Protein AF-A0A9P5KPZ3-F1 (afdb_monomer_lite)

Organism: Geotrichum candidum (NCBI:txid1173061)

Secondary structure (DSSP, 8-state):
--EEEEEEE-S-SBGGGG--BTTB--SSS-EEEEEEEEEEETTEEEEE-GGG-----PPTT-GGGGGSEE--SS-B-TTT-SBTTTTS-HHHHHHHHHHHHHHHHHHHHHHHH-SEEEEGGGEEEEEE----TT-PPPPPPPTHHHHHHHHSSSS--EEES---GGGEEEEEE--TT--SSS---TT-PPEEEEEE-SSHHHHHHHHHHHHHHHHHHHHHHHHHHHHHHHHHHHHHHHTT--SHHHHHHSSTTS-HHHHTTPPPPTTTS-GGGT----SEEEEEEEEEEETT-TT-------EEEEEEEETTSEEEEEE-----GGG-S---B-SEEEEEEEESSSS-EEEEEGGGGHHHHHHTT-----TTTS---SB-TTS-B--S-GGGGEEEEEEPPS-----SS----TT-S---EEEEE-SSHHHHHHHHHHHHHHHHHHHHHHTT----

Sequence (456 aa):
MPVEGYLVRLTTWTNRGNKRKFGRVKALDRLFYKMLYFHTHENLLFFSLPKNAVPPVVEPGKNKDKYFMETAPFRIDELTGNIEWMSAPLNEIEKRDRAAAFEFQRRVSLVSESDGFIDLCEVVEVRPVLRADDDEPLGTFNPDNFEEQFVSGGYETGETTTYADYNTFEIVLNQSGESSQNSISSSSRPCIIRLQAFNRITRDRWITHLTALAEYWKRRAYEDVAEINETRERNLTTLHIPDEEMEQIIGENSPKWETASGEANPIVHRPLFVTGGRAVKFRGILYGHFTSFPGTIGGFNFRRYYVVLDHGARLTILQRPETGLQSAIDHPSYYYRKIRVIELLEHPVYLYCGPLTADDINGSGLWSGTPGVSALPRVYPDGWRSAEEDPYRCFVLRFGSTKVTPNVTGTTTFFGNPGLSMVFFARSRQERDLWVLALNSEIEKTIEFNKGINIT

InterPro domains:
  IPR001849 Pleckstrin homology domain [SM00233] (1-217)
  IPR001849 Pleckstrin homology domain [SM00233] (284-446)
  IPR039486 Mug56/Spo71, PH domain [PF15404] (301-405)
  IPR039486 Mug56/Spo71, PH domain [PF15404] (411-447)
  IPR040345 Mug56/Spo71 [PTHR28076] (2-447)

pLDDT: mean 72.88, std 18.5, range [32.12, 95.31]

Radius of gyration: 24.79 Å; chains: 1; bounding box: 69×59×71 Å

Structure (mmCIF, N/CA/C/O backbone):
data_AF-A0A9P5KPZ3-F1
#
_entry.id   AF-A0A9P5KPZ3-F1
#
loop_
_atom_site.group_PDB
_atom_site.id
_atom_site.type_symbol
_atom_site.label_atom_id
_atom_site.label_alt_id
_atom_site.label_comp_id
_atom_site.label_asym_id
_atom_site.label_entity_id
_atom_site.label_seq_id
_atom_site.pdbx_PDB_ins_code
_atom_site.Cartn_x
_atom_site.Cartn_y
_atom_site.Cartn_z
_atom_site.occupancy
_atom_site.B_iso_or_equiv
_atom_site.auth_seq_id
_atom_site.auth_comp_id
_atom_site.auth_asym_id
_atom_site.auth_atom_id
_atom_site.pdbx_PDB_model_num
ATOM 1 N N . MET A 1 1 ? -15.365 -0.654 1.989 1.00 77.12 1 MET A N 1
ATOM 2 C CA . MET A 1 1 ? -14.934 0.679 2.470 1.00 77.12 1 MET A CA 1
ATOM 3 C C . MET A 1 1 ? -13.695 0.546 3.346 1.00 77.12 1 MET A C 1
ATOM 5 O O . MET A 1 1 ? -13.597 -0.462 4.042 1.00 77.12 1 MET A O 1
ATOM 9 N N . PRO A 1 2 ? -12.751 1.505 3.315 1.00 85.12 2 PRO A N 1
ATOM 10 C CA . PRO A 1 2 ? -11.640 1.542 4.261 1.00 85.12 2 PRO A CA 1
ATOM 11 C C . PRO A 1 2 ? -12.140 1.752 5.693 1.00 85.12 2 PRO A C 1
ATOM 13 O O . PRO A 1 2 ? -12.998 2.597 5.936 1.00 85.12 2 PRO A O 1
ATOM 16 N N . VAL A 1 3 ? -11.572 0.991 6.621 1.00 91.81 3 VAL A N 1
ATOM 17 C CA . VAL A 1 3 ? -11.847 1.042 8.060 1.00 91.81 3 VAL A CA 1
ATOM 18 C C . VAL A 1 3 ? -10.633 1.507 8.856 1.00 91.81 3 VAL A C 1
ATOM 20 O O . VAL A 1 3 ? -9.488 1.235 8.472 1.00 91.81 3 VAL A O 1
ATOM 23 N N . GLU A 1 4 ? -10.891 2.181 9.973 1.00 92.94 4 GLU A N 1
ATOM 24 C CA . GLU A 1 4 ? -9.887 2.608 10.946 1.00 92.94 4 GLU A CA 1
ATOM 25 C C . GLU A 1 4 ? -10.439 2.674 12.381 1.00 92.94 4 GLU A C 1
ATOM 27 O O . GLU A 1 4 ? -11.642 2.810 12.589 1.00 92.94 4 GLU A O 1
ATOM 32 N N . GLY A 1 5 ? -9.578 2.559 13.392 1.00 92.31 5 GLY A N 1
ATOM 33 C CA . GLY A 1 5 ? -9.983 2.640 14.796 1.00 92.31 5 GLY A CA 1
ATOM 34 C C . GLY A 1 5 ? -8.982 2.027 15.773 1.00 92.31 5 GLY A C 1
ATOM 35 O O . GLY A 1 5 ? -7.986 1.414 15.386 1.00 92.31 5 GLY A O 1
ATOM 36 N N . TYR A 1 6 ? -9.249 2.192 17.067 1.00 91.25 6 TYR A N 1
ATOM 37 C CA . TYR A 1 6 ? -8.403 1.654 18.135 1.00 91.25 6 TYR A CA 1
ATOM 38 C C . TYR A 1 6 ? -8.731 0.195 18.464 1.00 91.25 6 TYR A C 1
ATOM 40 O O . TYR A 1 6 ? -9.890 -0.155 18.696 1.00 91.25 6 TYR A O 1
ATOM 48 N N . LEU A 1 7 ? -7.688 -0.629 18.571 1.00 90.44 7 LEU A N 1
ATOM 49 C CA . LEU A 1 7 ? -7.759 -2.009 19.050 1.00 90.44 7 LEU A CA 1
ATOM 50 C C . LEU A 1 7 ? -6.631 -2.281 20.046 1.00 90.44 7 LEU A C 1
ATOM 52 O O . LEU A 1 7 ? -5.512 -1.777 19.912 1.00 90.44 7 LEU A O 1
ATOM 56 N N . VAL A 1 8 ? -6.902 -3.147 21.017 1.00 87.06 8 VAL A N 1
ATOM 57 C CA . VAL A 1 8 ? -5.883 -3.660 21.933 1.00 87.06 8 VAL A CA 1
ATOM 58 C C . VAL A 1 8 ? -5.351 -4.964 21.368 1.00 87.06 8 VAL A C 1
ATOM 60 O O . VAL A 1 8 ? -6.060 -5.960 21.270 1.00 87.06 8 VAL A O 1
ATOM 63 N N . ARG A 1 9 ? -4.080 -4.987 20.987 1.00 86.56 9 ARG A N 1
ATOM 64 C CA . ARG A 1 9 ? -3.421 -6.233 20.604 1.00 86.56 9 ARG A CA 1
ATOM 65 C C . ARG A 1 9 ? -3.074 -7.023 21.858 1.00 86.56 9 ARG A C 1
ATOM 67 O O . ARG A 1 9 ? -2.495 -6.427 22.758 1.00 86.56 9 ARG A O 1
ATOM 74 N N . LEU A 1 10 ? -3.379 -8.323 21.859 1.00 78.94 10 LEU A N 1
ATOM 75 C CA . LEU A 1 10 ? -3.154 -9.261 22.970 1.00 78.94 10 LEU A CA 1
ATOM 76 C C . LEU A 1 10 ? -1.985 -10.237 22.739 1.00 78.94 10 LEU A C 1
ATOM 78 O O . LEU A 1 10 ? -1.520 -10.898 23.667 1.00 78.94 10 LEU A O 1
ATOM 82 N N . THR A 1 11 ? -1.497 -10.354 21.501 1.00 76.25 11 THR A N 1
ATOM 83 C CA . THR A 1 11 ? -0.368 -11.223 21.135 1.00 76.25 11 THR A CA 1
ATOM 84 C C . THR A 1 11 ? 0.921 -10.438 20.919 1.00 76.25 11 THR A C 1
ATOM 86 O O . THR A 1 11 ? 0.926 -9.265 20.541 1.00 76.25 11 THR A O 1
ATOM 89 N N . THR A 1 12 ? 2.064 -11.102 21.104 1.00 74.06 12 THR A N 1
ATOM 90 C CA . THR A 1 12 ? 3.357 -10.547 20.684 1.00 74.06 12 THR A CA 1
ATOM 91 C C . THR A 1 12 ? 3.543 -10.698 19.175 1.00 74.06 12 THR A C 1
ATOM 93 O O . THR A 1 12 ? 3.117 -11.690 18.590 1.00 74.06 12 THR A O 1
ATOM 96 N N . TRP A 1 13 ? 4.230 -9.733 18.553 1.00 70.12 13 TRP A N 1
ATOM 97 C CA . TRP A 1 13 ? 4.532 -9.631 17.107 1.00 70.12 13 TRP A CA 1
ATOM 98 C C . TRP A 1 13 ? 5.336 -10.815 16.522 1.00 70.12 13 TRP A C 1
ATOM 100 O O . TRP A 1 13 ? 5.568 -10.900 15.317 1.00 70.12 13 TRP A O 1
ATOM 110 N N . THR A 1 14 ? 5.798 -11.720 17.381 1.00 61.84 14 THR A N 1
ATOM 111 C CA . THR A 1 14 ? 6.582 -12.900 17.023 1.00 61.84 14 THR A CA 1
ATOM 112 C C . THR A 1 14 ? 5.916 -14.126 17.618 1.00 61.84 14 THR A C 1
ATOM 114 O O . THR A 1 14 ? 5.594 -14.111 18.803 1.00 61.84 14 THR A O 1
ATOM 117 N N . ASN A 1 15 ? 5.826 -15.231 16.879 1.00 54.69 15 ASN A N 1
ATOM 118 C CA . ASN A 1 15 ? 5.278 -16.498 17.390 1.00 54.69 15 ASN A CA 1
ATOM 119 C C . ASN A 1 15 ? 6.196 -17.194 18.441 1.00 54.69 15 ASN A C 1
ATOM 121 O O . ASN A 1 15 ? 6.146 -18.406 18.639 1.00 54.69 15 ASN A O 1
ATOM 125 N N . ARG A 1 16 ? 7.076 -16.438 19.125 1.00 50.09 16 ARG A N 1
ATOM 126 C CA . ARG A 1 16 ? 8.023 -16.926 20.146 1.00 50.09 16 ARG A CA 1
ATOM 127 C C . ARG A 1 16 ? 7.328 -17.515 21.378 1.00 50.09 16 ARG A C 1
ATOM 129 O O . ARG A 1 16 ? 7.918 -18.360 22.046 1.00 50.09 16 ARG A O 1
ATOM 136 N N . GLY A 1 17 ? 6.088 -17.107 21.654 1.00 42.91 17 GLY A N 1
ATOM 137 C CA . GLY A 1 17 ? 5.303 -17.559 22.810 1.00 42.91 17 GLY A CA 1
ATOM 138 C C . GLY A 1 17 ? 4.750 -18.988 22.716 1.00 42.91 17 GLY A C 1
ATOM 139 O O . GLY A 1 17 ? 4.350 -19.548 23.726 1.00 42.91 17 GLY A O 1
ATOM 140 N N . ASN A 1 18 ? 4.767 -19.632 21.545 1.00 42.88 18 ASN A N 1
ATOM 141 C CA . ASN A 1 18 ? 4.070 -20.914 21.348 1.00 42.88 18 ASN A CA 1
ATOM 142 C C . ASN A 1 18 ? 4.918 -22.180 21.589 1.00 42.88 18 ASN A C 1
ATOM 144 O O . ASN A 1 18 ? 4.526 -23.287 21.211 1.00 42.88 18 ASN A O 1
ATOM 148 N N . LYS A 1 19 ? 6.095 -22.062 22.220 1.00 39.38 19 LYS A N 1
ATOM 149 C CA . LYS A 1 19 ? 6.911 -23.234 22.578 1.00 39.38 19 LYS A CA 1
ATOM 150 C C . LYS A 1 19 ? 6.442 -23.817 23.921 1.00 39.38 19 LYS A C 1
ATOM 152 O O . LYS A 1 19 ? 6.720 -23.249 24.975 1.00 39.38 19 LYS A O 1
ATOM 157 N N . ARG A 1 20 ? 5.820 -25.009 23.894 1.00 38.62 20 ARG A N 1
ATOM 158 C CA . ARG A 1 20 ? 5.788 -25.945 25.040 1.00 38.62 20 ARG A CA 1
ATOM 159 C C . ARG A 1 20 ? 7.239 -26.346 25.339 1.00 38.62 20 ARG A C 1
ATOM 161 O O . ARG A 1 20 ? 7.757 -27.293 24.757 1.00 38.62 20 ARG A O 1
ATOM 168 N N . LYS A 1 21 ? 7.937 -25.613 26.210 1.00 34.00 21 LYS A N 1
ATOM 169 C CA . LYS A 1 21 ? 9.177 -26.132 26.802 1.00 34.00 21 LYS A CA 1
ATOM 170 C C . LYS A 1 21 ? 8.779 -27.241 27.776 1.00 34.00 21 LYS A C 1
ATOM 172 O O . LYS A 1 21 ? 8.053 -26.963 28.723 1.00 34.00 21 LYS A O 1
ATOM 177 N N . PHE A 1 22 ? 9.225 -28.471 27.504 1.00 35.62 22 PHE A N 1
ATOM 178 C CA . PHE A 1 22 ? 9.306 -29.608 28.434 1.00 35.62 22 PHE A CA 1
ATOM 179 C C . PHE A 1 22 ? 8.333 -29.540 29.627 1.00 35.62 22 PHE A C 1
ATOM 181 O O . PHE A 1 22 ? 8.682 -29.050 30.699 1.00 35.62 22 PHE A O 1
ATOM 188 N N . GLY A 1 23 ? 7.097 -30.006 29.427 1.00 38.41 23 GLY A N 1
ATOM 189 C CA . GLY A 1 23 ? 6.142 -30.253 30.517 1.00 38.41 23 GLY A CA 1
ATOM 190 C C . GLY A 1 23 ? 5.610 -29.027 31.274 1.00 38.41 23 GLY A C 1
ATOM 191 O O . GLY A 1 23 ? 4.844 -29.204 32.214 1.00 38.41 23 GLY A O 1
ATOM 192 N N . ARG A 1 24 ? 5.959 -27.792 30.887 1.00 33.59 24 ARG A N 1
ATOM 193 C CA . ARG A 1 24 ? 5.357 -26.564 31.433 1.00 33.59 24 ARG A CA 1
ATOM 194 C C . ARG A 1 24 ? 4.901 -25.644 30.303 1.00 33.59 24 ARG A C 1
ATOM 196 O O . ARG A 1 24 ? 5.698 -24.933 29.691 1.00 33.59 24 ARG A O 1
ATOM 203 N N . VAL A 1 25 ? 3.594 -25.649 30.047 1.00 38.72 25 VAL A N 1
ATOM 204 C CA . VAL A 1 25 ? 2.900 -24.575 29.326 1.00 38.72 25 VAL A CA 1
ATOM 205 C C . VAL A 1 25 ? 3.063 -23.317 30.184 1.00 38.72 25 VAL A C 1
ATOM 207 O O . VAL A 1 25 ? 2.552 -23.265 31.291 1.00 38.72 25 VAL A O 1
ATOM 210 N N . LYS A 1 26 ? 3.905 -22.368 29.766 1.00 38.16 26 LYS A N 1
ATOM 211 C CA . LYS A 1 26 ? 4.097 -21.092 30.490 1.00 38.16 26 LYS A CA 1
ATOM 212 C C . LYS A 1 26 ? 4.165 -19.860 29.587 1.00 38.16 26 LYS A C 1
ATOM 214 O O . LYS A 1 26 ? 4.306 -18.755 30.092 1.00 38.16 26 LYS A O 1
ATOM 219 N N . ALA A 1 27 ? 4.119 -20.032 28.266 1.00 40.91 27 ALA A N 1
ATOM 220 C CA . ALA A 1 27 ? 4.314 -18.932 27.317 1.00 40.91 27 ALA A CA 1
ATOM 221 C C . ALA A 1 27 ? 3.049 -18.561 26.514 1.00 40.91 27 ALA A C 1
ATOM 223 O O . ALA A 1 27 ? 3.040 -17.505 25.888 1.00 40.91 27 ALA A O 1
ATOM 224 N N . LEU A 1 28 ? 1.981 -19.369 26.600 1.00 43.06 28 LEU A N 1
ATOM 225 C CA . LEU A 1 28 ? 0.621 -18.988 26.185 1.00 43.06 28 LEU A CA 1
ATOM 226 C C . LEU A 1 28 ? -0.129 -18.185 27.270 1.00 43.06 28 LEU A C 1
ATOM 228 O O . LEU A 1 28 ? -1.048 -17.450 26.935 1.00 43.06 28 LEU A O 1
ATOM 232 N N . ASP A 1 29 ? 0.324 -18.239 28.529 1.00 42.97 29 ASP A N 1
ATOM 233 C CA . ASP A 1 29 ? -0.333 -17.605 29.692 1.00 42.97 29 ASP A CA 1
ATOM 234 C C . ASP A 1 29 ? -0.073 -16.102 29.857 1.00 42.97 29 ASP A C 1
ATOM 236 O O . ASP A 1 29 ? -0.565 -15.489 30.803 1.00 42.97 29 ASP A O 1
ATOM 240 N N . ARG A 1 30 ? 0.746 -15.490 28.997 1.00 52.78 30 ARG A N 1
ATOM 241 C CA . ARG A 1 30 ? 1.074 -14.062 29.108 1.00 52.78 30 ARG A CA 1
ATOM 242 C C . ARG A 1 30 ? 0.548 -13.323 27.898 1.00 52.78 30 ARG A C 1
ATOM 244 O O . ARG A 1 30 ? 1.233 -13.188 26.882 1.00 52.78 30 ARG A O 1
ATOM 251 N N . LEU A 1 31 ? -0.686 -12.856 28.021 1.00 58.50 31 LEU A N 1
ATOM 252 C CA . LEU A 1 31 ? -1.280 -11.929 27.073 1.00 58.50 31 LEU A CA 1
ATOM 253 C C . LEU A 1 31 ? -0.587 -10.590 27.251 1.00 58.50 31 LEU A C 1
ATOM 255 O O . LEU A 1 31 ? -0.406 -10.102 28.363 1.00 58.50 31 LEU A O 1
ATOM 259 N N . PHE A 1 32 ? -0.178 -10.011 26.137 1.00 64.31 32 PHE A N 1
ATOM 260 C CA . PHE A 1 32 ? 0.481 -8.722 26.107 1.00 64.31 32 PHE A CA 1
ATOM 261 C C . PHE A 1 32 ? -0.539 -7.715 25.631 1.00 64.31 32 PHE A C 1
ATOM 263 O O . PHE A 1 32 ? -0.907 -7.792 24.466 1.00 64.31 32 PHE A O 1
ATOM 270 N N . TYR A 1 33 ? -0.975 -6.776 26.465 1.00 72.69 33 TYR A N 1
ATOM 271 C CA . TYR A 1 33 ? -1.871 -5.732 25.977 1.00 72.69 33 TYR A CA 1
ATOM 272 C C . TYR A 1 33 ? -1.063 -4.548 25.449 1.00 72.69 33 TYR A C 1
ATOM 274 O O . TYR A 1 33 ? -0.183 -3.998 26.114 1.00 72.69 33 TYR A O 1
ATOM 282 N N . LYS A 1 34 ? -1.352 -4.154 24.210 1.00 81.25 34 LYS A N 1
ATOM 283 C CA . LYS A 1 34 ? -0.867 -2.898 23.641 1.00 81.25 34 LYS A CA 1
ATOM 284 C C . LYS A 1 34 ? -1.936 -2.271 22.774 1.00 81.25 34 LYS A C 1
ATOM 286 O O . LYS A 1 34 ? -2.330 -2.850 21.763 1.00 81.25 34 LYS A O 1
ATOM 291 N N . MET A 1 35 ? -2.356 -1.075 23.169 1.00 85.19 35 MET A N 1
ATOM 292 C CA . MET A 1 35 ? -3.261 -0.252 22.381 1.00 85.19 35 MET A CA 1
ATOM 293 C C . MET A 1 35 ? -2.551 0.226 21.116 1.00 85.19 35 MET A C 1
ATOM 295 O O . MET A 1 35 ? -1.447 0.774 21.181 1.00 85.19 35 MET A O 1
ATOM 299 N N . LEU A 1 36 ? -3.191 0.014 19.974 1.00 90.50 36 LEU A N 1
ATOM 300 C CA . LEU A 1 36 ? -2.726 0.453 18.668 1.00 90.50 36 LEU A CA 1
ATOM 301 C C . LEU A 1 36 ? -3.903 1.042 17.896 1.00 90.50 36 LEU A C 1
ATOM 303 O O . LEU A 1 36 ? -5.054 0.636 18.071 1.00 90.50 36 LEU A O 1
ATOM 307 N N . TYR A 1 37 ? -3.602 2.002 17.037 1.00 93.12 37 TYR A N 1
ATOM 308 C CA . TYR A 1 37 ? -4.548 2.508 16.061 1.00 93.12 37 TYR A CA 1
ATOM 309 C C . TYR A 1 37 ? -4.347 1.756 14.753 1.00 93.12 37 TYR A C 1
ATOM 311 O O . TYR A 1 37 ? -3.236 1.732 14.230 1.00 93.12 37 TYR A O 1
ATOM 319 N N . PHE A 1 38 ? -5.399 1.125 14.246 1.00 94.81 38 PHE A N 1
ATOM 320 C CA . PHE A 1 38 ? -5.384 0.377 12.997 1.00 94.81 38 PHE A CA 1
ATOM 321 C C . PHE A 1 38 ? -6.087 1.176 11.910 1.00 94.81 38 PHE A C 1
ATOM 323 O O . PHE A 1 38 ? -7.127 1.778 12.162 1.00 94.81 38 PHE A O 1
ATOM 330 N N . HIS A 1 39 ? -5.540 1.169 10.700 1.00 94.25 39 HIS A N 1
ATOM 331 C CA . HIS A 1 39 ? -6.122 1.864 9.556 1.00 94.25 39 HIS A CA 1
ATOM 332 C C . HIS A 1 39 ? -5.793 1.131 8.254 1.00 94.25 39 HIS A C 1
ATOM 334 O O . HIS A 1 39 ? -4.688 0.623 8.060 1.00 94.25 39 HIS A O 1
ATOM 340 N N . THR A 1 40 ? -6.771 1.045 7.356 1.00 93.75 40 THR A N 1
ATOM 341 C CA . THR A 1 40 ? -6.640 0.295 6.098 1.00 93.75 40 THR A CA 1
ATOM 342 C C . THR A 1 40 ? -6.361 1.211 4.912 1.00 93.75 40 THR A C 1
ATOM 344 O O . THR A 1 40 ? -7.027 2.230 4.697 1.00 93.75 40 THR A O 1
ATOM 347 N N . HIS A 1 41 ? -5.366 0.830 4.116 1.00 90.88 41 HIS A N 1
ATOM 348 C CA . HIS A 1 41 ? -4.994 1.495 2.874 1.00 90.88 41 HIS A CA 1
ATOM 349 C C . HIS A 1 41 ? -4.697 0.436 1.823 1.00 90.88 41 HIS A C 1
ATOM 351 O O . HIS A 1 41 ? -3.687 -0.259 1.880 1.00 90.88 41 HIS A O 1
ATOM 357 N N . GLU A 1 42 ? -5.602 0.314 0.860 1.00 87.75 42 GLU A N 1
ATOM 358 C CA . GLU A 1 42 ? -5.604 -0.804 -0.077 1.00 87.75 42 GLU A CA 1
ATOM 359 C C . GLU A 1 42 ? -5.596 -2.167 0.642 1.00 87.75 42 GLU A C 1
ATOM 361 O O . GLU A 1 42 ? -6.380 -2.355 1.574 1.00 87.75 42 GLU A O 1
ATOM 366 N N . ASN A 1 43 ? -4.729 -3.103 0.240 1.00 91.00 43 ASN A N 1
ATOM 367 C CA . ASN A 1 43 ? -4.558 -4.400 0.901 1.00 91.00 43 ASN A CA 1
ATOM 368 C C . ASN A 1 43 ? -3.729 -4.324 2.194 1.00 91.00 43 ASN A C 1
ATOM 370 O O . ASN A 1 43 ? -3.441 -5.358 2.787 1.00 91.00 43 ASN A O 1
ATOM 374 N N . LEU A 1 44 ? -3.309 -3.136 2.633 1.00 93.69 44 LEU A N 1
ATOM 375 C CA . LEU A 1 44 ? -2.449 -2.976 3.801 1.00 93.69 44 LEU A CA 1
ATOM 376 C C . LEU A 1 44 ? -3.269 -2.550 5.020 1.00 93.69 44 LEU A C 1
ATOM 378 O O . LEU A 1 44 ? -3.918 -1.502 5.015 1.00 93.69 44 LEU A O 1
ATOM 382 N N . LEU A 1 45 ? -3.197 -3.341 6.089 1.00 95.31 45 LEU A N 1
ATOM 383 C CA . LEU A 1 45 ? -3.690 -2.977 7.413 1.00 95.31 45 LEU A CA 1
ATOM 384 C C . LEU A 1 45 ? -2.527 -2.403 8.226 1.00 95.31 45 LEU A C 1
ATOM 386 O O . LEU A 1 45 ? -1.761 -3.142 8.847 1.00 95.31 45 LEU A O 1
ATOM 390 N N . PHE A 1 46 ? -2.377 -1.084 8.191 1.00 95.31 46 PHE A N 1
ATOM 391 C CA . PHE A 1 46 ? -1.368 -0.378 8.969 1.00 95.31 46 PHE A CA 1
ATOM 392 C C . PHE A 1 46 ? -1.765 -0.293 10.439 1.00 95.31 46 PHE A C 1
ATOM 394 O O . PHE A 1 46 ? -2.949 -0.296 10.791 1.00 95.31 46 PHE A O 1
ATOM 401 N N . PHE A 1 47 ? -0.754 -0.194 11.298 1.00 94.12 47 PHE A N 1
ATOM 402 C CA . PHE A 1 47 ? -0.938 0.090 12.710 1.00 94.12 47 PHE A CA 1
ATOM 403 C C . PHE A 1 47 ? 0.074 1.126 13.205 1.00 94.12 47 PHE A C 1
ATOM 405 O O . PHE A 1 47 ? 1.225 1.162 12.762 1.00 94.12 47 PHE A O 1
ATOM 412 N N . SER A 1 48 ? -0.339 1.943 14.168 1.00 93.00 48 SER A N 1
ATOM 413 C CA . SER A 1 48 ? 0.503 2.954 14.807 1.00 93.00 48 SER A CA 1
ATOM 414 C C . SER A 1 48 ? 0.245 3.037 16.309 1.00 93.00 48 SER A C 1
ATOM 416 O O . SER A 1 48 ? -0.814 2.659 16.822 1.00 93.00 48 SER A O 1
ATOM 418 N N . LEU A 1 49 ? 1.240 3.522 17.048 1.00 89.62 49 LEU A N 1
ATOM 419 C CA . LEU A 1 49 ? 1.049 3.947 18.428 1.00 89.62 49 LEU A CA 1
ATOM 420 C C . LEU A 1 49 ? 0.015 5.087 18.506 1.00 89.62 49 LEU A C 1
ATOM 422 O O . LEU A 1 49 ? 0.050 5.984 17.666 1.00 89.62 49 LEU A O 1
ATOM 426 N N . PRO A 1 50 ? -0.826 5.145 19.557 1.00 87.69 50 PRO A N 1
ATOM 427 C CA . PRO A 1 50 ? -1.841 6.192 19.702 1.00 87.69 50 PRO A CA 1
ATOM 428 C C . PRO A 1 50 ? -1.312 7.629 19.605 1.00 87.69 50 PRO A C 1
ATOM 430 O O . PRO A 1 50 ? -2.010 8.490 19.091 1.00 87.69 50 PRO A O 1
ATOM 433 N N . LYS A 1 51 ? -0.070 7.883 20.043 1.00 86.94 51 LYS A N 1
ATOM 434 C CA . LYS A 1 51 ? 0.590 9.200 19.939 1.00 86.94 51 LYS A CA 1
ATOM 435 C C . LYS A 1 51 ? 0.892 9.646 18.502 1.00 86.94 51 LYS A C 1
ATOM 437 O O . LYS A 1 51 ? 1.027 10.835 18.254 1.00 86.94 51 LYS A O 1
ATOM 442 N N . ASN A 1 52 ? 1.022 8.687 17.591 1.00 87.12 52 ASN A N 1
ATOM 443 C CA . ASN A 1 52 ? 1.303 8.903 16.175 1.00 87.12 52 ASN A CA 1
ATOM 444 C C . ASN A 1 52 ? 0.010 8.836 15.342 1.00 87.12 52 ASN A C 1
ATOM 446 O O . ASN A 1 52 ? 0.021 9.091 14.141 1.00 87.12 52 ASN A O 1
ATOM 450 N N . ALA A 1 53 ? -1.105 8.446 15.964 1.00 86.88 53 ALA A N 1
ATOM 451 C CA . ALA A 1 53 ? -2.390 8.320 15.310 1.00 86.88 53 ALA A CA 1
ATOM 452 C C . ALA A 1 53 ? -3.145 9.648 15.360 1.00 86.88 53 ALA A C 1
ATOM 454 O O . ALA A 1 53 ? -3.307 10.252 16.418 1.00 86.88 53 ALA A O 1
ATOM 455 N N . VAL A 1 54 ? -3.676 10.056 14.213 1.00 87.00 54 VAL A N 1
ATOM 456 C CA . VAL A 1 54 ? -4.599 11.185 14.096 1.00 87.00 54 VAL A CA 1
ATOM 457 C C . VAL A 1 54 ? -5.953 10.606 13.690 1.00 87.00 54 VAL A C 1
ATOM 459 O O . VAL A 1 54 ? -6.141 10.367 12.501 1.00 87.00 54 VAL A O 1
ATOM 462 N N . PRO A 1 55 ? -6.878 10.284 14.615 1.00 85.88 55 PRO A N 1
ATOM 463 C CA . PRO A 1 55 ? -8.212 9.786 14.262 1.00 85.88 55 PRO A CA 1
ATOM 464 C C . PRO A 1 55 ? -9.054 10.873 13.554 1.00 85.88 55 PRO A C 1
ATOM 466 O O . PRO A 1 55 ? -8.713 12.055 13.645 1.00 85.88 55 PRO A O 1
ATOM 469 N N . PRO A 1 56 ? -10.130 10.510 12.829 1.00 85.00 56 PRO A N 1
ATOM 470 C CA . PRO A 1 56 ? -11.061 11.462 12.235 1.00 85.00 56 PRO A CA 1
ATOM 471 C C . PRO A 1 56 ? -11.693 12.347 13.300 1.00 85.00 56 PRO A C 1
ATOM 473 O O . PRO A 1 56 ? -11.824 11.964 14.466 1.00 85.00 56 PRO A O 1
ATOM 476 N N . VAL A 1 57 ? -12.150 13.522 12.879 1.00 79.00 57 VAL A N 1
ATOM 477 C CA . VAL A 1 57 ? -12.921 14.406 13.752 1.00 79.00 57 VAL A CA 1
ATOM 478 C C . VAL A 1 57 ? -14.285 13.767 14.011 1.00 79.00 57 VAL A C 1
ATOM 480 O O . VAL A 1 57 ? -15.096 13.618 13.100 1.00 79.00 57 VAL A O 1
ATOM 483 N N . VAL A 1 58 ? -14.530 13.386 15.264 1.00 74.81 58 VAL A N 1
ATOM 484 C CA . VAL A 1 58 ? -15.807 12.821 15.713 1.00 74.81 58 VAL A CA 1
ATOM 485 C C . VAL A 1 58 ? -16.679 13.941 16.275 1.00 74.81 58 VAL A C 1
ATOM 487 O O . VAL A 1 58 ? -16.203 14.786 17.034 1.00 74.81 58 VAL A O 1
ATOM 490 N N . GLU A 1 59 ? -17.964 13.954 15.916 1.00 71.69 59 GLU A N 1
ATOM 491 C CA . GLU A 1 59 ? -18.917 14.924 16.460 1.00 71.69 59 GLU A CA 1
ATOM 492 C C . GLU A 1 59 ? -19.048 14.782 17.991 1.00 71.69 59 GLU A C 1
ATOM 494 O O . GLU A 1 59 ? -19.077 13.658 18.514 1.00 71.69 59 GLU A O 1
ATOM 499 N N . PRO A 1 60 ? -19.177 15.899 18.732 1.00 62.09 60 PRO A N 1
ATOM 500 C CA . PRO A 1 60 ? -19.359 15.857 20.178 1.00 62.09 60 PRO A CA 1
ATOM 501 C C . PRO A 1 60 ? -20.602 15.027 20.543 1.00 62.09 60 PRO A C 1
ATOM 503 O O . PRO A 1 60 ? -21.704 15.291 20.071 1.00 62.09 60 PRO A O 1
ATOM 506 N N . GLY A 1 61 ? -20.411 13.996 21.375 1.00 61.56 61 GLY A N 1
ATOM 507 C CA . GLY A 1 61 ? -21.457 13.040 21.777 1.00 61.56 61 GLY A CA 1
ATOM 508 C C . GLY A 1 61 ? -21.380 11.669 21.091 1.00 61.56 61 GLY A C 1
ATOM 509 O O . GLY A 1 61 ? -21.943 10.705 21.607 1.00 61.56 61 GLY A O 1
ATOM 510 N N . LYS A 1 62 ? -20.609 11.533 20.003 1.00 67.94 62 LYS A N 1
ATOM 511 C CA . LYS A 1 62 ? -20.363 10.259 19.301 1.00 67.94 62 LYS A CA 1
ATOM 512 C C . LYS A 1 62 ? -19.002 9.640 19.627 1.00 67.94 62 LYS A C 1
ATOM 514 O O . LYS A 1 62 ? -18.453 8.876 18.847 1.00 67.94 62 LYS A O 1
ATOM 519 N N . ASN A 1 63 ? -18.460 9.896 20.819 1.00 63.81 63 ASN A N 1
ATOM 520 C CA . ASN A 1 63 ? -17.122 9.433 21.223 1.00 63.81 63 ASN A CA 1
ATOM 521 C C . ASN A 1 63 ? -16.885 7.917 21.083 1.00 63.81 63 ASN A C 1
ATOM 523 O O . ASN A 1 63 ? -15.733 7.502 21.030 1.00 63.81 63 ASN A O 1
ATOM 527 N N . LYS A 1 64 ? -17.935 7.088 21.026 1.00 65.06 64 LYS A N 1
ATOM 528 C CA . LYS A 1 64 ? -17.822 5.636 20.802 1.00 65.06 64 LYS A CA 1
ATOM 529 C C . LYS A 1 64 ? -17.444 5.274 19.362 1.00 65.06 64 LYS A C 1
ATOM 531 O O . LYS A 1 64 ? -16.909 4.191 19.141 1.00 65.06 64 LYS A O 1
ATOM 536 N N . ASP A 1 65 ? -17.645 6.183 18.414 1.00 71.12 65 ASP A N 1
ATOM 537 C CA . ASP A 1 65 ? -17.292 5.966 17.013 1.00 71.12 65 ASP A CA 1
ATOM 538 C C . ASP A 1 65 ? -15.769 5.970 16.826 1.00 71.12 65 ASP A C 1
ATOM 540 O O . ASP A 1 65 ? -15.270 5.277 15.954 1.00 71.12 65 ASP A O 1
ATOM 544 N N . LYS A 1 66 ? -14.985 6.587 17.729 1.00 73.06 66 LYS A N 1
ATOM 545 C CA . LYS A 1 66 ? -13.506 6.593 17.657 1.00 73.06 66 LYS A CA 1
ATOM 546 C C . LYS A 1 66 ? -12.866 5.191 17.628 1.00 73.06 66 LYS A C 1
ATOM 548 O O . LYS A 1 66 ? -11.713 5.045 17.230 1.00 73.06 66 LYS A O 1
ATOM 553 N N . TYR A 1 67 ? -13.586 4.160 18.074 1.00 80.94 67 TYR A N 1
ATOM 554 C CA . TYR A 1 67 ? -13.107 2.774 18.125 1.00 80.94 67 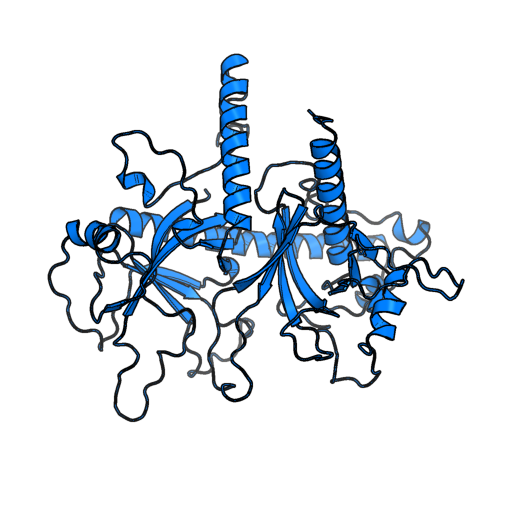TYR A CA 1
ATOM 555 C C . TYR A 1 67 ? -13.318 1.995 16.815 1.00 80.94 67 TYR A C 1
ATOM 557 O O . TYR A 1 67 ? -12.714 0.935 16.640 1.00 80.94 67 TYR A O 1
ATOM 565 N N . PHE A 1 68 ? -14.166 2.492 15.910 1.00 87.06 68 PHE A N 1
ATOM 566 C CA . PHE A 1 68 ? -14.377 1.931 14.575 1.00 87.06 68 PHE A CA 1
ATOM 567 C C . PHE A 1 68 ? -15.043 2.971 13.668 1.00 87.06 68 PHE A C 1
ATOM 569 O O . PHE A 1 68 ? -16.182 3.369 13.916 1.00 87.06 68 PHE A O 1
ATOM 576 N N . MET A 1 69 ? -14.359 3.359 12.597 1.00 86.81 69 MET A N 1
ATOM 577 C CA . MET A 1 69 ? -14.814 4.349 11.624 1.00 86.81 69 MET A CA 1
ATOM 578 C C . MET A 1 69 ? -14.620 3.833 10.209 1.00 86.81 69 MET A C 1
ATOM 580 O O . MET A 1 69 ? -13.625 3.183 9.888 1.00 86.81 69 MET A O 1
ATOM 584 N N . GLU A 1 70 ? -15.580 4.174 9.359 1.00 85.50 70 GLU A N 1
ATOM 585 C CA . GLU A 1 70 ? -15.513 3.970 7.921 1.00 85.50 70 GLU A CA 1
ATOM 586 C C . GLU A 1 70 ? -15.320 5.321 7.256 1.00 85.50 70 GLU A C 1
ATOM 588 O O . GLU A 1 70 ? -16.238 6.146 7.199 1.00 85.50 70 GLU A O 1
ATOM 593 N N . THR A 1 71 ? -14.110 5.545 6.757 1.00 78.50 71 THR A N 1
ATOM 594 C CA . THR A 1 71 ? -13.740 6.834 6.183 1.00 78.50 71 THR A CA 1
ATOM 595 C C . THR A 1 71 ? -13.347 6.651 4.725 1.00 78.50 71 THR A C 1
ATOM 597 O O . THR A 1 71 ? -12.403 5.929 4.387 1.00 78.50 71 THR A O 1
ATOM 600 N N . ALA A 1 72 ? -14.074 7.330 3.842 1.00 81.75 72 ALA A N 1
ATOM 601 C CA . ALA A 1 72 ? -13.781 7.434 2.420 1.00 81.75 72 ALA A CA 1
ATOM 602 C C . ALA A 1 72 ? -13.733 8.928 2.058 1.00 81.75 72 ALA A C 1
ATOM 604 O O . ALA A 1 72 ? -14.774 9.579 2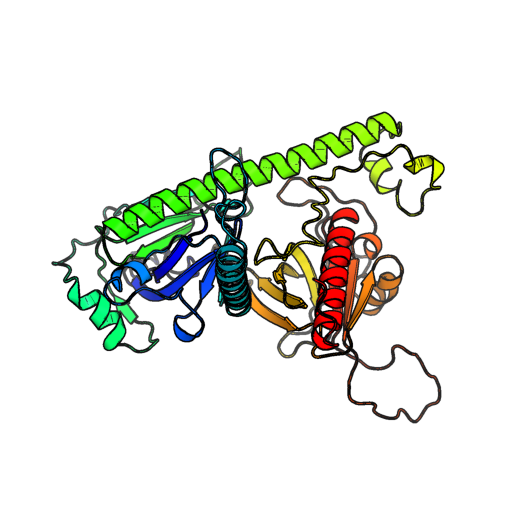.161 1.00 81.75 72 ALA A O 1
ATOM 605 N N . PRO A 1 73 ? -12.555 9.475 1.680 1.00 81.00 73 PRO A N 1
ATOM 606 C CA . PRO A 1 73 ? -12.406 10.894 1.358 1.00 81.00 73 PRO A CA 1
ATOM 607 C C . PRO A 1 73 ? -13.340 11.329 0.232 1.00 81.00 73 PRO A C 1
ATOM 609 O O . PRO A 1 73 ? -13.996 12.350 0.357 1.00 81.00 73 PRO A O 1
ATOM 612 N N . PHE A 1 74 ? -13.443 10.514 -0.822 1.00 82.56 74 PHE A N 1
ATOM 613 C CA . PHE A 1 74 ? -14.330 10.720 -1.964 1.00 82.56 74 PHE A CA 1
ATOM 614 C C . PHE A 1 74 ? -15.401 9.633 -1.949 1.00 82.56 74 PHE A C 1
ATOM 616 O O . PHE A 1 74 ? -15.148 8.508 -2.381 1.00 82.56 74 PHE A O 1
ATOM 623 N N . ARG A 1 75 ? -16.571 9.931 -1.375 1.00 82.00 75 ARG A N 1
ATOM 624 C CA . ARG A 1 75 ? -17.683 8.975 -1.372 1.00 82.00 75 ARG A CA 1
ATOM 625 C C . ARG A 1 75 ? -18.295 8.898 -2.760 1.00 82.00 75 ARG A C 1
ATOM 627 O O . ARG A 1 75 ? -18.523 9.927 -3.394 1.00 82.00 75 ARG A O 1
ATOM 634 N N . ILE A 1 76 ? -18.524 7.672 -3.204 1.00 84.19 76 ILE A N 1
ATOM 635 C CA . ILE A 1 76 ? -19.060 7.362 -4.522 1.00 84.19 76 ILE A CA 1
ATOM 636 C C . ILE A 1 76 ? -20.512 6.939 -4.334 1.00 84.19 76 ILE A C 1
ATOM 638 O O . ILE A 1 76 ? -20.799 6.100 -3.484 1.00 84.19 76 ILE A O 1
ATOM 642 N N . ASP A 1 77 ? -21.403 7.514 -5.132 1.00 83.06 77 ASP A N 1
ATOM 643 C CA . ASP A 1 77 ? -22.786 7.074 -5.238 1.00 83.06 77 ASP A CA 1
ATOM 644 C C . ASP A 1 77 ? -22.841 5.726 -5.972 1.00 83.06 77 ASP A C 1
ATOM 646 O O . ASP A 1 77 ? -22.385 5.602 -7.110 1.00 83.06 77 ASP A O 1
ATOM 650 N N . GLU A 1 78 ? -23.397 4.707 -5.316 1.00 80.56 78 GLU A N 1
ATOM 651 C CA . GLU A 1 78 ? -23.467 3.335 -5.831 1.00 80.56 78 GLU A CA 1
ATOM 652 C C . GLU A 1 78 ? -24.276 3.225 -7.132 1.00 80.56 78 GLU A C 1
ATOM 654 O O . GLU A 1 78 ? -24.027 2.327 -7.934 1.00 80.56 78 GLU A O 1
ATOM 659 N N . LEU A 1 79 ? -25.225 4.139 -7.364 1.00 82.56 79 LEU A N 1
ATOM 660 C CA . LEU A 1 79 ? -26.090 4.122 -8.546 1.00 82.56 79 LEU A CA 1
ATOM 661 C C . LEU A 1 79 ? -25.416 4.742 -9.772 1.00 82.56 79 LEU A C 1
ATOM 663 O O . LEU A 1 79 ? -25.573 4.243 -10.886 1.00 82.56 79 LEU A O 1
ATOM 667 N N . THR A 1 80 ? -24.699 5.849 -9.579 1.00 81.25 80 THR A N 1
ATOM 668 C CA . THR A 1 80 ? -24.122 6.632 -10.682 1.00 81.25 80 THR A CA 1
ATOM 669 C C . THR A 1 80 ? -22.626 6.407 -10.872 1.00 81.25 80 THR A C 1
ATOM 671 O O . THR A 1 80 ? -22.098 6.736 -11.932 1.00 81.25 80 THR A O 1
ATOM 674 N N . GLY A 1 81 ? -21.927 5.872 -9.868 1.00 80.38 81 GLY A N 1
ATOM 675 C CA . GLY A 1 81 ? -20.468 5.757 -9.862 1.00 80.38 81 GLY A CA 1
ATOM 676 C C . GLY A 1 81 ? -19.741 7.104 -9.754 1.00 80.38 81 GLY A C 1
ATOM 677 O O . GLY A 1 81 ? -18.514 7.142 -9.834 1.00 80.38 81 GLY A O 1
ATOM 678 N N . ASN A 1 82 ? -20.475 8.204 -9.561 1.00 84.94 82 ASN A N 1
ATOM 679 C CA . ASN A 1 82 ? -19.926 9.548 -9.419 1.00 84.94 82 ASN A CA 1
ATOM 680 C C . ASN A 1 82 ? -19.713 9.905 -7.946 1.00 84.94 82 ASN A C 1
ATOM 682 O O . ASN A 1 82 ? -20.294 9.298 -7.048 1.00 84.94 82 ASN A O 1
ATOM 686 N N . ILE A 1 83 ? -18.896 10.927 -7.688 1.00 85.69 83 ILE A N 1
ATOM 687 C CA . ILE A 1 83 ? -18.749 11.479 -6.338 1.00 85.69 83 ILE A CA 1
ATOM 688 C C . ILE A 1 83 ? -20.099 12.064 -5.890 1.00 85.69 83 ILE A C 1
ATOM 690 O O . ILE A 1 83 ? -20.694 12.865 -6.615 1.00 85.69 83 ILE A O 1
ATOM 694 N N . GLU A 1 84 ? -20.559 11.690 -4.690 1.00 85.81 84 GLU A N 1
ATOM 695 C CA . GLU A 1 84 ? -21.918 11.956 -4.173 1.00 85.81 84 GLU A CA 1
ATOM 696 C C . GLU A 1 84 ? -22.358 13.426 -4.272 1.00 85.81 84 GLU A C 1
ATOM 698 O O . GLU A 1 84 ? -23.544 13.722 -4.394 1.00 85.81 84 GLU A O 1
ATOM 703 N N . TRP A 1 85 ? -21.419 14.368 -4.171 1.00 85.44 85 TRP A N 1
ATOM 704 C CA . TRP A 1 85 ? -21.720 15.799 -4.145 1.00 85.44 85 TRP A CA 1
ATOM 705 C C . TRP A 1 85 ? -21.456 16.534 -5.452 1.00 85.44 85 TRP A C 1
ATOM 707 O O . TRP A 1 85 ? -21.609 17.748 -5.482 1.00 85.44 85 TRP A O 1
ATOM 717 N N . MET A 1 86 ? -21.122 15.844 -6.544 1.00 85.06 86 MET A N 1
ATOM 718 C CA . MET A 1 86 ? -20.881 16.504 -7.836 1.00 85.06 86 MET A CA 1
ATOM 719 C C . MET A 1 86 ? -22.121 17.200 -8.407 1.00 85.06 86 MET A C 1
ATOM 721 O O . MET A 1 86 ? -21.994 18.130 -9.197 1.00 85.06 86 MET A O 1
ATOM 725 N N . SER A 1 87 ? -23.321 16.779 -8.003 1.00 84.56 87 SER A N 1
ATOM 726 C CA . SER A 1 87 ? -24.587 17.415 -8.386 1.00 84.56 87 SER A CA 1
ATOM 727 C C . SER A 1 87 ? -25.036 18.533 -7.432 1.00 84.56 87 SER A C 1
ATOM 729 O O . SER A 1 87 ? -26.117 19.090 -7.616 1.00 84.56 87 SER A O 1
ATOM 731 N N . ALA A 1 88 ? -24.260 18.833 -6.386 1.00 87.50 88 ALA A N 1
ATOM 732 C CA . ALA A 1 88 ? -24.573 19.860 -5.394 1.00 87.50 88 ALA A CA 1
ATOM 733 C C . ALA A 1 88 ? -24.254 21.279 -5.926 1.00 87.50 88 ALA A C 1
ATOM 735 O O . ALA A 1 88 ? -23.531 21.429 -6.911 1.00 87.50 88 ALA A O 1
ATOM 736 N N . PRO A 1 89 ? -24.768 22.360 -5.307 1.00 91.31 89 PRO A N 1
ATOM 737 C CA . PRO A 1 89 ? -24.354 23.719 -5.664 1.00 91.31 89 PRO A CA 1
ATOM 738 C C . PRO A 1 89 ? -22.855 23.945 -5.396 1.00 91.31 89 PRO A C 1
ATOM 740 O O . PRO A 1 89 ? -22.298 23.391 -4.449 1.00 91.31 89 PRO A O 1
ATOM 743 N N . LEU A 1 90 ? -22.218 24.826 -6.179 1.00 89.19 90 LEU A N 1
ATOM 744 C CA . LEU A 1 90 ? -20.762 25.056 -6.164 1.00 89.19 90 LEU A CA 1
ATOM 745 C C . LEU A 1 90 ? -20.179 25.286 -4.756 1.00 89.19 90 LEU A C 1
ATOM 747 O O . LEU A 1 90 ? -19.173 24.685 -4.398 1.00 89.19 90 LEU A O 1
ATOM 751 N N . ASN A 1 91 ? -20.847 26.085 -3.919 1.00 89.94 91 ASN A N 1
ATOM 752 C CA . ASN A 1 91 ? -20.390 26.355 -2.549 1.00 89.94 91 ASN A CA 1
ATOM 753 C C . ASN A 1 91 ? -20.323 25.087 -1.680 1.00 89.94 91 ASN A C 1
ATOM 755 O O . ASN A 1 91 ? -19.487 24.976 -0.782 1.00 89.94 91 ASN A O 1
ATOM 759 N N . GLU A 1 92 ? -21.237 24.144 -1.906 1.00 89.00 92 GLU A N 1
ATOM 760 C CA . GLU A 1 92 ? -21.258 22.873 -1.193 1.00 89.00 92 GLU A CA 1
ATOM 761 C C . GLU A 1 92 ? -20.197 21.915 -1.738 1.00 89.00 92 GLU A C 1
ATOM 763 O O . GLU A 1 92 ? -19.533 21.252 -0.938 1.00 89.00 92 GLU A O 1
ATOM 768 N N . ILE A 1 93 ? -19.984 21.913 -3.060 1.00 88.88 93 ILE A N 1
ATOM 769 C CA . ILE A 1 93 ? -18.889 21.185 -3.714 1.00 88.88 93 ILE A CA 1
ATOM 770 C C . ILE A 1 93 ? -17.552 21.621 -3.118 1.00 88.88 93 ILE A C 1
ATOM 772 O O . ILE A 1 93 ? -16.859 20.802 -2.526 1.00 88.88 93 ILE A O 1
ATOM 776 N N . GLU A 1 94 ? -17.234 22.917 -3.144 1.00 88.94 94 GLU A N 1
ATOM 777 C CA . GLU A 1 94 ? -15.960 23.435 -2.627 1.00 88.94 94 GLU A CA 1
ATOM 778 C C . GLU A 1 94 ? -15.744 23.113 -1.143 1.00 88.94 94 GLU A C 1
ATOM 780 O O . GLU A 1 94 ? -14.623 22.860 -0.690 1.00 88.94 94 GLU A O 1
ATOM 785 N N . LYS A 1 95 ? -16.815 23.144 -0.342 1.00 89.38 95 LYS A N 1
ATOM 786 C CA . LYS A 1 95 ? -16.739 22.805 1.081 1.00 89.38 95 LYS A CA 1
ATOM 787 C C . LYS A 1 95 ? -16.441 21.319 1.282 1.00 89.38 95 LYS A C 1
ATOM 789 O O . LYS A 1 95 ? -15.600 20.991 2.122 1.00 89.38 95 LYS A O 1
ATOM 794 N N . ARG A 1 96 ? -17.127 20.439 0.548 1.00 87.69 96 ARG A N 1
ATOM 795 C CA . ARG A 1 96 ? -16.947 18.985 0.641 1.00 87.69 96 ARG A CA 1
ATOM 796 C C . ARG A 1 96 ? -15.613 18.544 0.043 1.00 87.69 96 ARG A C 1
ATOM 798 O O . ARG A 1 96 ? -14.939 17.739 0.672 1.00 87.69 96 ARG A O 1
ATOM 805 N N . ASP A 1 97 ? -15.165 19.156 -1.048 1.00 88.75 97 ASP A N 1
ATOM 806 C CA . ASP A 1 97 ? -13.839 18.923 -1.630 1.00 88.75 97 ASP A CA 1
ATOM 807 C C . ASP A 1 97 ? -12.726 19.339 -0.674 1.00 88.75 97 ASP A C 1
ATOM 809 O O . ASP A 1 97 ? -11.777 18.588 -0.460 1.00 88.75 97 ASP A O 1
ATOM 813 N N . ARG A 1 98 ? -12.860 20.492 -0.006 1.00 88.19 98 ARG A N 1
ATOM 814 C CA . ARG A 1 98 ? -11.896 20.910 1.022 1.00 88.19 98 ARG A CA 1
ATOM 815 C C . ARG A 1 98 ? -11.850 19.924 2.194 1.00 88.19 98 ARG A C 1
ATOM 817 O O . ARG A 1 98 ? -10.770 19.641 2.709 1.00 88.19 98 ARG A O 1
ATOM 824 N N . ALA A 1 99 ? -12.999 19.392 2.612 1.00 87.50 99 ALA A N 1
ATOM 825 C CA . ALA A 1 99 ? -13.063 18.369 3.655 1.00 87.50 99 ALA A CA 1
ATOM 826 C C . ALA A 1 99 ? -12.443 17.036 3.194 1.00 87.50 99 ALA A C 1
ATOM 828 O O . ALA A 1 99 ? -11.678 16.431 3.943 1.00 87.50 99 ALA A O 1
ATOM 829 N N . ALA A 1 100 ? -12.708 16.616 1.954 1.00 87.00 100 ALA A N 1
ATOM 830 C CA . ALA A 1 100 ? -12.121 15.429 1.338 1.00 87.00 100 ALA A CA 1
ATOM 831 C C . ALA A 1 100 ? -10.597 15.553 1.200 1.00 87.00 100 ALA A C 1
ATOM 833 O O . ALA A 1 100 ? -9.876 14.612 1.520 1.00 87.00 100 ALA A O 1
ATOM 834 N N . ALA A 1 101 ? -10.095 16.725 0.802 1.00 86.12 101 ALA A N 1
ATOM 835 C CA . ALA A 1 101 ? -8.667 17.015 0.709 1.00 86.12 101 ALA A CA 1
ATOM 836 C C . ALA A 1 101 ? -7.981 16.990 2.085 1.00 86.12 101 ALA A C 1
ATOM 838 O O . ALA A 1 101 ? -6.900 16.419 2.227 1.00 86.12 101 ALA A O 1
ATOM 839 N N . PHE A 1 102 ? -8.617 17.553 3.118 1.00 88.56 102 PHE A N 1
ATOM 840 C CA . PHE A 1 102 ? -8.111 17.471 4.492 1.00 88.56 102 PHE A CA 1
ATOM 841 C C . PHE A 1 102 ? -8.035 16.018 4.979 1.00 88.56 102 PHE A C 1
ATOM 843 O O . PHE A 1 102 ? -7.019 15.590 5.527 1.00 88.56 102 PHE A O 1
ATOM 850 N N . GLU A 1 103 ? -9.091 15.243 4.736 1.00 87.75 103 GLU A N 1
ATOM 851 C CA . GLU A 1 103 ? -9.148 13.828 5.095 1.00 87.75 103 GLU A CA 1
ATOM 852 C C . GLU A 1 103 ? -8.114 12.999 4.315 1.00 87.75 103 GLU A C 1
ATOM 854 O O . GLU A 1 103 ? -7.444 12.133 4.875 1.00 87.75 103 GLU A O 1
ATOM 859 N N . PHE A 1 104 ? -7.909 13.305 3.035 1.00 87.75 104 PHE A N 1
ATOM 860 C CA . PHE A 1 104 ? -6.850 12.711 2.229 1.00 87.75 104 PHE A CA 1
ATOM 861 C C . PHE A 1 104 ? -5.461 12.988 2.820 1.00 87.75 104 PHE A C 1
ATOM 863 O O . PHE A 1 104 ? -4.693 12.050 3.041 1.00 87.75 104 PHE A O 1
ATOM 870 N N . GLN A 1 105 ? -5.162 14.247 3.154 1.00 87.00 105 GLN A N 1
ATOM 871 C CA . GLN A 1 105 ? -3.880 14.632 3.746 1.00 87.00 105 GLN A CA 1
ATOM 872 C C . GLN A 1 105 ? -3.644 13.932 5.089 1.00 87.00 105 GLN A C 1
ATOM 874 O O . GLN A 1 105 ? -2.567 13.386 5.330 1.00 87.00 105 GLN A O 1
ATOM 879 N N . ARG A 1 106 ? -4.672 13.881 5.942 1.00 89.75 106 ARG A N 1
ATOM 880 C CA . ARG A 1 106 ? -4.643 13.145 7.212 1.00 89.75 106 ARG A CA 1
ATOM 881 C C . ARG A 1 106 ? -4.279 11.674 6.991 1.00 89.75 106 ARG A C 1
ATOM 883 O O . ARG A 1 106 ? -3.438 11.127 7.702 1.00 89.75 106 ARG A O 1
ATOM 890 N N . ARG A 1 107 ? -4.885 11.031 5.991 1.00 89.50 107 ARG A N 1
ATOM 891 C CA . ARG A 1 107 ? -4.617 9.631 5.638 1.00 89.50 107 ARG A CA 1
ATOM 892 C C . ARG A 1 107 ? -3.203 9.401 5.123 1.00 89.50 107 ARG A C 1
ATOM 894 O O . ARG A 1 107 ? -2.628 8.365 5.444 1.00 89.50 107 ARG A O 1
ATOM 901 N N . VAL A 1 108 ? -2.644 10.334 4.356 1.00 89.25 108 VAL A N 1
ATOM 902 C CA . VAL A 1 108 ? -1.232 10.295 3.946 1.00 89.25 108 VAL A CA 1
ATOM 903 C C . VAL A 1 108 ? -0.332 10.354 5.182 1.00 89.25 108 VAL A C 1
ATOM 905 O O . VAL A 1 108 ? 0.512 9.479 5.353 1.00 89.25 108 VAL A O 1
ATOM 908 N N . SER A 1 109 ? -0.584 11.289 6.105 1.00 89.38 109 SER A N 1
ATOM 909 C CA . SER A 1 109 ? 0.178 11.393 7.357 1.00 89.38 109 SER A CA 1
ATOM 910 C C . SER A 1 109 ? 0.109 10.121 8.212 1.00 89.38 109 SER A C 1
ATOM 912 O O . SER A 1 109 ? 1.124 9.709 8.767 1.00 89.38 109 SER A O 1
ATOM 914 N N . LEU A 1 110 ? -1.049 9.451 8.281 1.00 91.00 110 LEU A N 1
ATOM 915 C CA . LEU A 1 110 ? -1.178 8.167 8.986 1.00 91.00 110 LEU A CA 1
ATOM 916 C C . LEU A 1 110 ? -0.273 7.078 8.394 1.00 91.00 110 LEU A C 1
ATOM 918 O O . LEU A 1 110 ? 0.321 6.303 9.143 1.00 91.00 110 LEU A O 1
ATOM 922 N N . VAL A 1 111 ? -0.156 7.007 7.064 1.00 91.19 111 VAL A N 1
ATOM 923 C CA . VAL A 1 111 ? 0.732 6.041 6.396 1.00 91.19 111 VAL A CA 1
ATOM 924 C C . VAL A 1 111 ? 2.191 6.326 6.755 1.00 91.19 111 VAL A C 1
ATOM 926 O O . VAL A 1 111 ? 2.894 5.401 7.167 1.00 91.19 111 VAL A O 1
ATOM 929 N N . SER A 1 112 ? 2.634 7.585 6.687 1.00 88.31 112 SER A N 1
ATOM 930 C CA . SER A 1 112 ? 4.018 7.972 7.006 1.00 88.31 112 SER A CA 1
ATOM 931 C C . SER A 1 112 ? 4.377 7.704 8.483 1.00 88.31 112 SER A C 1
ATOM 933 O O . SER A 1 112 ? 5.463 7.203 8.804 1.00 88.31 112 SER A O 1
ATOM 935 N N . GLU A 1 113 ? 3.441 7.959 9.402 1.00 89.94 113 GLU A N 1
ATOM 936 C CA . GLU A 1 113 ? 3.637 7.796 10.850 1.00 89.94 113 GLU A CA 1
ATOM 937 C C . GLU A 1 113 ? 3.428 6.361 11.367 1.00 89.94 113 GLU A C 1
ATOM 939 O O . GLU A 1 113 ? 3.783 6.049 12.509 1.00 89.94 113 GLU A O 1
ATOM 944 N N . SER A 1 114 ? 2.937 5.450 10.523 1.00 92.56 114 SER A N 1
ATOM 945 C CA . SER A 1 114 ? 2.670 4.048 10.878 1.00 92.56 114 SER A CA 1
ATOM 946 C C . SER A 1 114 ? 3.908 3.293 11.383 1.00 92.56 114 SER A C 1
ATOM 948 O O . SER A 1 114 ? 5.020 3.506 10.912 1.00 92.56 114 SER A O 1
ATOM 950 N N . ASP A 1 115 ? 3.758 2.385 12.347 1.00 91.12 115 ASP A N 1
ATOM 951 C CA . ASP A 1 115 ? 4.873 1.572 12.869 1.00 91.12 115 ASP A CA 1
ATOM 952 C C . ASP A 1 115 ? 5.129 0.313 12.024 1.00 91.12 115 ASP A C 1
ATOM 954 O O . ASP A 1 115 ? 6.201 -0.305 12.085 1.00 91.12 115 ASP A O 1
ATOM 958 N N . GLY A 1 116 ? 4.128 -0.092 11.249 1.00 91.81 116 GLY A N 1
ATOM 959 C CA . GLY A 1 116 ? 4.151 -1.280 10.417 1.00 91.81 116 GLY A CA 1
ATOM 960 C C . GLY A 1 116 ? 2.784 -1.592 9.825 1.00 91.81 116 GLY A C 1
ATOM 961 O O . GLY A 1 116 ? 1.816 -0.865 10.049 1.00 91.81 116 GLY A O 1
ATOM 962 N N . PHE A 1 117 ? 2.703 -2.694 9.082 1.00 93.94 117 PHE A N 1
ATOM 963 C CA . PHE A 1 117 ? 1.442 -3.177 8.522 1.00 93.94 117 PHE A CA 1
ATOM 964 C C . PHE A 1 117 ? 1.351 -4.704 8.490 1.00 93.94 117 PHE A C 1
ATOM 966 O O . PHE A 1 117 ? 2.354 -5.415 8.602 1.00 93.94 117 PHE A O 1
ATOM 973 N N . ILE A 1 118 ? 0.124 -5.187 8.317 1.00 92.19 118 ILE A N 1
ATOM 974 C CA . ILE A 1 118 ? -0.238 -6.574 8.020 1.00 92.19 118 ILE A CA 1
ATOM 975 C C . ILE A 1 118 ? -0.805 -6.605 6.597 1.00 92.19 118 ILE A C 1
ATOM 977 O O . ILE A 1 118 ? -1.632 -5.760 6.248 1.00 92.19 118 ILE A O 1
ATOM 981 N N . ASP A 1 119 ? -0.344 -7.540 5.770 1.00 90.75 119 ASP A N 1
ATOM 982 C CA . ASP A 1 119 ? -0.875 -7.713 4.417 1.00 90.75 119 ASP A CA 1
ATOM 983 C C . ASP A 1 119 ? -2.184 -8.513 4.472 1.00 90.75 119 ASP A C 1
ATOM 985 O O . ASP A 1 119 ? -2.205 -9.667 4.904 1.00 90.75 119 ASP A O 1
ATOM 989 N N . LEU A 1 120 ? -3.285 -7.905 4.034 1.00 92.12 120 LEU A N 1
ATOM 990 C CA . LEU A 1 120 ? -4.599 -8.545 3.995 1.00 92.12 120 LEU A CA 1
ATOM 991 C C . LEU A 1 120 ? -4.664 -9.693 2.979 1.00 92.12 120 LEU A C 1
ATOM 993 O O . LEU A 1 120 ? -5.496 -10.584 3.130 1.00 92.12 120 LEU A O 1
ATOM 997 N N . CYS A 1 121 ? -3.774 -9.725 1.984 1.00 89.75 121 CYS A N 1
ATOM 998 C CA . CYS A 1 121 ? -3.680 -10.850 1.055 1.00 89.75 121 CYS A CA 1
ATOM 999 C C . CYS A 1 121 ? -3.147 -12.125 1.736 1.00 89.75 121 CYS A C 1
ATOM 1001 O O . CYS A 1 121 ? -3.484 -13.228 1.305 1.00 89.75 121 CYS A O 1
ATOM 1003 N N . GLU A 1 122 ? -2.371 -11.997 2.822 1.00 86.50 122 GLU A N 1
ATOM 1004 C CA . GLU A 1 122 ? -1.846 -13.129 3.606 1.00 86.50 122 GLU A CA 1
ATOM 1005 C C . GLU A 1 122 ? -2.859 -13.662 4.645 1.00 86.50 122 GLU A C 1
ATOM 1007 O O . GLU A 1 122 ? -2.657 -14.736 5.223 1.00 86.50 122 GLU A O 1
ATOM 1012 N N . VAL A 1 123 ? -3.953 -12.929 4.896 1.00 89.81 123 VAL A N 1
ATOM 1013 C CA . VAL A 1 123 ? -4.988 -13.289 5.882 1.00 89.81 123 VAL A CA 1
ATOM 1014 C C . VAL A 1 123 ? -5.807 -14.453 5.362 1.00 89.81 123 VAL A C 1
ATOM 1016 O O . VAL A 1 123 ? -6.454 -14.335 4.334 1.00 89.81 123 VAL A O 1
ATOM 1019 N N . VAL A 1 124 ? -5.829 -15.574 6.071 1.00 87.69 124 VAL A N 1
ATOM 1020 C CA . VAL A 1 124 ? -6.663 -16.744 5.758 1.00 87.69 124 VAL A CA 1
ATOM 1021 C C . VAL A 1 124 ? -8.103 -16.475 6.141 1.00 87.69 124 VAL A C 1
ATOM 1023 O O . VAL A 1 124 ? -8.993 -16.591 5.306 1.00 87.69 124 VAL A O 1
ATOM 1026 N N . GLU A 1 125 ? -8.298 -16.094 7.398 1.00 88.56 125 GLU A N 1
ATOM 1027 C CA . GLU A 1 125 ? -9.602 -15.892 8.005 1.00 88.56 125 GLU A CA 1
ATOM 1028 C C . GLU A 1 125 ? -9.511 -14.847 9.121 1.00 88.56 125 GLU A C 1
ATOM 1030 O O . GLU A 1 125 ? -8.482 -14.694 9.788 1.00 88.56 125 GLU A O 1
ATOM 1035 N N . VAL A 1 126 ? -10.617 -14.137 9.327 1.00 92.12 126 VAL A N 1
ATOM 1036 C CA . VAL A 1 126 ? -10.834 -13.268 10.481 1.00 92.12 126 VAL A CA 1
ATOM 1037 C C . VAL A 1 126 ? -12.036 -13.823 11.223 1.00 92.12 126 VAL A C 1
ATOM 1039 O O . VAL A 1 126 ? -13.114 -13.957 10.649 1.00 92.12 126 VAL A O 1
ATOM 1042 N N . ARG A 1 127 ? -11.856 -14.189 12.489 1.00 88.19 127 ARG A N 1
ATOM 1043 C CA . ARG A 1 127 ? -12.863 -14.943 13.246 1.00 88.19 127 ARG A CA 1
ATOM 1044 C C . ARG A 1 127 ? -12.966 -14.467 14.691 1.00 88.19 127 ARG A C 1
ATOM 1046 O O . ARG A 1 127 ? -12.002 -13.911 15.213 1.00 88.19 127 ARG A O 1
ATOM 1053 N N . PRO A 1 128 ? -14.098 -14.687 15.378 1.00 86.88 128 PRO A N 1
ATOM 1054 C CA . PRO A 1 128 ? -14.138 -14.590 16.834 1.00 86.88 128 PRO A CA 1
ATOM 1055 C C . PRO A 1 128 ? -13.091 -15.519 17.462 1.00 86.88 128 PRO A C 1
ATOM 1057 O O . PRO A 1 128 ? -12.732 -16.533 16.862 1.00 86.88 128 PRO A O 1
ATOM 1060 N N . VAL A 1 129 ? -12.601 -15.190 18.660 1.00 82.50 129 VAL A N 1
ATOM 1061 C CA . VAL A 1 129 ? -11.612 -16.051 19.324 1.00 82.50 129 VAL A CA 1
ATOM 1062 C C . VAL A 1 129 ? -12.183 -17.448 19.543 1.00 82.50 129 VAL A C 1
ATOM 1064 O O . VAL A 1 129 ? -13.280 -17.596 20.080 1.00 82.50 129 VAL A O 1
ATOM 1067 N N . LEU A 1 130 ? -11.409 -18.461 19.160 1.00 70.69 130 LEU A N 1
ATOM 1068 C CA . LEU A 1 130 ? -11.657 -19.845 19.536 1.00 70.69 130 LEU A CA 1
ATOM 1069 C C . LEU A 1 130 ? -10.791 -20.156 20.758 1.00 70.69 130 LEU A C 1
ATOM 1071 O O . LEU A 1 130 ? -9.563 -20.126 20.658 1.00 70.69 130 LEU A O 1
ATOM 1075 N N . ARG A 1 131 ? -11.415 -20.437 21.907 1.00 62.88 131 ARG A N 1
ATOM 1076 C CA . ARG A 1 131 ? -10.675 -20.967 23.059 1.00 62.88 131 ARG A CA 1
ATOM 1077 C C . ARG A 1 131 ? -10.142 -22.353 22.719 1.00 62.88 131 ARG A C 1
ATOM 1079 O O . ARG A 1 131 ? -10.881 -23.177 22.182 1.00 62.88 131 ARG A O 1
ATOM 1086 N N . ALA A 1 132 ? -8.879 -22.605 23.035 1.00 54.62 132 ALA A N 1
ATOM 1087 C CA . ALA A 1 132 ? -8.369 -23.968 23.112 1.00 54.62 132 ALA A CA 1
ATOM 1088 C C . ALA A 1 132 ? -8.733 -24.563 24.484 1.00 54.62 132 ALA A C 1
ATOM 1090 O O . ALA A 1 132 ? -8.906 -23.819 25.446 1.00 54.62 132 ALA A O 1
ATOM 1091 N N . ASP A 1 133 ? -8.801 -25.892 24.594 1.00 43.53 133 ASP A N 1
ATOM 1092 C CA . ASP A 1 133 ? -9.163 -26.616 25.831 1.00 43.53 133 ASP A CA 1
ATOM 1093 C C . ASP A 1 133 ? -8.265 -26.293 27.055 1.00 43.53 133 ASP A C 1
ATOM 1095 O O . ASP A 1 133 ? -8.620 -26.628 28.182 1.00 43.53 133 ASP A O 1
ATOM 1099 N N . ASP A 1 134 ? -7.127 -25.618 26.842 1.00 45.03 134 ASP A N 1
ATOM 1100 C CA . ASP A 1 134 ? -6.173 -25.166 27.868 1.00 45.03 134 ASP A CA 1
ATOM 1101 C C . ASP A 1 134 ? -6.434 -23.707 28.364 1.00 45.03 134 ASP A C 1
ATOM 1103 O O . ASP A 1 134 ? -5.695 -23.224 29.220 1.00 45.03 134 ASP A O 1
ATOM 1107 N N . ASP A 1 135 ? -7.440 -22.975 27.850 1.00 45.31 135 ASP A N 1
ATOM 1108 C CA . ASP A 1 135 ? -7.702 -21.560 28.201 1.00 45.31 135 ASP A CA 1
ATOM 1109 C C . ASP A 1 135 ? -8.658 -21.413 29.422 1.00 45.31 135 ASP A C 1
ATOM 1111 O O . ASP A 1 135 ? -9.867 -21.650 29.314 1.00 45.31 135 ASP A O 1
ATOM 1115 N N . GLU A 1 136 ? -8.157 -20.964 30.586 1.00 41.91 136 GLU A N 1
ATOM 1116 C CA . GLU A 1 136 ? -8.956 -20.830 31.827 1.00 41.91 136 GLU A CA 1
ATOM 1117 C C . GLU A 1 136 ? -10.167 -19.863 31.716 1.00 41.91 136 GLU A C 1
ATOM 1119 O O . GLU A 1 136 ? -10.096 -18.824 31.043 1.00 41.91 136 GLU A O 1
ATOM 1124 N N . PRO A 1 137 ? -11.307 -20.163 32.384 1.00 38.41 137 PRO A N 1
ATOM 1125 C CA . PRO A 1 137 ? -12.517 -19.331 32.376 1.00 38.41 137 PRO A CA 1
ATOM 1126 C C . PRO A 1 137 ? -12.252 -17.932 32.943 1.00 38.41 137 PRO A C 1
ATOM 1128 O O . PRO A 1 137 ? -11.581 -17.777 33.961 1.00 38.41 137 PRO A O 1
ATOM 1131 N N . LEU A 1 138 ? -12.815 -16.900 32.305 1.00 44.56 138 LEU A N 1
ATOM 1132 C CA . LEU A 1 138 ? -12.629 -15.521 32.752 1.00 44.56 138 LEU A CA 1
ATOM 1133 C C . LEU A 1 138 ? -13.753 -15.005 33.637 1.00 44.56 138 LEU A C 1
ATOM 1135 O O . LEU A 1 138 ? -14.932 -15.174 33.330 1.00 44.56 138 LEU A O 1
ATOM 1139 N N . GLY A 1 139 ? -13.340 -14.263 34.665 1.00 42.94 139 GLY A N 1
ATOM 1140 C CA . GLY A 1 139 ? -14.191 -13.396 35.466 1.00 42.94 139 GLY A CA 1
ATOM 1141 C C . GLY A 1 139 ? -14.809 -12.234 34.680 1.00 42.94 139 GLY A C 1
ATOM 1142 O O . GLY A 1 139 ? -14.441 -11.922 33.547 1.00 42.94 139 GLY A O 1
ATOM 1143 N N . THR A 1 140 ? -15.789 -11.606 35.320 1.00 33.88 140 THR A N 1
ATOM 1144 C CA . THR A 1 140 ? -16.695 -10.590 34.781 1.00 33.88 140 THR A CA 1
ATOM 1145 C C . THR A 1 140 ? -15.940 -9.384 34.208 1.00 33.88 140 THR A C 1
ATOM 1147 O O . THR A 1 140 ? -15.262 -8.662 34.935 1.00 33.88 140 THR A O 1
ATOM 1150 N N . PHE A 1 141 ? -16.064 -9.146 32.900 1.00 41.16 141 PHE A N 1
ATOM 1151 C CA . PHE A 1 141 ? -15.528 -7.949 32.248 1.00 41.16 141 PHE A CA 1
ATOM 1152 C C . PHE A 1 141 ? -16.324 -6.705 32.663 1.00 41.16 141 PHE A C 1
ATOM 1154 O O . PHE A 1 141 ? -17.550 -6.701 32.544 1.00 41.16 141 PHE A O 1
ATOM 1161 N N . ASN A 1 142 ? -15.626 -5.641 33.071 1.00 46.50 142 ASN A N 1
ATOM 1162 C CA . ASN A 1 142 ? -16.219 -4.323 33.282 1.00 46.50 142 ASN A CA 1
ATOM 1163 C C . ASN A 1 142 ? -15.888 -3.392 32.091 1.00 46.50 142 ASN A C 1
ATOM 1165 O O . ASN A 1 142 ? -14.706 -3.124 31.865 1.00 46.50 142 ASN A O 1
ATOM 1169 N N . PRO A 1 143 ? -16.881 -2.895 31.323 1.00 44.03 143 PRO A N 1
ATOM 1170 C CA . PRO A 1 143 ? -16.680 -1.917 30.245 1.00 44.03 143 PRO A CA 1
ATOM 1171 C C . PRO A 1 143 ? -15.933 -0.655 30.663 1.00 44.03 143 PRO A C 1
ATOM 1173 O O . PRO A 1 143 ? -15.187 -0.105 29.851 1.00 44.03 143 PRO A O 1
ATOM 1176 N N . ASP A 1 144 ? -16.065 -0.253 31.925 1.00 46.34 144 ASP A N 1
ATOM 1177 C CA . ASP A 1 144 ? -15.382 0.919 32.472 1.00 46.34 144 ASP A CA 1
ATOM 1178 C C . ASP A 1 144 ? -13.851 0.720 32.517 1.00 46.34 144 ASP A C 1
ATOM 1180 O O . ASP A 1 144 ? -13.086 1.671 32.351 1.00 46.34 144 ASP A O 1
ATOM 1184 N N . ASN A 1 145 ? -13.374 -0.533 32.581 1.00 50.84 145 ASN A N 1
ATOM 1185 C CA . ASN A 1 145 ? -11.942 -0.840 32.588 1.00 50.84 145 ASN A CA 1
ATOM 1186 C C . ASN A 1 145 ? -11.274 -0.667 31.212 1.00 50.84 145 ASN A C 1
ATOM 1188 O O . ASN A 1 145 ? -10.048 -0.635 31.139 1.00 50.84 145 ASN A O 1
ATOM 1192 N N . PHE A 1 146 ? -12.028 -0.568 30.109 1.00 53.25 146 PHE A N 1
ATOM 1193 C CA . PHE A 1 146 ? -11.436 -0.305 28.789 1.00 53.25 146 PHE A CA 1
ATOM 1194 C C . PHE A 1 146 ? -10.914 1.137 28.698 1.00 53.25 146 PHE A C 1
ATOM 1196 O O . PHE A 1 146 ? -9.883 1.392 28.075 1.00 53.25 146 PHE A O 1
ATOM 1203 N N . GLU A 1 147 ? -11.607 2.078 29.349 1.00 51.56 147 GLU A N 1
ATOM 1204 C CA . GLU A 1 147 ? -11.121 3.446 29.525 1.00 51.56 147 GLU A CA 1
ATOM 1205 C C . GLU A 1 147 ? -10.128 3.553 30.691 1.00 51.56 147 GLU A C 1
ATOM 1207 O O . GLU A 1 147 ? -9.166 4.301 30.570 1.00 51.56 147 GLU A O 1
ATOM 1212 N N . GLU A 1 148 ? -10.222 2.753 31.760 1.00 48.59 148 GLU A N 1
ATOM 1213 C CA . GLU A 1 148 ? -9.132 2.699 32.754 1.00 48.59 148 GLU A CA 1
ATOM 1214 C C . GLU A 1 148 ? -7.827 2.134 32.171 1.00 48.59 148 GLU A C 1
ATOM 1216 O O . GLU A 1 148 ? -6.766 2.646 32.492 1.00 48.59 148 GLU A O 1
ATOM 1221 N N . GLN A 1 149 ? -7.859 1.192 31.221 1.00 47.66 149 GLN A N 1
ATOM 1222 C CA . GLN A 1 149 ? -6.673 0.809 30.428 1.00 47.66 149 GLN A CA 1
ATOM 1223 C C . GLN A 1 149 ? -6.135 1.963 29.559 1.00 47.66 149 GLN A C 1
ATOM 1225 O O . GLN A 1 149 ? -4.977 1.943 29.145 1.00 47.66 149 GLN A O 1
ATOM 1230 N N . PHE A 1 150 ? -6.965 2.972 29.286 1.00 46.53 150 PHE A N 1
ATOM 1231 C CA . PHE A 1 150 ? -6.613 4.219 28.602 1.00 46.53 150 PHE A CA 1
ATOM 1232 C C . PHE A 1 150 ? -6.001 5.253 29.571 1.00 46.53 150 PHE A C 1
ATOM 1234 O O . PHE A 1 150 ? -5.196 6.079 29.143 1.00 46.53 150 PHE A O 1
ATOM 1241 N N . VAL A 1 151 ? -6.378 5.214 30.860 1.00 39.25 151 VAL A N 1
ATOM 1242 C CA . VAL A 1 151 ? -6.080 6.243 31.879 1.00 39.25 151 VAL A CA 1
ATOM 1243 C C . VAL A 1 151 ? -5.024 5.801 32.910 1.00 39.25 151 VAL A C 1
ATOM 1245 O O . VAL A 1 151 ? -4.233 6.628 33.356 1.00 39.25 151 VAL A O 1
ATOM 1248 N N . SER A 1 152 ? -4.955 4.517 33.277 1.00 37.75 152 SER A N 1
ATOM 1249 C CA . SER A 1 152 ? -4.122 3.983 34.371 1.00 37.75 152 SER A CA 1
ATOM 1250 C C . SER A 1 152 ? -2.762 3.420 33.933 1.00 37.75 152 SER A C 1
ATOM 1252 O O . SER A 1 152 ? -2.027 2.891 34.764 1.00 37.75 152 SER A O 1
ATOM 1254 N N . GLY A 1 153 ? -2.411 3.492 32.649 1.00 34.91 153 GLY A N 1
ATOM 1255 C CA . GLY A 1 153 ? -1.178 2.903 32.125 1.00 34.91 153 GLY A CA 1
ATOM 1256 C C . GLY A 1 153 ? -0.742 3.602 30.852 1.00 34.91 153 GLY A C 1
ATOM 1257 O O . GLY A 1 153 ? -1.028 3.147 29.747 1.00 34.91 153 GLY A O 1
ATOM 1258 N N . GLY A 1 154 ? -0.080 4.747 30.997 1.00 37.53 154 GLY A N 1
ATOM 1259 C CA . GLY A 1 154 ? 0.421 5.502 29.859 1.00 37.53 154 GLY A CA 1
ATOM 1260 C C . GLY A 1 154 ? 1.373 4.654 29.035 1.00 37.53 154 GLY A C 1
ATOM 1261 O O . GLY A 1 154 ? 2.399 4.262 29.553 1.00 37.53 154 GLY A O 1
ATOM 1262 N N . TYR A 1 155 ? 1.059 4.394 27.765 1.00 44.16 155 TYR A N 1
ATOM 1263 C CA . TYR A 1 155 ? 1.970 3.804 26.766 1.00 44.16 155 TYR A CA 1
ATOM 1264 C C . TYR A 1 155 ? 2.642 2.462 27.138 1.00 44.16 155 TYR A C 1
ATOM 1266 O O . TYR A 1 155 ? 3.401 1.919 26.328 1.00 44.16 155 TYR A O 1
ATOM 1274 N N . GLU A 1 156 ? 2.381 1.929 28.329 1.00 45.41 156 GLU A N 1
ATOM 1275 C CA . GLU A 1 156 ? 3.142 0.862 28.946 1.00 45.41 156 GLU A CA 1
ATOM 1276 C C . GLU A 1 156 ? 2.494 -0.477 28.647 1.00 45.41 156 GLU A C 1
ATOM 1278 O O . GLU A 1 156 ? 1.289 -0.705 28.747 1.00 45.41 156 GLU A O 1
ATOM 1283 N N . THR A 1 157 ? 3.366 -1.363 28.209 1.00 51.00 157 THR A N 1
ATOM 1284 C CA . THR A 1 157 ? 3.095 -2.745 27.886 1.00 51.00 157 THR A CA 1
ATOM 1285 C C . THR A 1 157 ? 2.890 -3.510 29.182 1.00 51.00 157 THR A C 1
ATOM 1287 O O . THR A 1 157 ? 3.820 -3.567 29.985 1.00 51.00 157 THR A O 1
ATOM 1290 N N . GLY A 1 158 ? 1.725 -4.116 29.386 1.00 53.56 158 GLY A N 1
ATOM 1291 C CA . GLY A 1 158 ? 1.510 -4.983 30.542 1.00 53.56 158 GLY A CA 1
ATOM 1292 C C . GLY A 1 158 ? 1.164 -6.413 30.151 1.00 53.56 158 GLY A C 1
ATOM 1293 O O . GLY A 1 158 ? 0.842 -6.718 28.998 1.00 53.56 158 GLY A O 1
ATOM 1294 N N . GLU A 1 159 ? 1.275 -7.297 31.137 1.00 54.62 159 GLU A N 1
ATOM 1295 C CA . GLU A 1 159 ? 0.971 -8.719 31.016 1.00 54.62 159 GLU A CA 1
ATOM 1296 C C . GLU A 1 159 ? -0.348 -9.016 31.744 1.00 54.62 159 GLU A C 1
ATOM 1298 O O . GLU A 1 159 ? -0.530 -8.599 32.887 1.00 54.62 159 GLU A O 1
ATOM 1303 N N . THR A 1 160 ? -1.267 -9.741 31.103 1.00 56.06 160 THR A N 1
ATOM 1304 C CA . THR A 1 160 ? -2.474 -10.288 31.748 1.00 56.06 160 THR A CA 1
ATOM 1305 C C . THR A 1 160 ? -2.561 -11.788 31.482 1.00 56.06 160 THR A C 1
ATOM 1307 O O . THR A 1 160 ? -2.028 -12.294 30.493 1.00 56.06 160 THR A O 1
ATOM 1310 N N . THR A 1 161 ? -3.247 -12.505 32.366 1.00 50.91 161 THR A N 1
ATOM 1311 C CA . THR A 1 161 ? -3.628 -13.909 32.160 1.00 50.91 161 THR A CA 1
ATOM 1312 C C . THR A 1 161 ? -5.039 -14.040 31.585 1.00 50.91 161 THR A C 1
ATOM 1314 O O . THR A 1 161 ? -5.480 -15.144 31.287 1.00 50.91 161 THR A O 1
ATOM 1317 N N . THR A 1 162 ? -5.770 -12.927 31.433 1.00 57.94 162 THR A N 1
ATOM 1318 C CA . THR A 1 162 ? -7.210 -12.936 31.186 1.00 57.94 162 THR A CA 1
ATOM 1319 C C . THR A 1 162 ? -7.680 -11.895 30.149 1.00 57.94 162 THR A C 1
ATOM 1321 O O . THR A 1 162 ? -7.277 -10.733 30.189 1.00 57.94 162 THR A O 1
ATOM 1324 N N . TYR A 1 163 ? -8.555 -12.292 29.210 1.00 64.19 163 TYR A N 1
ATOM 1325 C CA . TYR A 1 163 ? -9.192 -11.426 28.203 1.00 64.19 163 TYR A CA 1
ATOM 1326 C C . TYR A 1 163 ? -10.662 -11.791 27.954 1.00 64.19 163 TYR A C 1
ATOM 1328 O O . TYR A 1 163 ? -11.087 -12.918 28.178 1.00 64.19 163 TYR A O 1
ATOM 1336 N N . ALA A 1 164 ? -11.458 -10.834 27.482 1.00 67.56 164 ALA A N 1
ATOM 1337 C CA . ALA A 1 164 ? -12.889 -11.035 27.315 1.00 67.56 164 ALA A CA 1
ATOM 1338 C C . ALA A 1 164 ? -13.255 -11.525 25.903 1.00 67.56 164 ALA A C 1
ATOM 1340 O O . ALA A 1 164 ? -13.332 -10.745 24.962 1.00 67.56 164 ALA A O 1
ATOM 1341 N N . ASP A 1 165 ? -13.579 -12.809 25.756 1.00 69.31 165 ASP A N 1
ATOM 1342 C CA . ASP A 1 165 ? -13.939 -13.435 24.470 1.00 69.31 165 ASP A CA 1
ATOM 1343 C C . ASP A 1 165 ? -14.987 -12.657 23.663 1.00 69.31 165 ASP A C 1
ATOM 1345 O O . ASP A 1 165 ? -14.968 -12.607 22.432 1.00 69.31 165 ASP A O 1
ATOM 1349 N N . TYR A 1 166 ? -15.940 -12.042 24.364 1.00 79.38 166 TYR A N 1
ATOM 1350 C CA . TYR A 1 166 ? -17.089 -11.404 23.740 1.00 79.38 166 TYR A CA 1
ATOM 1351 C C . TYR A 1 166 ? -16.709 -10.148 22.924 1.00 79.38 166 TYR A C 1
ATOM 1353 O O . TYR A 1 166 ? -17.480 -9.753 22.046 1.00 79.38 166 TYR A O 1
ATOM 1361 N N . ASN A 1 167 ? -15.546 -9.531 23.176 1.00 83.44 167 ASN A N 1
ATOM 1362 C CA . ASN A 1 167 ? -15.025 -8.388 22.415 1.00 83.44 167 ASN A CA 1
ATOM 1363 C C . ASN A 1 167 ? -13.668 -8.661 21.739 1.00 83.44 167 ASN A C 1
ATOM 1365 O O . ASN A 1 167 ? -13.122 -7.770 21.090 1.00 83.44 167 ASN A O 1
ATOM 1369 N N . THR A 1 168 ? -13.146 -9.885 21.818 1.00 86.00 168 THR A N 1
ATOM 1370 C CA . THR A 1 168 ? -11.891 -10.284 21.167 1.00 86.00 168 THR A CA 1
ATOM 1371 C C . THR A 1 168 ? -12.147 -11.047 19.866 1.00 86.00 168 THR A C 1
ATOM 1373 O O . THR A 1 168 ? -13.128 -11.780 19.730 1.00 86.00 168 THR A O 1
ATOM 1376 N N . PHE A 1 169 ? -11.247 -10.891 18.898 1.00 90.38 169 PHE A N 1
ATOM 1377 C CA . PHE A 1 169 ? -11.224 -11.626 17.638 1.00 90.38 169 PHE A CA 1
ATOM 1378 C C . PHE A 1 169 ? -9.787 -11.979 17.219 1.00 90.38 169 PHE A C 1
ATOM 1380 O O . PHE A 1 169 ? -8.809 -11.460 17.764 1.00 90.38 169 PHE A O 1
ATOM 1387 N N . GLU A 1 170 ? -9.667 -12.888 16.259 1.00 89.12 170 GLU A N 1
ATOM 1388 C CA . GLU A 1 170 ? -8.423 -13.421 15.717 1.00 89.12 170 GLU A CA 1
ATOM 1389 C C . GLU A 1 170 ? -8.291 -13.098 14.228 1.00 89.12 170 GLU A C 1
ATOM 1391 O O . GLU A 1 170 ? -9.235 -13.274 13.459 1.00 89.12 170 GLU A O 1
ATOM 1396 N N . ILE A 1 171 ? -7.094 -12.673 13.820 1.00 90.19 171 ILE A N 1
ATOM 1397 C CA . ILE A 1 171 ? -6.664 -12.645 12.420 1.00 90.19 171 ILE A CA 1
ATOM 1398 C C . ILE A 1 171 ? -5.694 -13.807 12.229 1.00 90.19 171 ILE A C 1
ATOM 1400 O O . ILE A 1 171 ? -4.633 -13.842 12.860 1.00 90.19 171 ILE A O 1
ATOM 1404 N N . VAL A 1 172 ? -6.061 -14.754 11.372 1.00 86.06 172 VAL A N 1
ATOM 1405 C CA . VAL A 1 172 ? -5.253 -15.932 11.056 1.00 86.06 172 VAL A CA 1
ATOM 1406 C C . VAL A 1 172 ? -4.531 -15.684 9.739 1.00 86.06 172 VAL A C 1
ATOM 1408 O O . VAL A 1 172 ? -5.154 -15.373 8.729 1.00 86.06 172 VAL A O 1
ATOM 1411 N N . LEU A 1 173 ? -3.210 -15.808 9.752 1.00 82.31 173 LEU A N 1
ATOM 1412 C CA . LEU A 1 173 ? -2.320 -15.568 8.620 1.00 82.31 173 LEU A CA 1
ATOM 1413 C C . LEU A 1 173 ? -1.662 -16.881 8.191 1.00 82.31 173 LEU A C 1
ATOM 1415 O O . LEU A 1 173 ? -1.245 -17.688 9.034 1.00 82.31 173 LEU A O 1
ATOM 1419 N N . ASN A 1 174 ? -1.535 -17.066 6.877 1.00 71.19 174 ASN A N 1
ATOM 1420 C CA . ASN A 1 174 ? -0.760 -18.165 6.312 1.00 71.19 174 ASN A CA 1
ATOM 1421 C C . ASN A 1 174 ? 0.731 -17.913 6.539 1.00 71.19 174 ASN A C 1
ATOM 1423 O O . ASN A 1 174 ? 1.200 -16.774 6.489 1.00 71.19 174 ASN A O 1
ATOM 1427 N N . GLN A 1 175 ? 1.501 -18.977 6.770 1.00 61.72 175 GLN A N 1
ATOM 1428 C CA . GLN A 1 175 ? 2.950 -18.838 6.743 1.00 61.72 175 GLN A CA 1
ATOM 1429 C C . GLN A 1 175 ? 3.388 -18.528 5.310 1.00 61.72 175 GLN A C 1
ATOM 1431 O O . GLN A 1 175 ? 3.093 -19.260 4.369 1.00 61.72 175 GLN A O 1
ATOM 1436 N N . SER A 1 176 ? 4.073 -17.403 5.140 1.00 51.38 176 SER A N 1
ATOM 1437 C CA . SER A 1 176 ? 4.587 -16.971 3.848 1.00 51.38 176 SER A CA 1
ATOM 1438 C C . SER A 1 176 ? 5.686 -17.924 3.363 1.00 51.38 176 SER A C 1
ATOM 1440 O O . SER A 1 176 ? 6.761 -17.962 3.965 1.00 51.38 176 SER A O 1
ATOM 1442 N N . GLY A 1 177 ? 5.448 -18.640 2.266 1.00 48.59 177 GLY A N 1
ATOM 1443 C CA . GLY A 1 177 ? 6.483 -19.408 1.565 1.00 48.59 177 GLY A CA 1
ATOM 1444 C C . GLY A 1 177 ? 6.080 -20.816 1.138 1.00 48.59 177 GLY A C 1
ATOM 1445 O O . GLY A 1 177 ? 6.738 -21.370 0.266 1.00 48.59 177 GLY A O 1
ATOM 1446 N N . GLU A 1 178 ? 5.000 -21.372 1.681 1.00 40.12 178 GLU A N 1
ATOM 1447 C CA . GLU A 1 178 ? 4.436 -22.626 1.177 1.00 40.12 178 GLU A CA 1
ATOM 1448 C C . GLU A 1 178 ? 3.310 -22.293 0.203 1.00 40.12 178 GLU A C 1
ATOM 1450 O O . GLU A 1 178 ? 2.184 -21.962 0.580 1.00 40.12 178 GLU A O 1
ATOM 1455 N N . SER A 1 179 ? 3.661 -22.311 -1.081 1.00 37.78 179 SER A N 1
ATOM 1456 C CA . SER A 1 179 ? 2.712 -22.301 -2.183 1.00 37.78 179 SER A CA 1
ATOM 1457 C C . SER A 1 179 ? 1.670 -23.391 -1.952 1.00 37.78 179 SER A C 1
ATOM 1459 O O . SER A 1 179 ? 1.979 -24.519 -1.568 1.00 37.78 179 SER A O 1
ATOM 1461 N N . SER A 1 180 ? 0.422 -23.026 -2.207 1.00 41.31 180 SER A N 1
ATOM 1462 C CA . SER A 1 180 ? -0.727 -23.915 -2.266 1.00 41.31 180 SER A CA 1
ATOM 1463 C C . SER A 1 180 ? -0.414 -25.250 -2.952 1.00 41.31 180 SER A C 1
ATOM 1465 O O . SER A 1 180 ? 0.157 -25.261 -4.039 1.00 41.31 180 SER A O 1
ATOM 1467 N N . GLN A 1 181 ? -0.924 -26.332 -2.358 1.00 38.38 181 GLN A N 1
ATOM 1468 C CA . GLN A 1 181 ? -0.985 -27.693 -2.906 1.00 38.38 181 GLN A CA 1
ATOM 1469 C C . GLN A 1 181 ? 0.344 -28.461 -2.935 1.00 38.38 181 GLN A C 1
ATOM 1471 O O . GLN A 1 181 ? 0.903 -28.724 -3.991 1.00 38.38 181 GLN A O 1
ATOM 1476 N N . ASN A 1 182 ? 0.825 -28.901 -1.772 1.00 35.19 182 ASN A N 1
ATOM 1477 C CA . ASN A 1 182 ? 1.042 -30.325 -1.475 1.00 35.19 182 ASN A CA 1
ATOM 1478 C C . ASN A 1 182 ? 1.769 -30.468 -0.135 1.00 35.19 182 ASN A C 1
ATOM 1480 O O . ASN A 1 182 ? 2.777 -29.821 0.118 1.00 35.19 182 ASN A O 1
ATOM 1484 N N . SER A 1 183 ? 1.236 -31.342 0.718 1.00 34.66 183 SER A N 1
ATOM 1485 C CA . SER A 1 183 ? 1.696 -31.629 2.081 1.00 34.66 183 SER A CA 1
ATOM 1486 C C . SER A 1 183 ? 1.714 -30.423 3.026 1.00 34.66 183 SER A C 1
ATOM 1488 O O . SER A 1 183 ? 2.731 -29.771 3.227 1.00 34.66 183 SER A O 1
ATOM 1490 N N . ILE A 1 184 ? 0.586 -30.201 3.710 1.00 38.50 184 ILE A N 1
ATOM 1491 C CA . ILE A 1 184 ? 0.619 -29.619 5.054 1.00 38.50 184 ILE A CA 1
ATOM 1492 C C . ILE A 1 184 ? 1.519 -30.552 5.862 1.00 38.50 184 ILE A C 1
ATOM 1494 O O . ILE A 1 184 ? 1.096 -31.643 6.252 1.00 38.50 184 ILE A O 1
ATOM 1498 N N . SER A 1 185 ? 2.777 -30.170 6.074 1.00 40.31 185 SER A N 1
ATOM 1499 C CA . SER A 1 185 ? 3.526 -30.781 7.157 1.00 40.31 185 SER A CA 1
ATOM 1500 C C . SER A 1 185 ? 2.711 -30.493 8.417 1.00 40.31 185 SER A C 1
ATOM 1502 O O . SER A 1 185 ? 2.417 -29.343 8.749 1.00 40.31 185 SER A O 1
ATOM 1504 N N . SER A 1 186 ? 2.284 -31.539 9.118 1.00 41.59 186 SER A N 1
ATOM 1505 C CA . SER A 1 186 ? 1.489 -31.483 10.355 1.00 41.59 186 SER A CA 1
ATOM 1506 C C . SER A 1 186 ? 2.196 -30.757 11.522 1.00 41.59 186 SER A C 1
ATOM 1508 O O . SER A 1 186 ? 1.764 -30.826 12.670 1.00 41.59 186 SER A O 1
ATOM 1510 N N . SER A 1 187 ? 3.298 -30.065 11.233 1.00 44.88 187 SER A N 1
ATOM 1511 C CA . SER A 1 187 ? 4.164 -29.307 12.127 1.00 44.88 187 SER A CA 1
ATOM 1512 C C . SER A 1 187 ? 4.022 -27.785 12.004 1.00 44.88 187 SER A C 1
ATOM 1514 O O . SER A 1 187 ? 4.417 -27.084 12.937 1.00 44.88 187 SER A O 1
ATOM 1516 N N . SER A 1 188 ? 3.460 -27.248 10.914 1.00 50.91 188 SER A N 1
ATOM 1517 C CA . SER A 1 188 ? 3.382 -25.794 10.718 1.00 50.91 188 SER A CA 1
ATOM 1518 C C . SER A 1 188 ? 2.104 -25.204 11.324 1.00 50.91 188 SER A C 1
ATOM 1520 O O . SER A 1 188 ? 1.002 -25.374 10.806 1.00 50.91 188 SER A O 1
ATOM 1522 N N . ARG A 1 189 ? 2.227 -24.526 12.475 1.00 58.16 189 ARG A N 1
ATOM 1523 C CA . ARG A 1 189 ? 1.088 -23.837 13.107 1.00 58.16 189 ARG A CA 1
ATOM 1524 C C . ARG A 1 189 ? 0.742 -22.548 12.344 1.00 58.16 189 ARG A C 1
ATOM 1526 O O . ARG A 1 189 ? 1.664 -21.782 12.041 1.00 58.16 189 ARG A O 1
ATOM 1533 N N . PRO A 1 190 ? -0.551 -22.250 12.116 1.00 63.03 190 PRO A N 1
ATOM 1534 C CA . PRO A 1 190 ? -0.966 -20.977 11.536 1.00 63.03 190 PRO A CA 1
ATOM 1535 C C . PRO A 1 190 ? -0.566 -19.820 12.456 1.00 63.03 190 PRO A C 1
ATOM 1537 O O . PRO A 1 190 ? -0.483 -19.971 13.681 1.00 63.03 190 PRO A O 1
ATOM 1540 N N . CYS A 1 191 ? -0.284 -18.657 11.873 1.00 74.38 191 CYS A N 1
ATOM 1541 C CA . CYS A 1 191 ? 0.080 -17.488 12.657 1.00 74.38 191 CYS A CA 1
ATOM 1542 C C . CYS A 1 191 ? -1.177 -16.711 13.056 1.00 74.38 191 CYS A C 1
ATOM 1544 O O . CYS A 1 191 ? -1.959 -16.335 12.192 1.00 74.38 191 CYS A O 1
ATOM 1546 N N . ILE A 1 192 ? -1.373 -16.462 14.353 1.00 79.31 192 ILE A N 1
ATOM 1547 C CA . ILE A 1 192 ? -2.615 -15.881 14.881 1.00 79.31 192 ILE A CA 1
ATOM 1548 C C . ILE A 1 192 ? -2.315 -14.570 15.609 1.00 79.31 192 ILE A C 1
ATOM 1550 O O . ILE A 1 192 ? -1.473 -14.517 16.510 1.00 79.31 192 ILE A O 1
ATOM 1554 N N . ILE A 1 193 ? -3.032 -13.512 15.237 1.00 84.50 193 ILE A N 1
ATOM 1555 C CA . ILE A 1 193 ? -3.034 -12.224 15.933 1.00 84.50 193 ILE A CA 1
ATOM 1556 C C . ILE A 1 193 ? -4.339 -12.106 16.708 1.00 84.50 193 ILE A C 1
ATOM 1558 O O . ILE A 1 193 ? -5.403 -12.115 16.097 1.00 84.50 193 ILE A O 1
ATOM 1562 N N . ARG A 1 194 ? -4.269 -11.957 18.036 1.00 85.94 194 ARG A N 1
ATOM 1563 C CA . ARG A 1 194 ? -5.457 -11.696 18.864 1.00 85.94 194 ARG A CA 1
ATOM 1564 C C . ARG A 1 194 ? -5.595 -10.200 19.101 1.00 85.94 194 ARG A C 1
ATOM 1566 O O . ARG A 1 194 ? -4.660 -9.559 19.594 1.00 85.94 194 ARG A O 1
ATOM 1573 N N . LEU A 1 195 ? -6.759 -9.663 18.757 1.00 89.00 195 LEU A N 1
ATOM 1574 C CA . LEU A 1 195 ? -7.112 -8.255 18.890 1.00 89.00 195 LEU A CA 1
ATOM 1575 C C . LEU A 1 195 ? -8.402 -8.131 19.697 1.00 89.00 195 LEU A C 1
ATOM 1577 O O . LEU A 1 195 ? -9.358 -8.872 19.490 1.00 89.00 195 LEU A O 1
ATOM 1581 N N . GLN A 1 196 ? -8.436 -7.179 20.616 1.00 88.00 196 GLN A N 1
ATOM 1582 C CA . GLN A 1 196 ? -9.586 -6.862 21.440 1.00 88.00 196 GLN A CA 1
ATOM 1583 C C . GLN A 1 196 ? -10.162 -5.511 21.021 1.00 88.00 196 GLN A C 1
ATOM 1585 O O . GLN A 1 196 ? -9.461 -4.498 20.973 1.00 88.00 196 GLN A O 1
ATOM 1590 N N . ALA A 1 197 ? -11.453 -5.519 20.705 1.00 89.31 197 ALA A N 1
ATOM 1591 C CA . ALA A 1 197 ? -12.233 -4.341 20.373 1.00 89.31 197 ALA A CA 1
ATOM 1592 C C . ALA A 1 197 ? -12.926 -3.772 21.621 1.00 89.31 197 ALA A C 1
ATOM 1594 O O . ALA A 1 197 ? -13.033 -4.433 22.652 1.00 89.31 197 ALA A O 1
ATOM 1595 N N . PHE A 1 198 ? -13.435 -2.543 21.512 1.00 85.25 198 PHE A N 1
ATOM 1596 C CA . PHE A 1 198 ? -14.151 -1.873 22.604 1.00 85.25 198 PHE A CA 1
ATOM 1597 C C . PHE A 1 198 ? -15.362 -2.676 23.108 1.00 85.25 198 PHE A C 1
ATOM 1599 O O . PHE A 1 198 ? -15.532 -2.876 24.307 1.00 85.25 198 PHE A O 1
ATOM 1606 N N . ASN A 1 199 ? -16.204 -3.168 22.196 1.00 84.81 199 ASN A N 1
ATOM 1607 C CA . ASN A 1 199 ? -17.398 -3.934 22.529 1.00 84.81 199 ASN A CA 1
ATOM 1608 C C . ASN A 1 199 ? -17.664 -5.022 21.474 1.00 84.81 199 ASN A C 1
ATOM 1610 O O . ASN A 1 199 ? -16.968 -5.131 20.465 1.00 84.81 199 ASN A O 1
ATOM 1614 N N . ARG A 1 200 ? -18.701 -5.835 21.701 1.00 86.88 200 ARG A N 1
ATOM 1615 C CA . ARG A 1 200 ? -19.107 -6.890 20.761 1.00 86.88 200 ARG A CA 1
ATOM 1616 C C . ARG A 1 200 ? -19.478 -6.346 19.380 1.00 86.88 200 ARG A C 1
ATOM 1618 O O . ARG A 1 200 ? -19.145 -6.951 18.372 1.00 86.88 200 ARG A O 1
ATOM 1625 N N . ILE A 1 201 ? -20.152 -5.199 19.340 1.00 89.31 201 ILE A N 1
ATOM 1626 C CA . ILE A 1 201 ? -20.641 -4.595 18.095 1.00 89.31 201 ILE A CA 1
ATOM 1627 C C . ILE A 1 201 ? -19.460 -4.152 17.224 1.00 89.31 201 ILE A C 1
ATOM 1629 O O . ILE A 1 201 ? -19.435 -4.430 16.029 1.00 89.31 201 ILE A O 1
ATOM 1633 N N . THR A 1 202 ? -18.457 -3.497 17.812 1.00 89.81 202 THR A N 1
ATOM 1634 C CA . THR A 1 202 ? -17.254 -3.053 17.103 1.00 89.81 202 THR A CA 1
ATOM 1635 C C . THR A 1 202 ? -16.401 -4.239 16.684 1.00 89.81 202 THR A C 1
ATOM 1637 O O . THR A 1 202 ? -15.901 -4.234 15.566 1.00 89.81 202 THR A O 1
ATOM 1640 N N . ARG A 1 203 ? -16.300 -5.288 17.512 1.00 91.25 203 ARG A N 1
ATOM 1641 C CA . ARG A 1 203 ? -15.678 -6.563 17.123 1.00 91.25 203 ARG A CA 1
ATOM 1642 C C . ARG A 1 203 ? -16.335 -7.141 15.867 1.00 91.25 203 ARG A C 1
ATOM 1644 O O . ARG A 1 203 ? -15.637 -7.446 14.906 1.00 91.25 203 ARG A O 1
ATOM 1651 N N . ASP A 1 204 ? -17.659 -7.276 15.867 1.00 91.25 204 ASP A N 1
ATOM 1652 C CA . ASP A 1 204 ? -18.397 -7.887 14.756 1.00 91.25 204 ASP A CA 1
ATOM 1653 C C . ASP A 1 204 ? -18.269 -7.044 13.471 1.00 91.25 204 ASP A C 1
ATOM 1655 O O . ASP A 1 204 ? -18.113 -7.596 12.379 1.00 91.25 204 ASP A O 1
ATOM 1659 N N . ARG A 1 205 ? -18.215 -5.708 13.597 1.00 93.06 205 ARG A N 1
ATOM 1660 C CA . ARG A 1 205 ? -17.879 -4.801 12.484 1.00 93.06 205 ARG A CA 1
ATOM 1661 C C . ARG A 1 205 ? -16.455 -5.015 11.968 1.00 93.06 205 ARG A C 1
ATOM 1663 O O . ARG A 1 205 ? -16.274 -5.196 10.769 1.00 93.06 205 ARG A O 1
ATOM 1670 N N . TRP A 1 206 ? -15.451 -5.066 12.844 1.00 94.00 206 TRP A N 1
ATOM 1671 C CA . TRP A 1 206 ? -14.069 -5.359 12.446 1.00 94.00 206 TRP A CA 1
ATOM 1672 C C . TRP A 1 206 ? -13.961 -6.692 11.698 1.00 94.00 206 TRP A C 1
ATOM 1674 O O . TRP A 1 206 ? -13.356 -6.730 10.629 1.00 94.00 206 TRP A O 1
ATOM 1684 N N . ILE A 1 207 ? -14.590 -7.758 12.205 1.00 94.00 207 ILE A N 1
ATOM 1685 C CA . ILE A 1 207 ? -14.603 -9.076 11.552 1.00 94.00 207 ILE A CA 1
ATOM 1686 C C . ILE A 1 207 ? -15.225 -8.978 10.156 1.00 94.00 207 ILE A C 1
ATOM 1688 O O . ILE A 1 207 ? -14.606 -9.399 9.180 1.00 94.00 207 ILE A O 1
ATOM 1692 N N . THR A 1 208 ? -16.418 -8.389 10.049 1.00 94.81 208 THR A N 1
ATOM 1693 C CA . THR A 1 208 ? -17.150 -8.287 8.777 1.00 94.81 208 THR A CA 1
ATOM 1694 C C . THR A 1 208 ? -16.343 -7.514 7.733 1.00 94.81 208 THR A C 1
ATOM 1696 O O . THR A 1 208 ? -16.149 -7.988 6.614 1.00 94.81 208 THR A O 1
ATOM 1699 N N . HIS A 1 209 ? -15.805 -6.349 8.105 1.00 94.12 209 HIS A N 1
ATOM 1700 C CA . HIS A 1 209 ? -15.082 -5.488 7.171 1.00 94.12 209 HIS A CA 1
ATOM 1701 C C . HIS A 1 209 ? -13.709 -6.037 6.792 1.00 94.12 209 HIS A C 1
ATOM 1703 O O . HIS A 1 209 ? -13.350 -5.990 5.618 1.00 94.12 209 HIS A O 1
ATOM 1709 N N . LEU A 1 210 ? -12.935 -6.570 7.744 1.00 95.19 210 LEU A N 1
ATOM 1710 C CA . LEU A 1 210 ? -11.626 -7.147 7.428 1.00 95.19 210 LEU A CA 1
ATOM 1711 C C . LEU A 1 210 ? -11.757 -8.404 6.566 1.00 95.19 210 LEU A C 1
ATOM 1713 O O . LEU A 1 210 ? -10.944 -8.583 5.664 1.00 95.19 210 LEU A O 1
ATOM 1717 N N . THR A 1 211 ? -12.790 -9.223 6.787 1.00 94.88 211 THR A N 1
ATOM 1718 C CA . THR A 1 211 ? -13.078 -10.390 5.936 1.00 94.88 211 THR A CA 1
ATOM 1719 C C . THR A 1 211 ? -13.394 -9.947 4.510 1.00 94.88 211 THR A C 1
ATOM 1721 O O . THR A 1 211 ? -12.727 -10.378 3.572 1.00 94.88 211 THR A O 1
ATOM 1724 N N . ALA A 1 212 ? -14.331 -9.007 4.346 1.00 94.81 212 ALA A N 1
ATOM 1725 C CA . ALA A 1 212 ? -14.699 -8.486 3.031 1.00 94.81 212 ALA A CA 1
ATOM 1726 C C . ALA A 1 212 ? -13.511 -7.826 2.304 1.00 94.81 212 ALA A C 1
ATOM 1728 O O . ALA A 1 212 ? -13.325 -8.025 1.104 1.00 94.81 212 ALA A O 1
ATOM 1729 N N . LEU A 1 213 ? -12.677 -7.063 3.023 1.00 94.19 213 LEU A N 1
ATOM 1730 C CA . LEU A 1 213 ? -11.473 -6.451 2.457 1.00 94.19 213 LEU A CA 1
ATOM 1731 C C . LEU A 1 213 ? -10.438 -7.507 2.052 1.00 94.19 213 LEU A C 1
ATOM 1733 O O . LEU A 1 213 ? -9.893 -7.412 0.956 1.00 94.19 213 LEU A O 1
ATOM 1737 N N . ALA A 1 214 ? -10.170 -8.508 2.892 1.00 93.69 214 ALA A N 1
ATOM 1738 C CA . ALA A 1 214 ? -9.219 -9.570 2.574 1.00 93.69 214 ALA A CA 1
ATOM 1739 C C . ALA A 1 214 ? -9.653 -10.366 1.332 1.00 93.69 214 ALA A C 1
ATOM 1741 O O . ALA A 1 214 ? -8.847 -10.589 0.431 1.00 93.6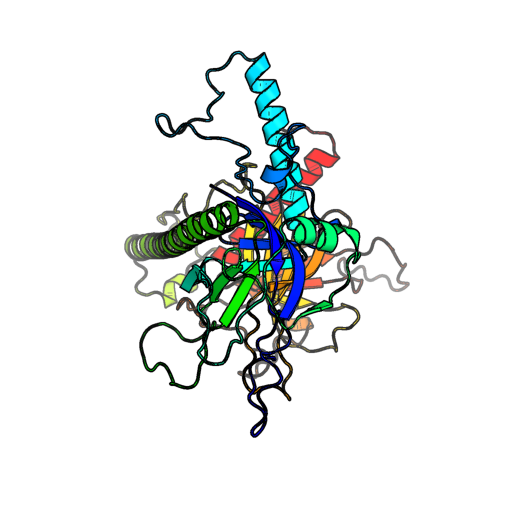9 214 ALA A O 1
ATOM 1742 N N . GLU A 1 215 ? -10.931 -10.740 1.233 1.00 93.69 215 GLU A N 1
ATOM 1743 C CA . GLU A 1 215 ? -11.476 -11.427 0.055 1.00 93.69 215 GLU A CA 1
ATOM 1744 C C . GLU A 1 215 ? -11.399 -10.569 -1.209 1.00 93.69 215 GLU A C 1
ATOM 1746 O O . GLU A 1 215 ? -10.962 -11.047 -2.260 1.00 93.69 215 GLU A O 1
ATOM 1751 N N . TYR A 1 216 ? -11.787 -9.296 -1.105 1.00 94.00 216 TYR A N 1
ATOM 1752 C CA . TYR A 1 216 ? -11.712 -8.354 -2.214 1.00 94.00 216 TYR A CA 1
ATOM 1753 C C . TYR A 1 216 ? -10.275 -8.196 -2.718 1.00 94.00 216 TYR A C 1
ATOM 1755 O O . TYR A 1 216 ? -10.032 -8.331 -3.914 1.00 94.00 216 TYR A O 1
ATOM 1763 N N . TRP A 1 217 ? -9.311 -7.949 -1.826 1.00 91.62 217 TRP A N 1
ATOM 1764 C CA . TRP A 1 217 ? -7.926 -7.696 -2.224 1.00 91.62 217 TRP A CA 1
ATOM 1765 C C . TRP A 1 217 ? -7.219 -8.934 -2.759 1.00 91.62 217 TRP A C 1
ATOM 1767 O O . TRP A 1 217 ? -6.440 -8.804 -3.698 1.00 91.62 217 TRP A O 1
ATOM 1777 N N . LYS A 1 218 ? -7.532 -10.130 -2.249 1.00 90.62 218 LYS A N 1
ATOM 1778 C CA . LYS A 1 218 ? -7.056 -11.385 -2.849 1.00 90.62 218 LYS A CA 1
ATOM 1779 C C . LYS A 1 218 ? -7.572 -11.560 -4.271 1.00 90.62 218 LYS A C 1
ATOM 1781 O O . LYS A 1 218 ? -6.789 -11.863 -5.167 1.00 90.62 218 LYS A O 1
ATOM 1786 N N . ARG A 1 219 ? -8.876 -11.345 -4.482 1.00 91.38 219 ARG A N 1
ATOM 1787 C CA . ARG A 1 219 ? -9.482 -11.420 -5.816 1.00 91.38 219 ARG A CA 1
ATOM 1788 C C . ARG A 1 219 ? -8.870 -10.379 -6.746 1.00 91.38 219 ARG A C 1
ATOM 1790 O O . ARG A 1 219 ? -8.446 -10.726 -7.839 1.00 91.38 219 ARG A O 1
ATOM 1797 N N . ARG A 1 220 ? -8.736 -9.136 -6.279 1.00 89.31 220 ARG A N 1
ATOM 1798 C CA . ARG A 1 220 ? -8.150 -8.052 -7.067 1.00 89.31 220 ARG A CA 1
ATOM 1799 C C . ARG A 1 220 ? -6.687 -8.309 -7.419 1.00 89.31 220 ARG A C 1
ATOM 1801 O O . ARG A 1 220 ? -6.294 -8.036 -8.542 1.00 89.31 220 ARG A O 1
ATOM 1808 N N . ALA A 1 221 ? -5.894 -8.847 -6.493 1.00 85.69 221 ALA A N 1
ATOM 1809 C CA . ALA A 1 221 ? -4.507 -9.213 -6.764 1.00 85.69 221 ALA A CA 1
ATOM 1810 C C . ALA A 1 221 ? -4.407 -10.329 -7.815 1.00 85.69 221 ALA A C 1
ATOM 1812 O O . ALA A 1 221 ? -3.549 -10.266 -8.689 1.00 85.69 221 ALA A O 1
ATOM 1813 N N . TYR A 1 222 ? -5.299 -11.324 -7.756 1.00 86.75 222 TYR A N 1
ATOM 1814 C CA . TYR A 1 222 ? -5.384 -12.371 -8.774 1.00 86.75 222 TYR A CA 1
ATOM 1815 C C . TYR A 1 222 ? -5.779 -11.807 -10.146 1.00 86.75 222 TYR A C 1
ATOM 1817 O O . TYR A 1 222 ? -5.120 -12.112 -11.134 1.00 86.75 222 TYR A O 1
ATOM 1825 N N . GLU A 1 223 ? -6.805 -10.955 -10.200 1.00 87.88 223 GLU A N 1
ATOM 1826 C CA . GLU A 1 223 ? -7.236 -10.271 -11.427 1.00 87.88 223 GLU A CA 1
ATOM 1827 C C . GLU A 1 223 ? -6.116 -9.412 -12.024 1.00 87.88 223 GLU A C 1
ATOM 1829 O O . GLU A 1 223 ? -5.854 -9.520 -13.216 1.00 87.88 223 GLU A O 1
ATOM 1834 N N . ASP A 1 224 ? -5.418 -8.614 -11.205 1.00 84.75 224 ASP A N 1
ATOM 1835 C CA . ASP A 1 224 ? -4.305 -7.768 -11.656 1.00 84.75 224 ASP A CA 1
ATOM 1836 C C . ASP A 1 224 ? -3.182 -8.626 -12.286 1.00 84.75 224 ASP A C 1
ATOM 1838 O O . ASP A 1 224 ? -2.629 -8.259 -13.320 1.00 84.75 224 ASP A O 1
ATOM 1842 N N . VAL A 1 225 ? -2.858 -9.792 -11.709 1.00 82.75 225 VAL A N 1
ATOM 1843 C CA . VAL A 1 225 ? -1.862 -10.723 -12.279 1.00 82.75 225 VAL A CA 1
ATOM 1844 C C . VAL A 1 225 ? -2.371 -11.391 -13.557 1.00 82.75 225 VAL A C 1
ATOM 1846 O O . VAL A 1 225 ? -1.626 -11.482 -14.532 1.00 82.75 225 VAL A O 1
ATOM 1849 N N . ALA A 1 226 ? -3.625 -11.846 -13.575 1.00 86.19 226 ALA A N 1
ATOM 1850 C CA . ALA A 1 226 ? -4.231 -12.469 -14.749 1.00 86.19 226 ALA A CA 1
ATOM 1851 C C . ALA A 1 226 ? -4.266 -11.500 -15.939 1.00 86.19 226 ALA A C 1
ATOM 1853 O O . ALA A 1 226 ? -3.915 -11.876 -17.051 1.00 86.19 226 ALA A O 1
ATOM 1854 N N . GLU A 1 227 ? -4.602 -10.239 -15.688 1.00 86.31 227 GLU A N 1
ATOM 1855 C CA . GLU A 1 227 ? -4.664 -9.183 -16.691 1.00 86.31 227 GLU A CA 1
ATOM 1856 C C . GLU A 1 227 ? -3.277 -8.814 -17.254 1.00 86.31 227 GLU A C 1
ATOM 1858 O O . GLU A 1 227 ? -3.130 -8.597 -18.463 1.00 86.31 227 GLU A O 1
ATOM 1863 N N . ILE A 1 228 ? -2.241 -8.791 -16.403 1.00 81.81 228 ILE A N 1
ATOM 1864 C CA . ILE A 1 228 ? -0.842 -8.645 -16.841 1.00 81.81 228 ILE A CA 1
ATOM 1865 C C . ILE A 1 228 ? -0.458 -9.807 -17.759 1.00 81.81 228 ILE A C 1
ATOM 1867 O O . ILE A 1 228 ? 0.072 -9.573 -18.845 1.00 81.81 228 ILE A O 1
ATOM 1871 N N . ASN A 1 229 ? -0.752 -11.042 -17.349 1.00 83.81 229 ASN A N 1
ATOM 1872 C CA . ASN A 1 229 ? -0.415 -12.236 -18.122 1.00 83.81 229 ASN A CA 1
ATOM 1873 C C . ASN A 1 229 ? -1.167 -12.286 -19.459 1.00 83.81 229 ASN A C 1
ATOM 1875 O O . ASN A 1 229 ? -0.563 -12.570 -20.484 1.00 83.81 229 ASN A O 1
ATOM 1879 N N . GLU A 1 230 ? -2.449 -11.931 -19.485 1.00 87.69 230 GLU A N 1
ATOM 1880 C CA . GLU A 1 230 ? -3.237 -11.902 -20.720 1.00 87.69 230 GLU A CA 1
ATOM 1881 C C . GLU A 1 230 ? -2.716 -10.839 -21.701 1.00 87.69 230 GLU A C 1
ATOM 1883 O O . GLU A 1 230 ? -2.577 -11.086 -22.899 1.00 87.69 230 GLU A O 1
ATOM 1888 N N . THR A 1 231 ? -2.368 -9.652 -21.191 1.00 87.19 231 THR A N 1
ATOM 1889 C CA . THR A 1 231 ? -1.759 -8.586 -22.005 1.00 87.19 231 THR A CA 1
ATOM 1890 C C . THR A 1 231 ? -0.419 -9.037 -22.577 1.00 87.19 231 THR A C 1
ATOM 1892 O O . THR A 1 231 ? -0.111 -8.792 -23.743 1.00 87.19 231 THR A O 1
ATOM 1895 N N . ARG A 1 232 ? 0.367 -9.745 -21.765 1.00 83.75 232 ARG A N 1
ATOM 1896 C CA . ARG A 1 232 ? 1.637 -10.335 -22.171 1.00 83.75 232 ARG A CA 1
ATOM 1897 C C . ARG A 1 232 ? 1.451 -11.360 -23.291 1.00 83.75 232 ARG A C 1
ATOM 1899 O O . ARG A 1 232 ? 2.094 -11.239 -24.327 1.00 83.75 232 ARG A O 1
ATOM 1906 N N . GLU A 1 233 ? 0.527 -12.307 -23.140 1.00 86.44 233 GLU A N 1
ATOM 1907 C CA . GLU A 1 233 ? 0.219 -13.327 -24.155 1.00 86.44 233 GLU A CA 1
ATOM 1908 C C . GLU A 1 233 ? -0.262 -12.719 -25.483 1.00 86.44 233 GLU A C 1
ATOM 1910 O O . GLU A 1 233 ? 0.170 -13.141 -26.565 1.00 86.44 233 GLU A O 1
ATOM 1915 N N . ARG A 1 234 ? -1.107 -11.680 -25.420 1.00 88.75 234 ARG A N 1
ATOM 1916 C CA . ARG A 1 234 ? -1.534 -10.916 -26.604 1.00 88.75 234 ARG A CA 1
ATOM 1917 C C . ARG A 1 234 ? -0.349 -10.267 -27.320 1.00 88.75 234 ARG A C 1
ATOM 1919 O O . ARG A 1 234 ? -0.267 -10.337 -28.550 1.00 88.75 234 ARG A O 1
ATOM 1926 N N . ASN A 1 235 ? 0.595 -9.703 -26.570 1.00 88.19 235 ASN A N 1
ATOM 1927 C CA . ASN A 1 235 ? 1.801 -9.092 -27.129 1.00 88.19 235 ASN A CA 1
ATOM 1928 C C . ASN A 1 235 ? 2.752 -10.112 -27.751 1.00 88.19 235 ASN A C 1
ATOM 1930 O O . ASN A 1 235 ? 3.226 -9.879 -28.859 1.00 88.19 235 ASN A O 1
ATOM 1934 N N . LEU A 1 236 ? 2.978 -11.258 -27.104 1.00 87.31 236 LEU A N 1
ATOM 1935 C CA . LEU A 1 236 ? 3.787 -12.343 -27.674 1.00 87.31 236 LEU A CA 1
ATOM 1936 C C . LEU A 1 236 ? 3.227 -12.801 -29.025 1.00 87.31 236 LEU A C 1
ATOM 1938 O O . LEU A 1 236 ? 3.965 -12.936 -30.001 1.00 87.31 236 LEU A O 1
ATOM 1942 N N . THR A 1 237 ? 1.904 -12.960 -29.098 1.00 89.44 237 THR A N 1
ATOM 1943 C CA . THR A 1 237 ? 1.210 -13.378 -30.321 1.00 89.44 237 THR A CA 1
ATOM 1944 C C . THR A 1 237 ? 1.326 -12.327 -31.426 1.00 89.44 237 THR A C 1
ATOM 1946 O O . THR A 1 237 ? 1.639 -12.664 -32.569 1.00 89.44 237 THR A O 1
ATOM 1949 N N . THR A 1 238 ? 1.099 -11.055 -31.086 1.00 89.50 238 THR A N 1
ATOM 1950 C CA . THR A 1 238 ? 1.105 -9.934 -32.041 1.00 89.50 238 THR A CA 1
ATOM 1951 C C . THR A 1 238 ? 2.503 -9.641 -32.579 1.00 89.50 238 THR A C 1
ATOM 1953 O O . THR A 1 238 ? 2.663 -9.359 -33.763 1.00 89.50 238 THR A O 1
ATOM 1956 N N . LEU A 1 239 ? 3.520 -9.732 -31.720 1.00 85.75 239 LEU A N 1
ATOM 1957 C CA . LEU A 1 239 ? 4.919 -9.484 -32.072 1.00 85.75 239 LEU A CA 1
ATOM 1958 C C . LEU A 1 239 ? 5.631 -10.729 -32.623 1.00 85.75 239 LEU A C 1
ATOM 1960 O O . LEU A 1 239 ? 6.817 -10.664 -32.935 1.00 85.75 239 LEU A O 1
ATOM 1964 N N . HIS A 1 240 ? 4.919 -11.854 -32.753 1.00 85.75 240 HIS A N 1
ATOM 1965 C CA . HIS A 1 240 ? 5.463 -13.138 -33.202 1.00 85.75 240 HIS A CA 1
ATOM 1966 C C . HIS A 1 240 ? 6.703 -13.583 -32.412 1.00 85.75 240 HIS A C 1
ATOM 1968 O O . HIS A 1 240 ? 7.643 -14.157 -32.965 1.00 85.75 240 HIS A O 1
ATOM 1974 N N . ILE A 1 241 ? 6.694 -13.327 -31.104 1.00 83.94 241 ILE A N 1
ATOM 1975 C CA . ILE A 1 241 ? 7.756 -13.747 -30.196 1.00 83.94 241 ILE A CA 1
ATOM 1976 C C . ILE A 1 241 ? 7.464 -15.204 -29.799 1.00 83.94 241 ILE A C 1
ATOM 1978 O O . ILE A 1 241 ? 6.384 -15.481 -29.275 1.00 83.94 241 ILE A O 1
ATOM 1982 N N . PRO A 1 242 ? 8.375 -16.153 -30.080 1.00 77.81 242 PRO A N 1
ATOM 1983 C CA . PRO A 1 242 ? 8.076 -17.582 -29.993 1.00 77.81 242 PRO A CA 1
ATOM 1984 C C . PRO A 1 242 ? 7.959 -18.105 -28.556 1.00 77.81 242 PRO A C 1
ATOM 1986 O O . PRO A 1 242 ? 7.264 -19.096 -28.335 1.00 77.81 242 PRO A O 1
ATOM 1989 N N . ASP A 1 243 ? 8.633 -17.476 -27.593 1.00 76.44 243 ASP A N 1
ATOM 1990 C CA . ASP A 1 243 ? 8.643 -17.903 -26.197 1.00 76.44 243 ASP A CA 1
ATOM 1991 C C . ASP A 1 243 ? 8.823 -16.735 -25.208 1.00 76.44 243 ASP A C 1
ATOM 1993 O O . ASP A 1 243 ? 9.125 -15.594 -25.565 1.00 76.44 243 ASP A O 1
ATOM 1997 N N . GLU A 1 244 ? 8.610 -17.047 -23.929 1.00 72.06 244 GLU A N 1
ATOM 1998 C CA . GLU A 1 244 ? 8.747 -16.115 -22.806 1.00 72.06 244 GLU A CA 1
ATOM 1999 C C . GLU A 1 244 ? 10.204 -15.664 -22.577 1.00 72.06 244 GLU A C 1
ATOM 2001 O O . GLU A 1 244 ? 10.461 -14.617 -21.977 1.00 72.06 244 GLU A O 1
ATOM 2006 N N . GLU A 1 245 ? 11.179 -16.457 -23.021 1.00 72.88 245 GLU A N 1
ATOM 2007 C CA . GLU A 1 245 ? 12.602 -16.163 -22.841 1.00 72.88 245 GLU A CA 1
ATOM 2008 C C . GLU A 1 245 ? 13.063 -15.078 -23.825 1.00 72.88 245 GLU A C 1
ATOM 2010 O O . GLU A 1 245 ? 13.758 -14.139 -23.432 1.00 72.88 245 GLU A O 1
ATOM 2015 N N . MET A 1 246 ? 12.605 -15.141 -25.078 1.00 74.56 246 MET A N 1
ATOM 2016 C CA . MET A 1 246 ? 12.873 -14.149 -26.123 1.00 74.56 246 MET A CA 1
ATOM 2017 C C . MET A 1 246 ? 12.243 -12.791 -25.817 1.00 74.56 246 MET A C 1
ATOM 2019 O O . MET A 1 246 ? 12.848 -11.756 -26.095 1.00 74.56 246 MET A O 1
ATOM 2023 N N . GLU A 1 247 ? 11.062 -12.765 -25.199 1.00 76.50 247 GLU A N 1
ATOM 2024 C CA . GLU A 1 247 ? 10.401 -11.519 -24.790 1.00 76.50 247 GLU A CA 1
ATOM 2025 C C . GLU A 1 247 ? 11.260 -10.683 -23.838 1.00 76.50 247 GLU A C 1
ATOM 2027 O O . GLU A 1 247 ? 11.237 -9.459 -23.877 1.00 76.50 247 GLU A O 1
ATOM 2032 N N . GLN A 1 248 ? 12.047 -11.331 -22.983 1.00 70.88 248 GLN A N 1
ATOM 2033 C CA . GLN A 1 248 ? 12.882 -10.635 -22.003 1.00 70.88 248 GLN A CA 1
ATOM 2034 C C . GLN A 1 248 ? 14.091 -9.956 -22.660 1.00 70.88 248 GLN A C 1
ATOM 2036 O O . GLN A 1 248 ? 14.622 -8.977 -22.128 1.00 70.88 248 GLN A O 1
ATOM 2041 N N . ILE A 1 249 ? 14.504 -10.453 -23.829 1.00 69.81 249 ILE A N 1
ATOM 2042 C CA . ILE A 1 249 ? 15.575 -9.889 -24.658 1.00 69.81 249 ILE A CA 1
ATOM 2043 C C . ILE A 1 249 ? 15.021 -8.750 -25.523 1.00 69.81 249 ILE A C 1
ATOM 2045 O O . ILE A 1 249 ? 15.675 -7.717 -25.683 1.00 69.81 249 ILE A O 1
ATOM 2049 N N . ILE A 1 250 ? 13.803 -8.917 -26.047 1.00 71.94 250 ILE A N 1
ATOM 2050 C CA . ILE A 1 250 ? 13.125 -7.924 -26.881 1.00 71.94 250 ILE A CA 1
ATOM 2051 C C . ILE A 1 250 ? 12.586 -6.799 -25.986 1.00 71.94 250 ILE A C 1
ATOM 2053 O O . ILE A 1 250 ? 11.740 -6.984 -25.115 1.00 71.94 250 ILE A O 1
ATOM 2057 N N . GLY A 1 251 ? 13.116 -5.588 -26.142 1.00 65.88 251 GLY A N 1
ATOM 2058 C CA . GLY A 1 251 ? 12.890 -4.542 -25.150 1.00 65.88 251 GLY A CA 1
ATOM 2059 C C . GLY A 1 251 ? 13.112 -3.122 -25.627 1.00 65.88 251 GLY A C 1
ATOM 2060 O O . GLY A 1 251 ? 12.968 -2.810 -26.800 1.00 65.88 251 GLY A O 1
ATOM 2061 N N . GLU A 1 252 ? 13.474 -2.245 -24.692 1.00 63.31 252 GLU A N 1
ATOM 2062 C CA . GLU A 1 252 ? 13.732 -0.824 -24.969 1.00 63.31 252 GLU A CA 1
ATOM 2063 C C . GLU A 1 252 ? 14.878 -0.616 -25.974 1.00 63.31 252 GLU A C 1
ATOM 2065 O O . GLU A 1 252 ? 14.835 0.303 -26.789 1.00 63.31 252 GLU A O 1
ATOM 2070 N N . ASN A 1 253 ? 15.876 -1.506 -25.946 1.00 66.31 253 ASN A N 1
ATOM 2071 C CA . ASN A 1 253 ? 17.016 -1.476 -26.863 1.00 66.31 253 ASN A CA 1
ATOM 2072 C C . ASN A 1 253 ? 16.719 -2.145 -28.214 1.00 66.31 253 ASN A C 1
ATOM 2074 O O . ASN A 1 253 ? 17.551 -2.067 -29.121 1.00 66.31 253 ASN A O 1
ATOM 2078 N N . SER A 1 254 ? 15.563 -2.801 -28.358 1.00 77.94 254 SER A N 1
ATOM 2079 C CA . SER A 1 254 ? 15.134 -3.337 -29.645 1.00 77.94 254 SER A CA 1
ATOM 2080 C C . SER A 1 254 ? 14.722 -2.193 -30.570 1.00 77.94 254 SER A C 1
ATOM 2082 O O . SER A 1 254 ? 14.162 -1.186 -30.118 1.00 77.94 254 SER A O 1
ATOM 2084 N N . PRO A 1 255 ? 14.974 -2.311 -31.882 1.00 80.56 255 PRO A N 1
ATOM 2085 C CA . PRO A 1 255 ? 14.471 -1.355 -32.850 1.00 80.56 255 PRO A CA 1
ATOM 2086 C C . PRO A 1 255 ? 12.970 -1.107 -32.667 1.00 80.56 255 PRO A C 1
ATOM 2088 O O . PRO A 1 255 ? 12.181 -2.042 -32.596 1.00 80.56 255 PRO A O 1
ATOM 2091 N N . LYS A 1 256 ? 12.549 0.164 -32.642 1.00 80.62 256 LYS A N 1
ATOM 2092 C CA . LYS A 1 256 ? 11.143 0.529 -32.379 1.00 80.62 256 LYS A CA 1
ATOM 2093 C C . LYS A 1 256 ? 10.141 -0.125 -33.332 1.00 80.62 256 LYS A C 1
ATOM 2095 O O . LYS A 1 256 ? 8.985 -0.265 -32.971 1.00 80.62 256 LYS A O 1
ATOM 2100 N N . TRP A 1 257 ? 10.556 -0.511 -34.538 1.00 79.38 257 TRP A N 1
ATOM 2101 C CA . TRP A 1 257 ? 9.687 -1.215 -35.481 1.00 79.38 257 TRP A CA 1
ATOM 2102 C C . TRP A 1 257 ? 9.367 -2.654 -35.042 1.00 79.38 257 TRP A C 1
ATOM 2104 O O . TRP A 1 257 ? 8.320 -3.161 -35.425 1.00 79.38 257 TRP A O 1
ATOM 2114 N N . GLU A 1 258 ? 10.211 -3.282 -34.216 1.00 78.12 258 GLU A N 1
ATOM 2115 C CA . GLU A 1 258 ? 9.961 -4.602 -33.615 1.00 78.12 258 GLU A CA 1
ATOM 2116 C C . GLU A 1 258 ? 8.962 -4.520 -32.458 1.00 78.12 258 GLU A C 1
ATOM 2118 O O . GLU A 1 258 ? 8.250 -5.479 -32.193 1.00 78.12 258 GLU A O 1
ATOM 2123 N N . THR A 1 259 ? 8.888 -3.376 -31.770 1.00 79.50 259 THR A N 1
ATOM 2124 C CA . THR A 1 259 ? 8.047 -3.184 -30.575 1.00 79.50 259 THR A CA 1
ATOM 2125 C C . THR A 1 259 ? 6.820 -2.300 -30.817 1.00 79.50 259 THR A C 1
ATOM 2127 O O . THR A 1 259 ? 5.953 -2.203 -29.950 1.00 79.50 259 THR A O 1
ATOM 2130 N N . ALA A 1 260 ? 6.695 -1.682 -31.997 1.00 80.38 260 ALA A N 1
ATOM 2131 C CA . ALA A 1 260 ? 5.635 -0.719 -32.319 1.00 80.38 260 ALA A CA 1
ATOM 2132 C C . ALA A 1 260 ? 4.218 -1.308 -32.295 1.00 80.38 260 ALA A C 1
ATOM 2134 O O . ALA A 1 260 ? 3.262 -0.569 -32.073 1.00 80.38 260 ALA A O 1
ATOM 2135 N N . SER A 1 261 ? 4.075 -2.611 -32.540 1.00 82.38 261 SER A N 1
ATOM 2136 C CA . SER A 1 261 ? 2.777 -3.296 -32.548 1.00 82.38 261 SER A CA 1
ATOM 2137 C C . SER A 1 261 ? 2.361 -3.829 -31.172 1.00 82.38 261 SER A C 1
ATOM 2139 O O . SER A 1 261 ? 1.318 -4.468 -31.073 1.00 82.38 261 SER A O 1
ATOM 2141 N N . GLY A 1 262 ? 3.153 -3.582 -30.122 1.00 82.25 262 GLY A N 1
ATOM 2142 C CA . GLY A 1 262 ? 2.815 -3.980 -28.759 1.00 82.25 262 GLY A CA 1
ATOM 2143 C C . GLY A 1 262 ? 1.651 -3.165 -28.193 1.00 82.25 262 GLY A C 1
ATOM 2144 O O . GLY A 1 262 ? 1.605 -1.941 -28.318 1.00 82.25 262 GLY A O 1
ATOM 2145 N N . GLU A 1 263 ? 0.719 -3.845 -27.536 1.00 82.19 263 GLU A N 1
ATOM 2146 C CA . GLU A 1 263 ? -0.398 -3.250 -26.814 1.00 82.19 263 GLU A CA 1
ATOM 2147 C C . GLU A 1 263 ? -0.022 -3.039 -25.339 1.00 82.19 263 GLU A C 1
ATOM 2149 O O . GLU A 1 263 ? 0.499 -3.930 -24.664 1.00 82.19 263 GLU A O 1
ATOM 2154 N N . ALA A 1 264 ? -0.300 -1.847 -24.810 1.00 80.56 264 ALA A N 1
ATOM 2155 C CA . ALA A 1 264 ? -0.138 -1.551 -23.391 1.00 80.56 264 ALA A CA 1
ATOM 2156 C C . ALA A 1 264 ? -1.495 -1.601 -22.687 1.00 80.56 264 ALA A C 1
ATOM 2158 O O . ALA A 1 264 ? -2.477 -1.048 -23.182 1.00 80.56 264 ALA A O 1
ATOM 2159 N N . ASN A 1 265 ? -1.540 -2.201 -21.497 1.00 79.62 265 ASN A N 1
ATOM 2160 C CA . ASN A 1 265 ? -2.761 -2.223 -20.705 1.00 79.62 265 ASN A CA 1
ATOM 2161 C C . ASN A 1 265 ? -2.845 -0.995 -19.769 1.00 79.62 265 ASN A C 1
ATOM 2163 O O . ASN A 1 265 ? -2.021 -0.863 -18.853 1.00 79.62 265 ASN A O 1
ATOM 2167 N N . PRO A 1 266 ? -3.850 -0.111 -19.936 1.00 76.44 266 PRO A N 1
ATOM 2168 C CA . PRO A 1 266 ? -4.013 1.083 -19.105 1.00 76.44 266 PRO A CA 1
ATOM 2169 C C . PRO A 1 266 ? -4.443 0.782 -17.658 1.00 76.44 266 PRO A C 1
ATOM 2171 O O . PRO A 1 266 ? -4.264 1.621 -16.775 1.00 76.44 266 PRO A O 1
ATOM 2174 N N . ILE A 1 267 ? -5.008 -0.396 -17.384 1.00 72.12 267 ILE A N 1
ATOM 2175 C CA . ILE A 1 267 ? -5.414 -0.819 -16.036 1.00 72.12 267 ILE A CA 1
ATOM 2176 C C . ILE A 1 267 ? -4.198 -1.289 -15.227 1.00 72.12 267 ILE A C 1
ATOM 2178 O O . ILE A 1 267 ? -4.154 -1.072 -14.014 1.00 72.12 267 ILE A O 1
ATOM 2182 N N . VAL A 1 268 ? -3.190 -1.862 -15.893 1.00 67.94 268 VAL A N 1
ATOM 2183 C CA . VAL A 1 268 ? -1.888 -2.208 -15.296 1.00 67.94 268 VAL A CA 1
ATOM 2184 C C . VAL A 1 268 ? -1.066 -0.941 -15.069 1.00 67.94 268 VAL A C 1
ATOM 2186 O O . VAL A 1 268 ? -0.602 -0.675 -13.959 1.00 67.94 268 VAL A O 1
ATOM 2189 N N . HIS A 1 269 ? -0.961 -0.099 -16.097 1.00 62.69 269 HIS A N 1
ATOM 2190 C CA . HIS A 1 269 ? -0.349 1.224 -16.013 1.00 62.69 269 HIS A CA 1
ATOM 2191 C C . HIS A 1 269 ? -1.365 2.247 -15.509 1.00 62.69 269 HIS A C 1
ATOM 2193 O O . HIS A 1 269 ? -1.699 3.198 -16.216 1.00 62.69 269 HIS A O 1
ATOM 2199 N N . ARG A 1 270 ? -1.887 2.047 -14.288 1.00 62.41 270 ARG A N 1
ATOM 2200 C CA . ARG A 1 270 ? -2.914 2.944 -13.744 1.00 62.41 270 ARG A CA 1
ATOM 2201 C C . ARG A 1 270 ? -2.421 4.394 -13.839 1.00 62.41 270 ARG A C 1
ATOM 2203 O O . ARG A 1 270 ? -1.418 4.722 -13.202 1.00 62.41 270 ARG A O 1
ATOM 2210 N N . PRO A 1 271 ? -3.163 5.308 -14.493 1.00 52.78 271 PRO A N 1
ATOM 2211 C CA . PRO A 1 271 ? -2.832 6.734 -14.521 1.00 52.78 271 PRO A CA 1
ATOM 2212 C C . PRO A 1 271 ? -2.978 7.411 -13.145 1.00 52.78 271 PRO A C 1
ATOM 2214 O O . PRO A 1 271 ? -2.867 8.629 -13.035 1.00 52.78 271 PRO A O 1
ATOM 2217 N N . LEU A 1 272 ? -3.153 6.633 -12.067 1.00 52.72 272 LEU A N 1
ATOM 2218 C CA . LEU A 1 272 ? -3.023 7.071 -10.677 1.00 52.72 272 LEU A CA 1
ATOM 2219 C C . LEU A 1 272 ? -1.672 7.732 -10.376 1.00 52.72 272 LEU A C 1
ATOM 2221 O O . LEU A 1 272 ? -1.549 8.415 -9.361 1.00 52.72 272 LEU A O 1
ATOM 2225 N N . PHE A 1 273 ? -0.673 7.604 -11.256 1.00 52.91 273 PHE A N 1
ATOM 2226 C CA . PHE A 1 273 ? 0.521 8.443 -11.201 1.00 52.91 273 PHE A CA 1
ATOM 2227 C C . PHE A 1 273 ? 0.195 9.937 -11.296 1.00 52.91 273 PHE A C 1
ATOM 2229 O O . PHE A 1 273 ? 0.844 10.736 -10.633 1.00 52.91 273 PHE A O 1
ATOM 2236 N N . VAL A 1 274 ? -0.901 10.329 -11.939 1.00 54.31 274 VAL A N 1
ATOM 2237 C CA . VAL A 1 274 ? -1.301 11.735 -12.074 1.00 54.31 274 VAL A CA 1
ATOM 2238 C C . VAL A 1 274 ? -2.299 12.166 -10.989 1.00 54.31 274 VAL A C 1
ATOM 2240 O O . VAL A 1 274 ? -2.166 13.267 -10.462 1.00 54.31 274 VAL A O 1
ATOM 2243 N N . THR A 1 275 ? -3.210 11.298 -10.535 1.00 56.78 275 THR A N 1
ATOM 2244 C CA . THR A 1 275 ? -4.330 11.691 -9.648 1.00 56.78 275 THR A CA 1
ATOM 2245 C C . THR A 1 275 ? -4.138 11.329 -8.162 1.00 56.78 275 THR A C 1
ATOM 2247 O O . THR A 1 275 ? -3.555 10.303 -7.815 1.00 56.78 275 THR A O 1
ATOM 2250 N N . GLY A 1 276 ? -4.624 12.189 -7.254 1.00 59.94 276 GLY A N 1
ATOM 2251 C CA . GLY A 1 276 ? -4.485 12.079 -5.787 1.00 59.94 276 GLY A CA 1
ATOM 2252 C C . GLY A 1 276 ? -5.587 11.272 -5.086 1.00 59.94 276 GLY A C 1
ATOM 2253 O O . GLY A 1 276 ? -6.143 11.719 -4.092 1.00 59.94 276 GLY A O 1
ATOM 2254 N N . GLY A 1 277 ? -5.966 10.105 -5.618 1.00 65.25 277 GLY A N 1
ATOM 2255 C CA . GLY A 1 277 ? -7.139 9.359 -5.129 1.00 65.25 277 GLY A CA 1
ATOM 2256 C C . GLY A 1 277 ? -6.891 8.382 -3.969 1.00 65.25 277 GLY A C 1
ATOM 2257 O O . GLY A 1 277 ? -7.845 7.880 -3.374 1.00 65.25 277 GLY A O 1
ATOM 2258 N N . ARG A 1 278 ? -5.634 8.051 -3.650 1.00 79.62 278 ARG A N 1
ATOM 2259 C CA . ARG A 1 278 ? -5.272 7.027 -2.648 1.00 79.62 278 ARG A CA 1
ATOM 2260 C C . ARG A 1 278 ? -4.118 7.511 -1.792 1.00 79.62 278 ARG A C 1
ATOM 2262 O O . ARG A 1 278 ? -3.263 8.193 -2.303 1.00 79.62 278 ARG A O 1
ATOM 2269 N N . ALA A 1 279 ? -4.057 7.168 -0.507 1.00 85.31 279 ALA A N 1
ATOM 2270 C CA . ALA A 1 279 ? -2.947 7.645 0.332 1.00 85.31 279 ALA A CA 1
ATOM 2271 C C . ALA A 1 279 ? -1.607 6.950 0.012 1.00 85.31 279 ALA A C 1
ATOM 2273 O O . ALA A 1 279 ? -0.544 7.542 0.175 1.00 85.31 279 ALA A O 1
ATOM 2274 N N . VAL A 1 280 ? -1.667 5.690 -0.435 1.00 88.81 280 VAL A N 1
ATOM 2275 C CA . VAL A 1 280 ? -0.507 4.941 -0.928 1.00 88.81 280 VAL A CA 1
ATOM 2276 C C . VAL A 1 280 ? -0.436 5.137 -2.432 1.00 88.81 280 VAL A C 1
ATOM 2278 O O . VAL A 1 280 ? -1.352 4.730 -3.146 1.00 88.81 280 VAL A O 1
ATOM 2281 N N . LYS A 1 281 ? 0.653 5.744 -2.894 1.00 86.00 281 LYS A N 1
ATOM 2282 C CA . LYS A 1 281 ? 0.871 6.036 -4.305 1.00 86.00 281 LYS A CA 1
ATOM 2283 C C . LYS A 1 281 ? 1.274 4.793 -5.076 1.00 86.00 281 LYS A C 1
ATOM 2285 O O . LYS A 1 281 ? 0.691 4.450 -6.101 1.00 86.00 281 LYS A O 1
ATOM 2290 N N . PHE A 1 282 ? 2.316 4.145 -4.577 1.00 88.69 282 PHE A N 1
ATOM 2291 C CA . PHE A 1 282 ? 2.875 2.943 -5.160 1.00 88.69 282 PHE A CA 1
ATOM 2292 C C . PHE A 1 282 ? 3.490 2.092 -4.059 1.00 88.69 282 PHE A C 1
ATOM 2294 O O . PHE A 1 282 ? 3.908 2.602 -3.017 1.00 88.69 282 PHE A O 1
ATOM 2301 N N . ARG A 1 283 ? 3.490 0.778 -4.248 1.00 90.94 283 ARG A N 1
ATOM 2302 C CA . ARG A 1 283 ? 4.035 -0.156 -3.268 1.00 90.94 283 ARG A CA 1
ATOM 2303 C C . ARG A 1 283 ? 4.487 -1.428 -3.947 1.00 90.94 283 ARG A C 1
ATOM 2305 O O . ARG A 1 283 ? 3.967 -1.788 -4.998 1.00 90.94 283 ARG A O 1
ATOM 2312 N N . GLY A 1 284 ? 5.385 -2.138 -3.289 1.00 89.38 284 GLY A N 1
ATOM 2313 C CA . GLY A 1 284 ? 5.898 -3.390 -3.811 1.00 89.38 284 GLY A CA 1
ATOM 2314 C C . GLY A 1 284 ? 7.078 -3.899 -3.012 1.00 89.38 284 GLY A C 1
ATOM 2315 O O . GLY A 1 284 ? 7.528 -3.288 -2.038 1.00 89.38 284 GLY A O 1
ATOM 2316 N N . ILE A 1 285 ? 7.565 -5.055 -3.434 1.00 88.25 285 ILE A N 1
ATOM 2317 C CA . ILE A 1 285 ? 8.697 -5.716 -2.807 1.00 88.25 285 ILE A CA 1
ATOM 2318 C C . ILE A 1 285 ? 9.935 -5.386 -3.624 1.00 88.25 285 ILE A C 1
ATOM 2320 O O . ILE A 1 285 ? 9.998 -5.697 -4.806 1.00 88.25 285 ILE A O 1
ATOM 2324 N N . LEU A 1 286 ? 10.926 -4.791 -2.971 1.00 89.56 286 LEU A N 1
ATOM 2325 C CA . LEU A 1 286 ? 12.198 -4.436 -3.581 1.00 89.56 286 LEU A CA 1
ATOM 2326 C C . LEU A 1 286 ? 13.342 -5.109 -2.835 1.00 89.56 286 LEU A C 1
ATOM 2328 O O . LEU A 1 286 ? 13.323 -5.239 -1.608 1.00 89.56 286 LEU A O 1
ATOM 2332 N N . TYR A 1 287 ? 14.363 -5.517 -3.576 1.00 86.00 287 TYR A N 1
ATOM 2333 C CA . TYR A 1 287 ? 15.594 -6.047 -3.006 1.00 86.00 287 TYR A CA 1
ATOM 2334 C C . TYR A 1 287 ? 16.600 -4.910 -2.919 1.00 86.00 287 TYR A C 1
ATOM 2336 O O . TYR A 1 287 ? 17.023 -4.366 -3.933 1.00 86.00 287 TYR A O 1
ATOM 2344 N N . GLY A 1 288 ? 16.914 -4.498 -1.695 1.00 81.31 288 GLY A N 1
ATOM 2345 C CA . GLY A 1 288 ? 17.698 -3.297 -1.438 1.00 81.31 288 GLY A CA 1
ATOM 2346 C C . GLY A 1 288 ? 19.095 -3.607 -0.921 1.00 81.31 288 GLY A C 1
ATOM 2347 O O . GLY A 1 288 ? 19.271 -4.522 -0.109 1.00 81.31 288 GLY A O 1
ATOM 2348 N N . HIS A 1 289 ? 20.066 -2.803 -1.345 1.00 78.31 289 HIS A N 1
ATOM 2349 C CA . HIS A 1 289 ? 21.375 -2.683 -0.710 1.00 78.31 289 HIS A CA 1
ATOM 2350 C C . HIS A 1 289 ? 21.690 -1.211 -0.431 1.00 78.31 289 HIS A C 1
ATOM 2352 O O . HIS A 1 289 ? 21.445 -0.340 -1.268 1.00 78.31 289 HIS A O 1
ATOM 2358 N N . PHE A 1 290 ? 22.238 -0.931 0.753 1.00 77.25 290 PHE A N 1
ATOM 2359 C CA . PHE A 1 290 ? 22.459 0.429 1.234 1.00 77.25 290 PHE A CA 1
ATOM 2360 C C . PHE A 1 290 ? 23.898 0.605 1.731 1.00 77.25 290 PHE A C 1
ATOM 2362 O O . PHE A 1 290 ? 24.311 -0.039 2.696 1.00 77.25 290 PHE A O 1
ATOM 2369 N N . THR A 1 291 ? 24.657 1.498 1.099 1.00 60.06 291 THR A N 1
ATOM 2370 C CA . THR A 1 291 ? 26.128 1.509 1.192 1.00 60.06 291 THR A CA 1
ATOM 2371 C C . THR A 1 291 ? 26.713 2.265 2.391 1.00 60.06 291 THR A C 1
ATOM 2373 O O . THR A 1 291 ? 27.922 2.215 2.600 1.00 60.06 291 THR A O 1
ATOM 2376 N N . SER A 1 292 ? 25.928 2.972 3.216 1.00 54.09 292 SER A N 1
ATOM 2377 C CA . SER A 1 292 ? 26.475 3.780 4.333 1.00 54.09 292 SER A CA 1
ATOM 2378 C C . SER A 1 292 ? 25.477 4.055 5.468 1.00 54.09 292 SER A C 1
ATOM 2380 O O . SER A 1 292 ? 25.359 5.182 5.948 1.00 54.09 292 SER A O 1
ATOM 2382 N N . PHE A 1 293 ? 24.733 3.041 5.924 1.00 51.94 293 PHE A N 1
ATOM 2383 C CA . PHE A 1 293 ? 23.839 3.212 7.078 1.00 51.94 293 PHE A CA 1
ATOM 2384 C C . PHE A 1 293 ? 24.494 2.815 8.416 1.00 51.94 293 PHE A C 1
ATOM 2386 O O . PHE A 1 293 ? 24.934 1.669 8.552 1.00 51.94 293 PHE A O 1
ATOM 2393 N N . PRO A 1 294 ? 24.480 3.695 9.446 1.00 39.62 294 PRO A N 1
ATOM 2394 C CA . PRO A 1 294 ? 24.961 3.364 10.788 1.00 39.62 294 PRO A CA 1
ATOM 2395 C C . PRO A 1 294 ? 24.209 2.158 11.362 1.00 39.62 294 PRO A C 1
ATOM 2397 O O . PRO A 1 294 ? 22.980 2.113 11.314 1.00 39.62 294 PRO A O 1
ATOM 2400 N N . GLY A 1 295 ? 24.938 1.179 11.903 1.00 41.66 295 GLY A N 1
ATOM 2401 C CA . GLY A 1 295 ? 24.361 -0.041 12.487 1.00 41.66 295 GLY A CA 1
ATOM 2402 C C . GLY A 1 295 ? 24.116 -1.183 11.495 1.00 41.66 295 GLY A C 1
ATOM 2403 O O . GLY A 1 295 ? 23.739 -2.278 11.914 1.00 41.66 295 GLY A O 1
ATOM 2404 N N . THR A 1 296 ? 24.383 -0.976 10.204 1.00 42.75 296 THR A N 1
ATOM 2405 C CA . THR A 1 296 ? 24.486 -2.076 9.240 1.00 42.75 296 THR A CA 1
ATOM 2406 C C . THR A 1 296 ? 25.922 -2.577 9.293 1.00 42.75 296 THR A C 1
ATOM 2408 O O . THR A 1 296 ? 26.837 -1.888 8.848 1.00 42.75 296 THR A O 1
ATOM 2411 N N . ILE A 1 297 ? 26.144 -3.750 9.891 1.00 37.25 297 ILE A N 1
ATOM 2412 C CA . ILE A 1 297 ? 27.407 -4.478 9.714 1.00 37.25 297 ILE A CA 1
ATOM 2413 C C . ILE A 1 297 ? 27.570 -4.624 8.203 1.00 37.25 297 ILE A C 1
ATOM 2415 O O . ILE A 1 297 ? 26.663 -5.170 7.577 1.00 37.25 297 ILE A O 1
ATOM 2419 N N . GLY A 1 298 ? 28.647 -4.064 7.644 1.00 38.16 298 GLY A N 1
ATOM 2420 C CA . GLY A 1 298 ? 28.948 -4.056 6.214 1.00 38.16 298 GLY A CA 1
ATOM 2421 C C . GLY A 1 298 ? 28.856 -5.461 5.631 1.00 38.16 298 GLY A C 1
ATOM 2422 O O . GLY A 1 298 ? 29.808 -6.231 5.671 1.00 38.16 298 GLY A O 1
ATOM 2423 N N . GLY A 1 299 ? 27.666 -5.802 5.158 1.00 48.47 299 GLY A N 1
ATOM 2424 C CA . GLY A 1 299 ? 27.332 -7.080 4.576 1.00 48.47 299 GLY A CA 1
ATOM 2425 C C . GLY A 1 299 ? 26.860 -6.818 3.163 1.00 48.47 299 GLY A C 1
ATOM 2426 O O . GLY A 1 299 ? 25.930 -6.042 2.949 1.00 48.47 299 GLY A O 1
ATOM 2427 N N . PHE A 1 300 ? 27.495 -7.493 2.216 1.00 51.47 300 PHE A N 1
ATOM 2428 C CA . PHE A 1 300 ? 27.248 -7.441 0.775 1.00 51.47 300 PHE A CA 1
ATOM 2429 C C . PHE A 1 300 ? 25.898 -8.060 0.353 1.00 51.47 300 PHE A C 1
ATOM 2431 O O . PHE A 1 300 ? 25.714 -8.432 -0.800 1.00 51.47 300 PHE A O 1
ATOM 2438 N N . ASN A 1 301 ? 24.943 -8.203 1.279 1.00 59.19 301 ASN A N 1
ATOM 2439 C CA . ASN A 1 301 ? 23.756 -9.023 1.069 1.00 59.19 301 ASN A CA 1
ATOM 2440 C C . ASN A 1 301 ? 22.532 -8.147 0.831 1.00 59.19 301 ASN A C 1
ATOM 2442 O O . ASN A 1 301 ? 22.147 -7.345 1.689 1.00 59.19 301 ASN A O 1
ATOM 2446 N N . PHE A 1 302 ? 21.896 -8.351 -0.319 1.00 69.75 302 PHE A N 1
ATOM 2447 C CA . PHE A 1 302 ? 20.576 -7.812 -0.599 1.00 69.75 302 PHE A CA 1
ATOM 2448 C C . PHE A 1 302 ? 19.563 -8.327 0.413 1.00 69.75 302 PHE A C 1
ATOM 2450 O O . PHE A 1 302 ? 19.530 -9.515 0.744 1.00 69.75 302 PHE A O 1
ATOM 2457 N N . ARG A 1 303 ? 18.704 -7.426 0.883 1.00 77.31 303 ARG A N 1
ATOM 2458 C CA . ARG A 1 303 ? 17.583 -7.778 1.753 1.00 77.31 303 ARG A CA 1
ATOM 2459 C C . ARG A 1 303 ? 16.275 -7.461 1.063 1.00 77.31 303 ARG A C 1
ATOM 2461 O O . ARG A 1 303 ? 16.172 -6.508 0.295 1.00 77.31 303 ARG A O 1
ATOM 2468 N N . ARG A 1 304 ? 15.268 -8.277 1.360 1.00 83.44 304 ARG A N 1
ATOM 2469 C CA . ARG A 1 304 ? 13.908 -8.086 0.868 1.00 83.44 304 ARG A CA 1
ATOM 2470 C C . ARG A 1 304 ? 13.219 -7.023 1.714 1.00 83.44 304 ARG A C 1
ATOM 2472 O O . ARG A 1 304 ? 12.974 -7.241 2.900 1.00 83.44 304 ARG A O 1
ATOM 2479 N N . TYR A 1 305 ? 12.868 -5.909 1.093 1.00 88.06 305 TYR A N 1
ATOM 2480 C CA . TYR A 1 305 ? 12.111 -4.829 1.705 1.00 88.06 305 TYR A CA 1
ATOM 2481 C C . TYR A 1 305 ? 10.731 -4.725 1.072 1.00 88.06 305 TYR A C 1
ATOM 2483 O O . TYR A 1 305 ? 10.554 -4.974 -0.117 1.00 88.06 305 TYR A O 1
ATOM 2491 N N . TYR A 1 306 ? 9.752 -4.342 1.878 1.00 91.06 306 TYR A N 1
ATOM 2492 C CA . TYR A 1 306 ? 8.486 -3.835 1.380 1.00 91.06 306 TYR A CA 1
ATOM 2493 C C . TYR A 1 306 ? 8.571 -2.318 1.383 1.00 91.06 306 TYR A C 1
ATOM 2495 O O . TYR A 1 306 ? 8.823 -1.713 2.427 1.00 91.06 306 TYR A O 1
ATOM 2503 N N . VAL A 1 307 ? 8.408 -1.714 0.216 1.00 92.62 307 VAL A N 1
ATOM 2504 C CA . VAL A 1 307 ? 8.556 -0.275 0.035 1.00 92.62 307 VAL A CA 1
ATOM 2505 C C . VAL A 1 307 ? 7.192 0.312 -0.282 1.00 92.62 307 VAL A C 1
ATOM 2507 O O . VAL A 1 307 ? 6.430 -0.248 -1.071 1.00 92.62 307 VAL A O 1
ATOM 2510 N N . VAL A 1 308 ? 6.876 1.426 0.370 1.00 93.06 308 VAL A N 1
ATOM 2511 C CA . VAL A 1 308 ? 5.640 2.184 0.172 1.00 93.06 308 VAL A CA 1
ATOM 2512 C C . VAL A 1 308 ? 6.021 3.620 -0.161 1.00 93.06 308 VAL A C 1
ATOM 2514 O O . VAL A 1 308 ? 6.717 4.266 0.621 1.00 93.06 308 VAL A O 1
ATOM 2517 N N . LEU A 1 309 ? 5.567 4.099 -1.315 1.00 91.62 309 LEU A N 1
ATOM 2518 C CA . LEU A 1 309 ? 5.624 5.497 -1.722 1.00 91.62 309 LEU A CA 1
ATOM 2519 C C . LEU A 1 309 ? 4.308 6.174 -1.332 1.00 91.62 309 LEU A C 1
ATOM 2521 O O . LEU A 1 309 ? 3.230 5.696 -1.699 1.00 91.62 309 LEU A O 1
ATOM 2525 N N . ASP A 1 310 ? 4.402 7.270 -0.587 1.00 88.75 310 ASP A N 1
ATOM 2526 C CA . ASP A 1 310 ? 3.266 8.115 -0.222 1.00 88.75 310 ASP A CA 1
ATOM 2527 C C . ASP A 1 310 ? 3.190 9.393 -1.080 1.00 88.75 310 ASP A C 1
ATOM 2529 O O . ASP A 1 310 ? 4.085 9.690 -1.871 1.00 88.75 310 ASP A O 1
ATOM 2533 N N . HIS A 1 311 ? 2.097 10.145 -0.927 1.00 82.62 311 HIS A N 1
ATOM 2534 C CA . HIS A 1 311 ? 1.822 11.389 -1.663 1.00 82.62 311 HIS A CA 1
ATOM 2535 C C . HIS A 1 311 ? 2.572 12.635 -1.141 1.00 82.62 311 HIS A C 1
ATOM 2537 O O . HIS A 1 311 ? 2.119 13.762 -1.318 1.00 82.62 311 HIS A O 1
ATOM 2543 N N . GLY A 1 312 ? 3.707 12.457 -0.460 1.00 77.75 312 GLY A N 1
ATOM 2544 C CA . GLY A 1 312 ? 4.576 13.550 -0.006 1.00 77.75 312 GLY A CA 1
ATOM 2545 C C . GLY A 1 312 ? 6.021 13.394 -0.467 1.00 77.75 312 GLY A C 1
ATOM 2546 O O . GLY A 1 312 ? 6.920 13.914 0.191 1.00 77.75 312 GLY A O 1
ATOM 2547 N N . ALA A 1 313 ? 6.246 12.612 -1.528 1.00 82.69 313 ALA A N 1
ATOM 2548 C CA . ALA A 1 313 ? 7.566 12.162 -1.956 1.00 82.69 313 ALA A CA 1
ATOM 2549 C C . ALA A 1 313 ? 8.369 11.515 -0.806 1.00 82.69 313 ALA A C 1
ATOM 2551 O O . ALA A 1 313 ? 9.577 11.739 -0.676 1.00 82.69 313 ALA A O 1
ATOM 2552 N N . ARG A 1 314 ? 7.712 10.704 0.042 1.00 89.12 314 ARG A N 1
ATOM 2553 C CA . ARG A 1 314 ? 8.394 9.908 1.067 1.00 89.12 314 ARG A CA 1
ATOM 2554 C C . ARG A 1 314 ? 8.334 8.423 0.745 1.00 89.12 314 ARG A C 1
ATOM 2556 O O . ARG A 1 314 ? 7.302 7.866 0.369 1.00 89.12 314 ARG A O 1
ATOM 2563 N N . LEU A 1 315 ? 9.467 7.762 0.948 1.00 90.31 315 LEU A N 1
ATOM 2564 C CA . LEU A 1 315 ? 9.610 6.318 0.840 1.00 90.31 315 LEU A CA 1
ATOM 2565 C C . LEU A 1 315 ? 9.684 5.699 2.228 1.00 90.31 315 LEU A C 1
ATOM 2567 O O . LEU A 1 315 ? 10.672 5.859 2.947 1.00 90.31 315 LEU A O 1
ATOM 2571 N N . THR A 1 316 ? 8.657 4.939 2.589 1.00 90.94 316 THR A N 1
ATOM 2572 C CA . THR A 1 316 ? 8.674 4.120 3.799 1.00 90.94 316 THR A CA 1
ATOM 2573 C C . THR A 1 316 ? 9.238 2.744 3.466 1.00 90.94 316 THR A C 1
ATOM 2575 O O . THR A 1 316 ? 8.666 1.999 2.671 1.00 90.94 316 THR A O 1
ATOM 2578 N N . ILE A 1 317 ? 10.365 2.400 4.088 1.00 89.94 317 ILE A N 1
ATOM 2579 C CA . ILE A 1 317 ? 11.013 1.093 3.975 1.00 89.94 317 ILE A CA 1
ATOM 2580 C C . ILE A 1 317 ? 10.606 0.247 5.172 1.00 89.94 317 ILE A C 1
ATOM 2582 O O . ILE A 1 317 ? 10.890 0.582 6.330 1.00 89.94 317 ILE A O 1
ATOM 2586 N N . LEU A 1 318 ? 9.989 -0.892 4.881 1.00 90.38 318 LEU A N 1
ATOM 2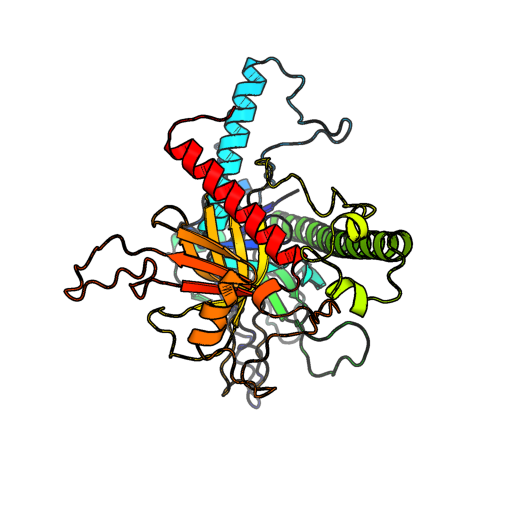587 C CA . LEU A 1 318 ? 9.591 -1.877 5.867 1.00 90.38 318 LEU A CA 1
ATOM 2588 C C . LEU A 1 318 ? 10.274 -3.217 5.603 1.00 90.38 318 LEU A C 1
ATOM 2590 O O . LEU A 1 318 ? 10.568 -3.585 4.468 1.00 90.38 318 LEU A O 1
ATOM 2594 N N . GLN A 1 319 ? 10.512 -3.980 6.662 1.00 86.31 319 GLN A N 1
ATOM 2595 C CA . GLN A 1 319 ? 11.036 -5.340 6.563 1.00 86.31 319 GLN A CA 1
ATOM 2596 C C . GLN A 1 319 ? 10.280 -6.234 7.527 1.00 86.31 319 GLN A C 1
ATOM 2598 O O . GLN A 1 319 ? 9.891 -5.818 8.623 1.00 86.31 319 GLN A O 1
ATOM 2603 N N . ARG A 1 320 ? 10.114 -7.491 7.135 1.00 81.81 320 ARG A N 1
ATOM 2604 C CA . ARG A 1 320 ? 9.690 -8.527 8.061 1.00 81.81 320 ARG A CA 1
ATOM 2605 C C . ARG A 1 320 ? 10.847 -8.825 9.028 1.00 81.81 320 ARG A C 1
ATOM 2607 O O . ARG A 1 320 ? 11.954 -9.089 8.564 1.00 81.81 320 ARG A O 1
ATOM 2614 N N . PRO A 1 321 ? 10.639 -8.773 10.353 1.00 74.19 321 PRO A N 1
ATOM 2615 C CA . PRO A 1 321 ? 11.669 -9.141 11.317 1.00 74.19 321 PRO A CA 1
ATOM 2616 C C . PRO A 1 321 ? 12.206 -10.558 11.064 1.00 74.19 321 PRO A C 1
ATOM 2618 O O . PRO A 1 321 ? 11.492 -11.541 11.250 1.00 74.19 321 PRO A O 1
ATOM 2621 N N . GLU A 1 322 ? 13.472 -10.661 10.662 1.00 64.62 322 GLU A N 1
ATOM 2622 C CA . GLU A 1 322 ? 14.180 -11.936 10.541 1.00 64.62 322 GLU A CA 1
ATOM 2623 C C . GLU A 1 322 ? 14.640 -12.383 11.934 1.00 64.62 322 GLU A C 1
ATOM 2625 O O . GLU A 1 322 ? 15.351 -11.663 12.643 1.00 64.62 322 GLU A O 1
ATOM 2630 N N . THR A 1 323 ? 14.231 -13.574 12.372 1.00 52.03 323 THR A N 1
ATOM 2631 C CA . THR A 1 323 ? 14.828 -14.181 13.562 1.00 52.03 323 THR A CA 1
ATOM 2632 C C . THR A 1 323 ? 16.187 -14.752 13.182 1.00 52.03 323 THR A C 1
ATOM 2634 O O . THR A 1 323 ? 16.257 -15.651 12.353 1.00 52.03 323 THR A O 1
ATOM 2637 N N . GLY A 1 324 ? 17.260 -14.201 13.761 1.00 43.84 324 GLY A N 1
ATOM 2638 C CA . GLY A 1 324 ? 18.643 -14.530 13.396 1.00 43.84 324 GLY A CA 1
ATOM 2639 C C . GLY A 1 324 ? 18.984 -16.026 13.420 1.00 43.84 324 GLY A C 1
ATOM 2640 O O . GLY A 1 324 ? 18.296 -16.824 14.050 1.00 43.84 324 GLY A O 1
ATOM 2641 N N . LEU A 1 325 ? 20.098 -16.369 12.766 1.00 39.81 325 LEU A N 1
ATOM 2642 C CA . LEU A 1 325 ? 20.567 -17.724 12.429 1.00 39.81 325 LEU A CA 1
ATOM 2643 C C . LEU A 1 325 ? 20.546 -18.746 13.591 1.00 39.81 325 LEU A C 1
ATOM 2645 O O . LEU A 1 325 ? 20.263 -19.918 13.373 1.00 39.81 325 LEU A O 1
ATOM 2649 N N . GLN A 1 326 ? 20.768 -18.319 14.841 1.00 40.44 326 GLN A N 1
ATOM 2650 C CA . GLN A 1 326 ? 20.696 -19.199 16.025 1.00 40.44 326 GLN A CA 1
ATOM 2651 C C . GLN A 1 326 ? 19.257 -19.601 16.421 1.00 40.44 326 GLN A C 1
ATOM 2653 O O . GLN A 1 326 ? 19.049 -20.503 17.227 1.00 40.44 326 GLN A O 1
ATOM 2658 N N . SER A 1 327 ? 18.259 -18.896 15.887 1.00 43.22 327 SER A N 1
ATOM 2659 C CA . SER A 1 327 ? 16.816 -19.113 16.037 1.00 43.22 327 SER A CA 1
ATOM 2660 C C . SER A 1 327 ? 16.175 -19.512 14.705 1.00 43.22 327 SER A C 1
ATOM 2662 O O . SER A 1 327 ? 14.988 -19.274 14.508 1.00 43.22 327 SER A O 1
ATOM 2664 N N . ALA A 1 328 ? 16.928 -20.180 13.824 1.00 36.44 328 ALA A N 1
ATOM 2665 C CA . ALA A 1 328 ? 16.434 -20.807 12.591 1.00 36.44 328 ALA A CA 1
ATOM 2666 C C . ALA A 1 328 ? 15.404 -21.941 12.823 1.00 36.44 328 ALA A C 1
ATOM 2668 O O . ALA A 1 328 ? 15.075 -22.679 11.905 1.00 36.44 328 ALA A O 1
ATOM 2669 N N . ILE A 1 329 ? 14.886 -22.070 14.048 1.00 41.66 329 ILE A N 1
ATOM 2670 C CA . ILE A 1 329 ? 13.754 -22.920 14.407 1.00 41.66 329 ILE A CA 1
ATOM 2671 C C . ILE A 1 329 ? 12.532 -22.005 14.608 1.00 41.66 329 ILE A C 1
ATOM 2673 O O . ILE A 1 329 ? 12.232 -21.580 15.734 1.00 41.66 329 ILE A O 1
ATOM 2677 N N . ASP A 1 330 ? 11.872 -21.715 13.485 1.00 46.06 330 ASP A N 1
ATOM 2678 C CA . ASP A 1 330 ? 10.432 -21.456 13.321 1.00 46.06 330 ASP A CA 1
ATOM 2679 C C . ASP A 1 330 ? 9.786 -20.313 14.110 1.00 46.06 330 ASP A C 1
ATOM 2681 O O . ASP A 1 330 ? 8.914 -20.525 14.960 1.00 46.06 330 ASP A O 1
ATOM 2685 N N . HIS A 1 331 ? 10.124 -19.065 13.785 1.00 51.31 331 HIS A N 1
ATOM 2686 C CA . HIS A 1 331 ? 9.321 -17.922 14.228 1.00 51.31 331 HIS A CA 1
ATOM 2687 C C . HIS A 1 331 ? 8.967 -17.003 13.053 1.00 51.31 331 HIS A C 1
ATOM 2689 O O . HIS A 1 331 ? 9.595 -15.953 12.899 1.00 51.31 331 HIS A O 1
ATOM 2695 N N . PRO A 1 332 ? 7.949 -17.354 12.241 1.00 56.28 332 PRO A N 1
ATOM 2696 C CA . PRO A 1 332 ? 7.451 -16.450 11.214 1.00 56.28 332 PRO A CA 1
ATOM 2697 C C . PRO A 1 332 ? 6.980 -15.153 11.879 1.00 56.28 332 PRO A C 1
ATOM 2699 O O . PRO A 1 332 ? 6.169 -15.164 12.813 1.00 56.28 332 PRO A O 1
ATOM 2702 N N . SER A 1 333 ? 7.540 -14.026 11.441 1.00 65.12 333 SER A N 1
ATOM 2703 C CA . SER A 1 333 ? 6.985 -12.718 11.764 1.00 65.12 333 SER A CA 1
ATOM 2704 C C . SER A 1 333 ? 5.897 -12.392 10.751 1.00 65.12 333 SER A C 1
ATOM 2706 O O . SER A 1 333 ? 6.049 -12.622 9.557 1.00 65.12 333 SER A O 1
ATOM 2708 N N . TYR A 1 334 ? 4.781 -11.888 11.247 1.00 74.06 334 TYR A N 1
ATOM 2709 C CA . TYR A 1 334 ? 3.515 -11.820 10.521 1.00 74.06 334 TYR A CA 1
ATOM 2710 C C . TYR A 1 334 ? 3.112 -10.392 10.152 1.00 74.06 334 TYR A C 1
ATOM 2712 O O . TYR A 1 334 ? 1.971 -10.108 9.806 1.00 74.06 334 TYR A O 1
ATOM 2720 N N . TYR A 1 335 ? 4.058 -9.473 10.293 1.00 83.62 335 TYR A N 1
ATOM 2721 C CA . TYR A 1 335 ? 3.880 -8.071 9.989 1.00 83.62 335 TYR A CA 1
ATOM 2722 C C . TYR A 1 335 ? 5.177 -7.520 9.408 1.00 83.62 335 TYR A C 1
ATOM 2724 O O . TYR A 1 335 ? 6.273 -8.048 9.633 1.00 83.62 335 TYR A O 1
ATOM 2732 N N . TYR A 1 336 ? 5.039 -6.429 8.679 1.00 88.19 336 TYR A N 1
ATOM 2733 C CA . TYR A 1 336 ? 6.152 -5.642 8.193 1.00 88.19 336 TYR A CA 1
ATOM 2734 C C . TYR A 1 336 ? 6.404 -4.515 9.179 1.00 88.19 336 TYR A C 1
ATOM 2736 O O . TYR A 1 336 ? 5.518 -3.710 9.457 1.00 88.19 336 TYR A O 1
ATOM 2744 N N . ARG A 1 337 ? 7.614 -4.465 9.734 1.00 88.94 337 ARG A N 1
ATOM 2745 C CA . ARG A 1 337 ? 8.032 -3.410 10.654 1.00 88.94 337 ARG A CA 1
ATOM 2746 C C . ARG A 1 337 ? 8.640 -2.262 9.861 1.00 88.94 337 ARG A C 1
ATOM 2748 O O . ARG A 1 337 ? 9.523 -2.500 9.036 1.00 88.94 337 ARG A O 1
ATOM 2755 N N . LYS A 1 338 ? 8.246 -1.026 10.174 1.00 90.12 338 LYS A N 1
ATOM 2756 C CA . LYS A 1 338 ? 8.902 0.172 9.645 1.00 90.12 338 LYS A CA 1
ATOM 2757 C C . LYS A 1 338 ? 10.353 0.214 10.116 1.00 90.12 338 LYS A C 1
ATOM 2759 O O . LYS A 1 338 ? 10.630 0.184 11.317 1.00 90.12 338 LYS A O 1
ATOM 2764 N N . ILE A 1 339 ? 11.277 0.260 9.161 1.00 86.75 339 ILE A N 1
ATOM 2765 C CA . ILE A 1 339 ? 12.703 0.473 9.427 1.00 86.75 339 ILE A CA 1
ATOM 2766 C C . ILE A 1 339 ? 13.010 1.956 9.350 1.00 86.75 339 ILE A C 1
ATOM 2768 O O . ILE A 1 339 ? 13.703 2.490 10.215 1.00 86.75 339 ILE A O 1
ATOM 2772 N N . ARG A 1 340 ? 12.538 2.604 8.283 1.00 85.25 340 ARG A N 1
ATOM 2773 C CA . ARG A 1 340 ? 12.933 3.966 7.946 1.00 85.25 340 ARG A CA 1
ATOM 2774 C C . ARG A 1 340 ? 11.892 4.626 7.054 1.00 85.25 340 ARG A C 1
ATOM 2776 O O . ARG A 1 340 ? 11.223 3.948 6.281 1.00 85.25 340 ARG A O 1
ATOM 2783 N N . VAL A 1 341 ? 11.825 5.946 7.150 1.00 87.50 341 VAL A N 1
ATOM 2784 C CA . VAL A 1 341 ? 11.177 6.825 6.178 1.00 87.50 341 VAL A CA 1
ATOM 2785 C C . VAL A 1 341 ? 12.272 7.680 5.553 1.00 87.50 341 VAL A C 1
ATOM 2787 O O . VAL A 1 341 ? 13.168 8.140 6.261 1.00 87.50 341 VAL A O 1
ATOM 2790 N N . ILE A 1 342 ? 12.248 7.819 4.235 1.00 86.00 342 ILE A N 1
ATOM 2791 C CA . ILE A 1 342 ? 13.167 8.662 3.475 1.00 86.00 342 ILE A CA 1
ATOM 2792 C C . ILE A 1 342 ? 12.337 9.754 2.834 1.00 86.00 342 ILE A C 1
ATOM 2794 O O . ILE A 1 342 ? 11.475 9.459 2.011 1.00 86.00 342 ILE A O 1
ATOM 2798 N N . GLU A 1 343 ? 12.612 10.998 3.192 1.00 86.56 343 GLU A N 1
ATOM 2799 C CA . GLU A 1 343 ? 12.003 12.153 2.549 1.00 86.56 343 GLU A CA 1
ATOM 2800 C C . GLU A 1 343 ? 12.865 12.560 1.351 1.00 86.56 343 GLU A C 1
ATOM 2802 O O . GLU A 1 343 ? 14.038 12.901 1.502 1.00 86.56 343 GLU A O 1
ATOM 2807 N N . LEU A 1 344 ? 12.316 12.481 0.137 1.00 83.06 344 LEU A N 1
ATOM 2808 C CA . LEU A 1 344 ? 13.100 12.669 -1.091 1.00 83.06 344 LEU A CA 1
ATOM 2809 C C . LEU A 1 344 ? 13.470 14.135 -1.364 1.00 83.06 344 LEU A C 1
ATOM 2811 O O . LEU A 1 344 ? 14.297 14.391 -2.232 1.00 83.06 344 LEU A O 1
ATOM 2815 N N . LEU A 1 345 ? 12.879 15.093 -0.646 1.00 78.50 345 LEU A N 1
ATOM 2816 C CA . LEU A 1 345 ? 13.039 16.531 -0.910 1.00 78.50 345 LEU A CA 1
ATOM 2817 C C . LEU A 1 345 ? 13.885 17.271 0.121 1.00 78.50 345 LEU A C 1
ATOM 2819 O O . LEU A 1 345 ? 14.302 18.397 -0.140 1.00 78.50 345 LEU A O 1
ATOM 2823 N N . GLU A 1 346 ? 14.167 16.666 1.276 1.00 73.94 346 GLU A N 1
ATOM 2824 C CA . GLU A 1 346 ? 15.071 17.267 2.267 1.00 73.94 346 GLU A CA 1
ATOM 2825 C C . GLU A 1 346 ? 16.516 17.359 1.746 1.00 73.94 346 GLU A C 1
ATOM 2827 O O . GLU A 1 346 ? 17.332 18.147 2.234 1.00 73.94 346 GLU A O 1
ATOM 2832 N N . HIS A 1 347 ? 16.855 16.541 0.748 1.00 72.38 347 HIS A N 1
ATOM 2833 C CA . HIS A 1 347 ? 18.192 16.420 0.186 1.00 72.38 347 HIS A CA 1
ATOM 2834 C C . HIS A 1 347 ? 18.146 16.466 -1.346 1.00 72.38 347 HIS A C 1
ATOM 2836 O O . HIS A 1 347 ? 17.150 16.064 -1.940 1.00 72.38 347 HIS A O 1
ATOM 2842 N N . PRO A 1 348 ? 19.222 16.913 -2.020 1.00 76.56 348 PRO A N 1
ATOM 2843 C CA . PRO A 1 348 ? 19.331 16.758 -3.466 1.00 76.56 348 PRO A CA 1
ATOM 2844 C C . PRO A 1 348 ? 19.427 15.264 -3.805 1.00 76.56 348 PRO A C 1
ATOM 2846 O O . PRO A 1 348 ? 20.450 14.629 -3.536 1.00 76.56 348 PRO A O 1
ATOM 2849 N N . VAL A 1 349 ? 18.356 14.702 -4.364 1.00 81.19 349 VAL A N 1
ATOM 2850 C CA . VAL A 1 349 ? 18.272 13.291 -4.761 1.00 81.19 349 VAL A CA 1
ATOM 2851 C C . VAL A 1 349 ? 18.421 13.164 -6.269 1.00 81.19 349 VAL A C 1
ATOM 2853 O O . VAL A 1 349 ? 17.733 13.835 -7.032 1.00 81.19 349 VAL A O 1
ATOM 2856 N N . TYR A 1 350 ? 19.298 12.260 -6.691 1.00 86.19 350 TYR A N 1
ATOM 2857 C CA . TYR A 1 350 ? 19.415 11.830 -8.076 1.00 86.19 350 TYR A CA 1
ATOM 2858 C C . TYR A 1 350 ? 18.803 10.438 -8.210 1.00 86.19 350 TYR A C 1
ATOM 2860 O O . TYR A 1 350 ? 19.222 9.507 -7.517 1.00 86.19 350 TYR A O 1
ATOM 2868 N N . LEU A 1 351 ? 17.819 10.315 -9.100 1.00 89.50 351 LEU A N 1
ATOM 2869 C CA . LEU A 1 351 ? 17.204 9.054 -9.496 1.00 89.50 351 LEU A CA 1
ATOM 2870 C C . LEU A 1 351 ? 17.708 8.684 -10.891 1.00 89.50 351 LEU A C 1
ATOM 2872 O O . LEU A 1 351 ? 17.545 9.451 -11.837 1.00 89.50 351 LEU A O 1
ATOM 2876 N N . TYR A 1 352 ? 18.311 7.508 -11.017 1.00 89.38 352 TYR A N 1
ATOM 2877 C CA . TYR A 1 352 ? 18.697 6.938 -12.305 1.00 89.38 352 TYR A CA 1
ATOM 2878 C C . TYR A 1 352 ? 18.487 5.427 -12.298 1.00 89.38 352 TYR A C 1
ATOM 2880 O O . TYR A 1 352 ? 18.421 4.786 -11.247 1.00 89.38 352 TYR A O 1
ATOM 2888 N N . CYS A 1 353 ? 18.331 4.856 -13.486 1.00 89.81 353 CYS A N 1
ATOM 2889 C CA . CYS A 1 353 ? 17.996 3.452 -13.673 1.00 89.81 353 CYS A CA 1
ATOM 2890 C C . CYS A 1 353 ? 18.681 2.880 -14.921 1.00 89.81 353 CYS A C 1
ATOM 2892 O O . CYS A 1 353 ? 19.308 3.614 -15.691 1.00 89.81 353 CYS A O 1
ATOM 2894 N N . GLY A 1 354 ? 18.586 1.562 -15.104 1.00 82.94 354 GLY A N 1
ATOM 2895 C CA . GLY A 1 354 ? 19.094 0.902 -16.304 1.00 82.94 354 GLY A CA 1
ATOM 2896 C C . GLY A 1 354 ? 20.624 0.779 -16.328 1.00 82.94 354 GLY A C 1
ATOM 2897 O O . GLY A 1 354 ? 21.248 0.684 -15.267 1.00 82.94 354 GLY A O 1
ATOM 2898 N N . PRO A 1 355 ? 21.255 0.801 -17.518 1.00 82.69 355 PRO A N 1
ATOM 2899 C CA . PRO A 1 355 ? 22.700 0.600 -17.677 1.00 82.69 355 PRO A CA 1
ATOM 2900 C C . PRO A 1 355 ? 23.575 1.552 -16.851 1.00 82.69 355 PRO A C 1
ATOM 2902 O O . PRO A 1 355 ? 24.676 1.183 -16.461 1.00 82.69 355 PRO A O 1
ATOM 2905 N N . LEU A 1 356 ? 23.073 2.748 -16.519 1.00 84.31 356 LEU A N 1
ATOM 2906 C CA . LEU A 1 356 ? 23.775 3.720 -15.671 1.00 84.31 356 LEU A CA 1
ATOM 2907 C C . LEU A 1 356 ? 24.036 3.200 -14.250 1.00 84.31 356 LEU A C 1
ATOM 2909 O O . LEU A 1 356 ? 24.932 3.684 -13.570 1.00 84.31 356 LEU A O 1
ATOM 2913 N N . THR A 1 357 ? 23.256 2.217 -13.797 1.00 83.31 357 THR A N 1
ATOM 2914 C CA . THR A 1 357 ? 23.405 1.602 -12.471 1.00 83.31 357 THR A CA 1
ATOM 2915 C C . THR A 1 357 ? 24.489 0.527 -12.430 1.00 83.31 357 THR A C 1
ATOM 2917 O O . THR A 1 357 ? 24.850 0.078 -11.344 1.00 83.31 357 THR A O 1
ATOM 2920 N N . ALA A 1 358 ? 25.038 0.122 -13.584 1.00 78.25 358 ALA A N 1
ATOM 2921 C CA . ALA A 1 358 ? 26.020 -0.957 -13.667 1.00 78.25 358 ALA A CA 1
ATOM 2922 C C . ALA A 1 358 ? 27.257 -0.686 -12.797 1.00 78.25 358 ALA A C 1
ATOM 2924 O O . ALA A 1 358 ? 27.741 -1.595 -12.127 1.00 78.25 358 ALA A O 1
ATOM 2925 N N . ASP A 1 359 ? 27.723 0.562 -12.733 1.00 75.69 359 ASP A N 1
ATOM 2926 C CA . ASP A 1 359 ? 28.883 0.935 -11.919 1.00 75.69 359 ASP A CA 1
ATOM 2927 C C . ASP A 1 359 ? 28.596 0.858 -10.413 1.00 75.69 359 ASP A C 1
ATOM 2929 O O . ASP A 1 359 ? 29.456 0.422 -9.649 1.00 75.69 359 ASP A O 1
ATOM 2933 N N . ASP A 1 360 ? 27.385 1.207 -9.967 1.00 73.94 360 ASP A N 1
ATOM 2934 C CA . ASP A 1 360 ? 26.982 1.071 -8.560 1.00 73.94 360 ASP A CA 1
ATOM 2935 C C . ASP A 1 360 ? 26.791 -0.397 -8.155 1.00 73.94 360 ASP A C 1
ATOM 2937 O O . ASP A 1 360 ? 27.016 -0.758 -6.998 1.00 73.94 360 ASP A O 1
ATOM 2941 N N . ILE A 1 361 ? 26.415 -1.259 -9.104 1.00 70.94 361 ILE A N 1
ATOM 2942 C CA . ILE A 1 361 ? 26.308 -2.711 -8.909 1.00 70.94 361 ILE A CA 1
ATOM 2943 C C . ILE A 1 361 ? 27.705 -3.356 -8.884 1.00 70.94 361 ILE A C 1
ATOM 2945 O O . ILE A 1 361 ? 27.995 -4.197 -8.035 1.00 70.94 361 ILE A O 1
ATOM 2949 N N . ASN A 1 362 ? 28.602 -2.947 -9.778 1.00 64.94 362 ASN A N 1
ATOM 2950 C CA . ASN A 1 362 ? 29.940 -3.528 -9.895 1.00 64.94 362 ASN A CA 1
ATOM 2951 C C . ASN A 1 362 ? 30.898 -3.007 -8.810 1.00 64.94 362 ASN A C 1
ATOM 2953 O O . ASN A 1 362 ? 31.633 -3.781 -8.196 1.00 64.94 362 ASN A O 1
ATOM 2957 N N . GLY A 1 363 ? 30.872 -1.701 -8.530 1.00 55.00 363 GLY A N 1
ATOM 2958 C CA . GLY A 1 363 ? 31.760 -1.031 -7.571 1.00 55.00 363 GLY A CA 1
ATOM 2959 C C . GLY A 1 363 ? 31.458 -1.337 -6.102 1.00 55.00 363 GLY A C 1
ATOM 2960 O O . GLY A 1 363 ? 32.303 -1.126 -5.235 1.00 55.00 363 GLY A O 1
ATOM 2961 N N . SER A 1 364 ? 30.278 -1.873 -5.809 1.00 54.25 364 SER A N 1
ATOM 2962 C CA . SER A 1 364 ? 29.855 -2.290 -4.467 1.00 54.25 364 SER A CA 1
ATOM 2963 C C . SER A 1 364 ? 30.290 -3.715 -4.103 1.00 54.25 364 SER A C 1
ATOM 2965 O O . SER A 1 364 ? 29.993 -4.177 -3.0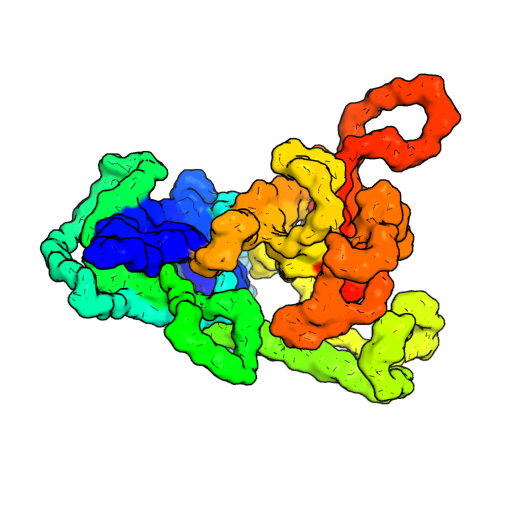03 1.00 54.25 364 SER A O 1
ATOM 2967 N N . GLY A 1 365 ? 30.986 -4.431 -4.998 1.00 52.62 365 GLY A N 1
ATOM 2968 C CA . GLY A 1 365 ? 31.336 -5.841 -4.796 1.00 52.62 365 GLY A CA 1
ATOM 2969 C C . GLY A 1 365 ? 30.123 -6.781 -4.824 1.00 52.62 365 GLY A C 1
ATOM 2970 O O . GLY A 1 365 ? 30.252 -7.944 -4.448 1.00 52.62 365 GLY A O 1
ATOM 2971 N N . LEU A 1 366 ? 28.951 -6.293 -5.262 1.00 53.09 366 LEU A N 1
ATOM 2972 C CA . LEU A 1 366 ? 27.709 -7.072 -5.373 1.00 53.09 366 LEU A CA 1
ATOM 2973 C C . LEU A 1 366 ? 27.811 -8.145 -6.472 1.00 53.09 366 LEU A C 1
ATOM 2975 O O . LEU A 1 366 ? 27.187 -9.201 -6.359 1.00 53.09 366 LEU A O 1
ATOM 2979 N N . TRP A 1 367 ? 28.644 -7.911 -7.493 1.00 50.44 367 TRP A N 1
ATOM 2980 C CA . TRP A 1 367 ? 28.919 -8.844 -8.588 1.00 50.44 367 TRP A CA 1
ATOM 2981 C C . TRP A 1 367 ? 30.198 -9.658 -8.343 1.00 50.44 367 TRP A C 1
ATOM 2983 O O . TRP A 1 367 ? 31.165 -9.597 -9.099 1.00 50.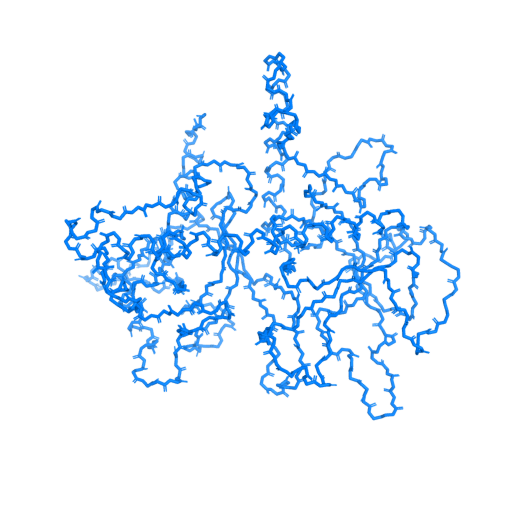44 367 TRP A O 1
ATOM 2993 N N . SER A 1 368 ? 30.233 -10.452 -7.269 1.00 45.56 368 SER A N 1
ATOM 2994 C CA . SER A 1 368 ? 31.139 -11.599 -7.264 1.00 45.56 368 SER A CA 1
ATOM 2995 C C . SER A 1 368 ? 30.465 -12.648 -8.145 1.00 45.56 368 SER A C 1
ATOM 2997 O O . SER A 1 368 ? 29.430 -13.171 -7.739 1.00 45.56 368 SER A O 1
ATOM 2999 N N . GLY A 1 369 ? 30.984 -12.931 -9.346 1.00 48.62 369 GLY A N 1
ATOM 3000 C CA . GLY A 1 369 ? 30.458 -13.926 -10.306 1.00 48.62 369 GLY A CA 1
ATOM 3001 C C . GLY A 1 369 ? 30.392 -15.379 -9.794 1.00 48.62 369 GLY A C 1
ATOM 3002 O O . GLY A 1 369 ? 30.431 -16.325 -10.572 1.00 48.62 369 GLY A O 1
ATOM 3003 N N . THR A 1 370 ? 30.326 -15.564 -8.481 1.00 46.75 370 THR A N 1
ATOM 3004 C CA . THR A 1 370 ? 30.103 -16.788 -7.731 1.00 46.75 370 THR A CA 1
ATOM 3005 C C . THR A 1 370 ? 28.593 -16.989 -7.529 1.00 46.75 370 THR A C 1
ATOM 3007 O O . THR A 1 370 ? 27.992 -16.339 -6.663 1.00 46.75 370 THR A O 1
ATOM 3010 N N . PRO A 1 371 ? 27.944 -17.893 -8.289 1.00 46.88 371 PRO A N 1
ATOM 3011 C CA . PRO A 1 371 ? 26.551 -18.249 -8.038 1.00 46.88 371 PRO A CA 1
ATOM 3012 C C . PRO A 1 371 ? 26.380 -18.739 -6.591 1.00 46.88 371 PRO A C 1
ATOM 3014 O O . PRO A 1 371 ? 27.124 -19.600 -6.125 1.00 46.88 371 PRO A O 1
ATOM 3017 N N . GLY A 1 372 ? 25.407 -18.170 -5.871 1.00 47.94 372 GLY A N 1
ATOM 3018 C CA . GLY A 1 372 ? 25.033 -18.581 -4.509 1.00 47.94 372 GLY A CA 1
ATOM 3019 C C . GLY A 1 372 ? 25.467 -17.664 -3.356 1.00 47.94 372 GLY A C 1
ATOM 3020 O O . GLY A 1 372 ? 24.992 -17.877 -2.245 1.00 47.94 372 GLY A O 1
ATOM 3021 N N . VAL A 1 373 ? 26.305 -16.640 -3.581 1.00 47.12 373 VAL A N 1
ATOM 3022 C CA . VAL A 1 373 ? 26.774 -15.738 -2.498 1.00 47.12 373 VAL A CA 1
ATOM 3023 C C . VAL A 1 373 ? 25.999 -14.412 -2.439 1.00 47.12 373 VAL A C 1
ATOM 3025 O O . VAL A 1 373 ? 25.658 -13.960 -1.350 1.00 47.12 373 VAL A O 1
ATOM 3028 N N . SER A 1 374 ? 25.657 -13.818 -3.588 1.00 51.31 374 SER A N 1
ATOM 3029 C CA . SER A 1 374 ? 24.922 -12.539 -3.690 1.00 51.31 374 SER A CA 1
ATOM 3030 C C . SER A 1 374 ? 23.719 -12.593 -4.646 1.00 51.31 374 SER A C 1
ATOM 3032 O O . SER A 1 374 ? 23.188 -11.559 -5.049 1.00 51.31 374 SER A O 1
ATOM 3034 N N . ALA A 1 375 ? 23.274 -13.797 -5.022 1.00 58.41 375 ALA A N 1
ATOM 3035 C CA . ALA A 1 375 ? 22.273 -13.979 -6.068 1.00 58.41 375 ALA A CA 1
ATOM 3036 C C . ALA A 1 375 ? 20.896 -13.437 -5.645 1.00 58.41 375 ALA A C 1
ATOM 3038 O O . ALA A 1 375 ? 20.233 -13.979 -4.758 1.00 58.41 375 ALA A O 1
ATOM 3039 N N . LEU A 1 376 ? 20.458 -12.372 -6.318 1.00 70.06 376 LEU A N 1
ATOM 3040 C CA . LEU A 1 376 ? 19.081 -11.892 -6.264 1.00 70.06 376 LEU A CA 1
ATOM 3041 C C . LEU A 1 376 ? 18.119 -13.007 -6.705 1.00 70.06 376 LEU A C 1
ATOM 3043 O O . LEU A 1 376 ? 18.445 -13.755 -7.633 1.00 70.06 376 LEU A O 1
ATOM 3047 N N . PRO A 1 377 ? 16.921 -13.110 -6.104 1.00 71.69 377 PRO A N 1
ATOM 3048 C CA . PRO A 1 377 ? 15.923 -14.061 -6.565 1.00 71.69 377 PRO A CA 1
ATOM 3049 C C . PRO A 1 377 ? 15.593 -13.844 -8.042 1.00 71.69 377 PRO A C 1
ATOM 3051 O O . PRO A 1 377 ? 15.339 -12.724 -8.483 1.00 71.69 377 PRO A O 1
ATOM 3054 N N . ARG A 1 378 ? 15.620 -14.940 -8.797 1.00 77.75 378 ARG A N 1
ATOM 3055 C CA . ARG A 1 378 ? 15.188 -15.009 -10.202 1.00 77.75 378 ARG A CA 1
ATOM 3056 C C . ARG A 1 378 ? 13.824 -15.670 -10.350 1.00 77.75 378 ARG A C 1
ATOM 3058 O O . ARG A 1 378 ? 13.198 -15.552 -11.393 1.00 77.75 378 ARG A O 1
ATOM 3065 N N . VAL A 1 379 ? 13.376 -16.347 -9.296 1.00 76.25 379 VAL A N 1
ATOM 3066 C CA . VAL A 1 379 ? 12.060 -16.969 -9.181 1.00 76.25 379 VAL A CA 1
ATOM 3067 C C . VAL A 1 379 ? 11.404 -16.401 -7.933 1.00 76.25 379 VAL A C 1
ATOM 3069 O O . VAL A 1 379 ? 11.991 -16.437 -6.847 1.00 76.25 379 VAL A O 1
ATOM 3072 N N . TYR A 1 380 ? 10.211 -15.846 -8.098 1.00 76.00 380 TYR A N 1
ATOM 3073 C CA . TYR A 1 380 ? 9.467 -15.178 -7.039 1.00 76.00 380 TYR A CA 1
ATOM 3074 C C . TYR A 1 380 ? 8.319 -16.071 -6.531 1.00 76.00 380 TYR A C 1
ATOM 3076 O O . TYR A 1 380 ? 7.909 -17.005 -7.223 1.00 76.00 380 TYR A O 1
ATOM 3084 N N . PRO A 1 381 ? 7.798 -15.837 -5.307 1.00 66.12 381 PRO A N 1
ATOM 3085 C CA . PRO A 1 381 ? 6.755 -16.684 -4.712 1.00 66.12 381 PRO A CA 1
ATOM 3086 C C . PRO A 1 381 ? 5.429 -16.719 -5.484 1.00 66.12 381 PRO A C 1
ATOM 3088 O O . PRO A 1 381 ? 4.652 -17.650 -5.316 1.00 66.12 381 PRO A O 1
ATOM 3091 N N . ASP A 1 382 ? 5.170 -15.704 -6.305 1.00 66.12 382 ASP A N 1
ATOM 3092 C CA . ASP A 1 382 ? 4.027 -15.607 -7.219 1.00 66.12 382 ASP A CA 1
ATOM 3093 C C . ASP A 1 382 ? 4.219 -16.432 -8.506 1.00 66.12 382 ASP A C 1
ATOM 3095 O O . ASP A 1 382 ? 3.331 -16.472 -9.350 1.00 66.12 382 ASP A O 1
ATOM 3099 N N . GLY A 1 383 ? 5.364 -17.107 -8.657 1.00 69.50 383 GLY A N 1
ATOM 3100 C CA . GLY A 1 383 ? 5.716 -17.877 -9.846 1.00 69.50 383 GLY A CA 1
ATOM 3101 C C . GLY A 1 383 ? 6.386 -17.047 -10.940 1.00 69.50 383 GLY A C 1
ATOM 3102 O O . GLY A 1 383 ? 6.802 -17.628 -11.942 1.00 69.50 383 GLY A O 1
ATOM 3103 N N . TRP A 1 384 ? 6.552 -15.731 -10.747 1.00 72.50 384 TRP A N 1
ATOM 3104 C CA . TRP A 1 384 ? 7.247 -14.878 -11.710 1.00 72.50 384 TRP A CA 1
ATOM 3105 C C . TRP A 1 384 ? 8.705 -15.316 -11.863 1.00 72.50 384 TRP A C 1
ATOM 3107 O O . TRP A 1 384 ? 9.391 -15.611 -10.876 1.00 72.50 384 TRP A O 1
ATOM 3117 N N . ARG A 1 385 ? 9.195 -15.335 -13.103 1.00 76.12 385 ARG A N 1
ATOM 3118 C CA . ARG A 1 385 ? 10.581 -15.665 -13.441 1.00 76.12 385 ARG A CA 1
ATOM 3119 C C . ARG A 1 385 ? 11.219 -14.486 -14.153 1.00 76.12 385 ARG A C 1
ATOM 3121 O O . ARG A 1 385 ? 10.625 -13.886 -15.036 1.00 76.12 385 ARG A O 1
ATOM 3128 N N . SER A 1 386 ? 12.429 -14.143 -13.742 1.00 75.62 386 SER A N 1
ATOM 3129 C CA . SER A 1 386 ? 13.181 -13.027 -14.298 1.00 75.62 386 SER A CA 1
ATOM 3130 C C . SER A 1 386 ? 14.530 -13.524 -14.794 1.00 75.62 386 SER A C 1
ATOM 3132 O O . SER A 1 386 ? 15.335 -13.987 -13.989 1.00 75.62 386 SER A O 1
ATOM 3134 N N . ALA A 1 387 ? 14.786 -13.417 -16.095 1.00 74.88 387 ALA A N 1
ATOM 3135 C CA . ALA A 1 387 ? 16.076 -13.684 -16.736 1.00 74.88 387 ALA A CA 1
ATOM 3136 C C . ALA A 1 387 ? 16.755 -12.403 -17.263 1.00 74.88 387 ALA A C 1
ATOM 3138 O O . ALA A 1 387 ? 17.884 -12.463 -17.738 1.00 74.88 387 ALA A O 1
ATOM 3139 N N . GLU A 1 388 ? 16.109 -11.239 -17.127 1.00 76.81 388 GLU A N 1
ATOM 3140 C CA . GLU A 1 388 ? 16.672 -9.937 -17.509 1.00 76.81 388 GLU A CA 1
ATOM 3141 C C . GLU A 1 388 ? 17.965 -9.618 -16.736 1.00 76.81 388 GLU A C 1
ATOM 3143 O O . GLU A 1 388 ? 18.108 -9.969 -15.558 1.00 76.81 388 GLU A O 1
ATOM 3148 N N . GLU A 1 389 ? 18.903 -8.893 -17.352 1.00 78.19 389 GLU A N 1
ATOM 3149 C CA . GLU A 1 389 ? 20.138 -8.516 -16.658 1.00 78.19 389 GLU A CA 1
ATOM 3150 C C . GLU A 1 389 ? 19.872 -7.564 -15.481 1.00 78.19 389 GLU A C 1
ATOM 3152 O O . GLU A 1 389 ? 18.918 -6.781 -15.454 1.00 78.19 389 GLU A O 1
ATOM 3157 N N . ASP A 1 390 ? 20.757 -7.616 -14.489 1.00 79.38 390 ASP A N 1
ATOM 3158 C CA . ASP A 1 390 ? 20.623 -6.879 -13.232 1.00 79.38 390 ASP A CA 1
ATOM 3159 C C . ASP A 1 390 ? 20.498 -5.354 -13.394 1.00 79.38 390 ASP A C 1
ATOM 3161 O O . ASP A 1 390 ? 19.575 -4.788 -12.798 1.00 79.38 390 ASP A O 1
ATOM 3165 N N . PRO A 1 391 ? 21.303 -4.672 -14.236 1.00 83.38 391 PRO A N 1
ATOM 3166 C CA . PRO A 1 391 ? 21.161 -3.228 -14.432 1.00 83.38 391 PRO A CA 1
ATOM 3167 C C . PRO A 1 391 ? 19.779 -2.823 -14.963 1.00 83.38 391 PRO A C 1
ATOM 3169 O O . PRO A 1 391 ? 19.259 -1.767 -14.606 1.00 83.38 391 PRO A O 1
ATOM 3172 N N . TYR A 1 392 ? 19.128 -3.670 -15.770 1.00 83.38 392 TYR A N 1
ATOM 3173 C CA . TYR A 1 392 ? 17.803 -3.369 -16.321 1.00 83.38 392 TYR A CA 1
ATOM 3174 C C . TYR A 1 392 ? 16.667 -3.527 -15.310 1.00 83.38 392 TYR A C 1
ATOM 3176 O O . TYR A 1 392 ? 15.591 -2.986 -15.542 1.00 83.38 392 TYR A O 1
ATOM 3184 N N . ARG A 1 393 ? 16.898 -4.176 -14.169 1.00 85.56 393 ARG A N 1
ATOM 3185 C CA . ARG A 1 393 ? 15.917 -4.312 -13.075 1.00 85.56 393 ARG A CA 1
ATOM 3186 C C . ARG A 1 393 ? 16.208 -3.397 -11.893 1.00 85.56 393 ARG A C 1
ATOM 3188 O O . ARG A 1 393 ? 15.500 -3.435 -10.886 1.00 85.56 393 ARG A O 1
ATOM 3195 N N . CYS A 1 394 ? 17.259 -2.595 -12.010 1.00 87.62 394 CYS A N 1
ATOM 3196 C CA . CYS A 1 394 ? 17.788 -1.779 -10.939 1.00 87.62 394 CYS A CA 1
ATOM 3197 C C . CYS A 1 394 ? 17.468 -0.295 -11.141 1.00 87.62 394 CYS A C 1
ATOM 3199 O O . CYS A 1 394 ? 17.518 0.237 -12.255 1.00 87.62 394 CYS A O 1
ATOM 3201 N N . PHE A 1 395 ? 17.195 0.388 -10.034 1.00 91.69 395 PHE A N 1
ATOM 3202 C CA . PHE A 1 395 ? 17.243 1.842 -9.943 1.00 91.69 395 PHE A CA 1
ATOM 3203 C C . PHE A 1 395 ? 17.995 2.261 -8.677 1.00 91.69 395 PHE A C 1
ATOM 3205 O O . PHE A 1 395 ? 18.012 1.547 -7.671 1.00 91.69 395 PHE A O 1
ATOM 3212 N N . VAL A 1 396 ? 18.641 3.421 -8.736 1.00 88.62 396 VAL A N 1
ATOM 3213 C CA . VAL A 1 396 ? 19.482 3.940 -7.657 1.00 88.62 396 VAL A CA 1
ATOM 3214 C C . VAL A 1 396 ? 18.976 5.308 -7.231 1.00 88.62 396 VAL A C 1
ATOM 3216 O O . VAL A 1 396 ? 18.715 6.181 -8.059 1.00 88.62 396 VAL A O 1
ATOM 3219 N N . LEU A 1 397 ? 18.858 5.484 -5.915 1.00 88.12 397 LEU A N 1
ATOM 3220 C CA . LEU A 1 397 ? 18.654 6.775 -5.274 1.00 88.12 397 LEU A CA 1
ATOM 3221 C C . LEU A 1 397 ? 19.969 7.220 -4.654 1.00 88.12 397 LEU A C 1
ATOM 3223 O O . LEU A 1 397 ? 20.431 6.647 -3.661 1.00 88.12 397 LEU A O 1
ATOM 3227 N N . ARG A 1 398 ? 20.559 8.263 -5.231 1.00 84.69 398 ARG A N 1
ATOM 3228 C CA . ARG A 1 398 ? 21.807 8.842 -4.745 1.00 84.69 398 ARG A CA 1
ATOM 3229 C C . ARG A 1 398 ? 21.545 10.188 -4.094 1.00 84.69 398 ARG A C 1
ATOM 3231 O O . ARG A 1 398 ? 21.050 11.111 -4.735 1.00 84.69 398 ARG A O 1
ATOM 3238 N N . PHE A 1 399 ? 21.916 10.303 -2.825 1.00 81.31 399 PHE A N 1
ATOM 3239 C CA . PHE A 1 399 ? 21.727 11.516 -2.040 1.00 81.31 399 PHE A CA 1
ATOM 3240 C C . PHE A 1 399 ? 23.006 12.348 -2.100 1.00 81.31 399 PHE A C 1
ATOM 3242 O O . PHE A 1 399 ? 24.091 11.882 -1.739 1.00 81.31 399 PHE A O 1
ATOM 3249 N N . GLY A 1 400 ? 22.888 13.581 -2.582 1.00 68.50 400 GLY A N 1
ATOM 3250 C CA . GLY A 1 400 ? 23.981 14.541 -2.562 1.00 68.50 400 GLY A CA 1
ATOM 3251 C C . GLY A 1 400 ? 24.259 15.042 -1.143 1.00 68.50 400 GLY A C 1
ATOM 3252 O O . GLY A 1 400 ? 23.360 15.167 -0.313 1.00 68.50 400 GLY A O 1
ATOM 3253 N N . SER A 1 401 ? 25.523 15.359 -0.865 1.00 60.09 401 SER A N 1
ATOM 3254 C CA . SER A 1 401 ? 25.903 16.066 0.361 1.00 60.09 401 SER A CA 1
ATOM 3255 C C . SER A 1 401 ? 25.623 17.558 0.193 1.00 60.09 401 SER A C 1
ATOM 3257 O O . SER A 1 401 ? 26.085 18.166 -0.770 1.00 60.09 401 SER A O 1
ATOM 3259 N N . THR A 1 402 ? 24.942 18.175 1.158 1.00 51.88 402 THR A N 1
ATOM 3260 C CA . THR A 1 402 ? 24.842 19.644 1.258 1.00 51.88 402 THR A CA 1
ATOM 3261 C C . THR A 1 402 ? 26.156 20.290 1.711 1.00 51.88 402 THR A C 1
ATOM 3263 O O . THR A 1 402 ? 26.334 21.499 1.579 1.00 51.88 402 THR A O 1
ATOM 3266 N N . LYS A 1 403 ? 27.109 19.499 2.224 1.00 47.16 403 LYS A N 1
ATOM 3267 C CA . LYS A 1 403 ? 28.448 19.956 2.607 1.00 47.16 403 LYS A CA 1
ATOM 3268 C C . LYS A 1 403 ? 29.413 19.736 1.447 1.00 47.16 403 LYS A C 1
ATOM 3270 O O . LYS A 1 403 ? 29.811 18.602 1.173 1.00 47.16 403 LYS A O 1
ATOM 3275 N N . VAL A 1 404 ? 29.799 20.829 0.793 1.00 42.81 404 VAL A N 1
ATOM 3276 C CA . VAL A 1 404 ? 30.934 20.867 -0.135 1.00 42.81 404 VAL A CA 1
ATOM 3277 C C . VAL A 1 404 ? 32.208 20.906 0.703 1.00 42.81 404 VAL A C 1
ATOM 3279 O O . VAL A 1 404 ? 32.589 21.950 1.224 1.00 42.81 404 VAL A O 1
ATOM 3282 N N . THR A 1 405 ? 32.862 19.763 0.880 1.00 44.25 405 THR A N 1
ATOM 3283 C CA . THR A 1 405 ? 34.250 19.732 1.351 1.00 44.25 405 THR A CA 1
ATOM 3284 C C . THR A 1 405 ? 35.158 19.948 0.142 1.00 44.25 405 THR A C 1
ATOM 3286 O O . THR A 1 405 ? 35.102 19.142 -0.788 1.00 44.25 405 THR A O 1
ATOM 3289 N N . PRO A 1 406 ? 35.964 21.023 0.094 1.00 39.03 406 PRO A N 1
ATOM 3290 C CA . PRO A 1 406 ? 36.863 21.250 -1.029 1.00 39.03 406 PRO A CA 1
ATOM 3291 C C . PRO A 1 406 ? 37.953 20.170 -1.030 1.00 39.03 406 PRO A C 1
ATOM 3293 O O . PRO A 1 406 ? 38.787 20.126 -0.128 1.00 39.03 406 PRO A O 1
ATOM 3296 N N . ASN A 1 407 ? 37.945 19.289 -2.032 1.00 43.84 407 ASN A N 1
ATOM 3297 C CA . ASN A 1 407 ? 39.056 18.370 -2.274 1.00 43.84 407 ASN A CA 1
ATOM 3298 C C . ASN A 1 407 ? 40.173 19.108 -3.030 1.00 43.84 407 ASN A C 1
ATOM 3300 O O . ASN A 1 407 ? 39.931 19.755 -4.045 1.00 43.84 407 ASN A O 1
ATOM 3304 N N . VAL A 1 408 ? 41.402 19.001 -2.517 1.00 50.50 408 VAL A N 1
ATOM 3305 C CA . VAL A 1 408 ? 42.610 19.726 -2.968 1.00 50.50 408 VAL A CA 1
ATOM 3306 C C . VAL A 1 408 ? 43.217 19.150 -4.265 1.00 50.50 408 VAL A C 1
ATOM 3308 O O . VAL A 1 408 ? 44.190 19.678 -4.793 1.00 50.50 408 VAL A O 1
ATOM 3311 N N . THR A 1 409 ? 42.636 18.104 -4.847 1.00 44.91 409 THR A N 1
ATOM 3312 C CA . THR A 1 409 ? 43.123 17.481 -6.085 1.00 44.91 409 THR A CA 1
ATOM 3313 C C . THR A 1 409 ? 42.105 17.665 -7.211 1.00 44.91 409 THR A C 1
ATOM 3315 O O . THR A 1 409 ? 41.015 17.100 -7.189 1.00 44.91 409 THR A O 1
ATOM 3318 N N . GLY A 1 410 ? 42.462 18.508 -8.186 1.00 41.03 410 GLY A N 1
ATOM 3319 C CA . GLY A 1 410 ? 41.627 19.023 -9.280 1.00 41.03 410 GLY A CA 1
ATOM 3320 C C . GLY A 1 410 ? 41.190 18.018 -10.352 1.00 41.03 410 GLY A C 1
ATOM 3321 O O . GLY A 1 410 ? 41.327 18.292 -11.540 1.00 41.03 410 GLY A O 1
ATOM 3322 N N . THR A 1 411 ? 40.622 16.886 -9.951 1.00 33.66 411 THR A N 1
ATOM 3323 C CA . THR A 1 411 ? 39.816 16.016 -10.817 1.00 33.66 411 THR A CA 1
ATOM 3324 C C . THR A 1 411 ? 38.382 16.028 -10.309 1.00 33.66 411 THR A C 1
ATOM 3326 O O . THR A 1 411 ? 38.027 15.337 -9.357 1.00 33.66 411 THR A O 1
ATOM 3329 N N . THR A 1 412 ? 37.550 16.851 -10.940 1.00 32.12 412 THR A N 1
ATOM 3330 C CA . THR A 1 412 ? 36.104 16.928 -10.724 1.00 32.12 412 THR A CA 1
ATOM 3331 C C . THR A 1 412 ? 35.427 15.682 -11.293 1.00 32.12 412 THR A C 1
ATOM 3333 O O . THR A 1 412 ? 34.903 15.681 -12.402 1.00 32.12 412 THR A O 1
ATOM 3336 N N . THR A 1 413 ? 35.387 14.596 -10.523 1.00 35.84 413 THR A N 1
ATOM 3337 C CA . THR A 1 413 ? 34.309 13.620 -10.693 1.00 35.84 413 THR A CA 1
ATOM 3338 C C . THR A 1 413 ? 33.040 14.267 -10.144 1.00 35.84 413 THR A C 1
ATOM 3340 O O . THR A 1 413 ? 32.952 14.504 -8.939 1.00 35.84 413 THR A O 1
ATOM 3343 N N . PHE A 1 414 ? 32.037 14.521 -10.988 1.00 37.94 414 PHE A N 1
ATOM 3344 C CA . PHE A 1 414 ? 30.697 14.972 -10.565 1.00 37.94 414 PHE A CA 1
ATOM 3345 C C . PHE A 1 414 ? 30.016 14.019 -9.547 1.00 37.94 414 PHE A C 1
ATOM 3347 O O . PHE A 1 414 ? 28.984 14.350 -8.975 1.00 37.94 414 PHE A O 1
ATOM 3354 N N . PHE A 1 415 ? 30.632 12.865 -9.265 1.00 41.78 415 PHE A N 1
ATOM 3355 C CA . PHE A 1 415 ? 30.165 11.801 -8.378 1.00 41.78 415 PHE A CA 1
ATOM 3356 C C . PHE A 1 415 ? 31.116 11.519 -7.195 1.00 41.78 415 PHE A C 1
ATOM 3358 O O . PHE A 1 415 ? 31.227 10.383 -6.737 1.00 41.78 415 PHE A O 1
ATOM 3365 N N . GLY A 1 416 ? 31.825 12.535 -6.700 1.00 37.06 416 GLY A N 1
ATOM 3366 C CA . GLY A 1 416 ? 32.859 12.397 -5.667 1.00 37.06 416 GLY A CA 1
ATOM 3367 C C . GLY A 1 416 ? 32.458 12.906 -4.281 1.00 37.06 416 GLY A C 1
ATOM 3368 O O . GLY A 1 416 ? 33.000 13.901 -3.823 1.00 37.06 416 GLY A O 1
ATOM 3369 N N . ASN A 1 417 ? 31.530 12.220 -3.616 1.00 42.59 417 ASN A N 1
ATOM 3370 C CA . ASN A 1 417 ? 31.452 12.119 -2.153 1.00 42.59 417 ASN A CA 1
ATOM 3371 C C . ASN A 1 417 ? 30.747 10.788 -1.826 1.00 42.59 417 ASN A C 1
ATOM 3373 O O . ASN A 1 417 ? 29.818 10.424 -2.559 1.00 42.59 417 ASN A O 1
ATOM 3377 N N . PRO A 1 418 ? 31.134 10.058 -0.761 1.00 46.59 418 PRO A N 1
ATOM 3378 C CA . PRO A 1 418 ? 30.364 8.924 -0.258 1.00 46.59 418 PRO A CA 1
ATOM 3379 C C . PRO A 1 418 ? 29.083 9.461 0.398 1.00 46.59 418 PRO A C 1
ATOM 3381 O O . PRO A 1 418 ? 28.984 9.619 1.612 1.00 46.59 418 PRO A O 1
ATOM 3384 N N . GLY A 1 419 ? 28.127 9.851 -0.441 1.00 55.97 419 GLY A N 1
ATOM 3385 C CA . GLY A 1 419 ? 26.755 10.109 -0.035 1.00 55.97 419 GLY A CA 1
ATOM 3386 C C . GLY A 1 419 ? 26.037 8.793 0.232 1.00 55.97 419 GLY A C 1
ATOM 3387 O O . GLY A 1 419 ? 26.462 7.728 -0.222 1.00 55.97 419 GLY A O 1
ATOM 3388 N N . LEU A 1 420 ? 24.927 8.867 0.961 1.00 66.31 420 LEU A N 1
ATOM 3389 C CA . LEU A 1 420 ? 24.012 7.744 1.083 1.00 66.31 420 LEU A CA 1
ATOM 3390 C C . LEU A 1 420 ? 23.573 7.328 -0.333 1.00 66.31 420 LEU A C 1
ATOM 3392 O O . LEU A 1 420 ? 23.015 8.143 -1.063 1.00 66.31 420 LEU A O 1
ATOM 3396 N N . SER A 1 421 ? 23.856 6.090 -0.734 1.00 77.38 421 SER A N 1
ATOM 3397 C CA . SER A 1 421 ? 23.328 5.504 -1.967 1.00 77.38 421 SER A CA 1
ATOM 3398 C C . SER A 1 421 ? 22.456 4.314 -1.606 1.00 77.38 421 SER A C 1
ATOM 3400 O O . SER A 1 421 ? 22.803 3.504 -0.735 1.00 77.38 421 SER A O 1
ATOM 3402 N N . MET A 1 422 ? 21.292 4.245 -2.241 1.00 83.56 422 MET A N 1
ATOM 3403 C CA . MET A 1 422 ? 20.351 3.150 -2.083 1.00 83.56 422 MET A CA 1
ATOM 3404 C C . MET A 1 422 ? 20.079 2.528 -3.439 1.00 83.56 422 MET A C 1
ATOM 3406 O O . MET A 1 422 ? 19.534 3.174 -4.331 1.00 83.56 422 MET A O 1
ATOM 3410 N N . VAL A 1 423 ? 20.470 1.266 -3.565 1.00 86.00 423 VAL A N 1
ATOM 3411 C CA . VAL A 1 423 ? 20.299 0.462 -4.771 1.00 86.00 423 VAL A CA 1
ATOM 3412 C C . VAL A 1 423 ? 19.090 -0.435 -4.554 1.00 86.00 423 VAL A C 1
ATOM 3414 O O . VAL A 1 423 ? 19.058 -1.186 -3.576 1.00 86.00 423 VAL A O 1
ATOM 3417 N N . PHE A 1 424 ? 18.102 -0.354 -5.443 1.00 88.94 424 PHE A N 1
ATOM 3418 C CA . PHE A 1 424 ? 16.889 -1.162 -5.393 1.00 88.94 424 PHE A CA 1
ATOM 3419 C C . PHE A 1 424 ? 16.746 -2.007 -6.653 1.00 88.94 424 PHE A C 1
ATOM 3421 O O . PHE A 1 424 ? 16.853 -1.504 -7.769 1.00 88.94 424 PHE A O 1
ATOM 3428 N N . PHE A 1 425 ? 16.421 -3.278 -6.455 1.00 87.81 425 PHE A N 1
ATOM 3429 C CA . PHE A 1 425 ? 16.101 -4.231 -7.505 1.00 87.81 425 PHE A CA 1
ATOM 3430 C C . PHE A 1 425 ? 14.618 -4.586 -7.468 1.00 87.81 425 PHE A C 1
ATOM 3432 O O . PHE A 1 425 ? 14.106 -5.045 -6.441 1.00 87.81 425 PHE A O 1
ATOM 3439 N N . ALA A 1 426 ? 13.955 -4.385 -8.602 1.00 89.50 426 ALA A N 1
ATOM 3440 C CA . ALA A 1 426 ? 12.593 -4.831 -8.856 1.00 89.50 426 ALA A CA 1
ATOM 3441 C C . ALA A 1 426 ? 12.576 -6.264 -9.417 1.00 89.50 426 ALA A C 1
ATOM 3443 O O . ALA A 1 426 ? 13.623 -6.830 -9.749 1.00 89.50 426 ALA A O 1
ATOM 3444 N N . ARG A 1 427 ? 11.385 -6.866 -9.535 1.00 84.88 427 ARG A N 1
ATOM 3445 C CA . ARG A 1 427 ? 11.246 -8.213 -10.110 1.00 84.88 427 ARG A CA 1
ATOM 3446 C C . ARG A 1 427 ? 11.417 -8.250 -11.624 1.00 84.88 427 ARG A C 1
ATOM 3448 O O . ARG A 1 427 ? 11.857 -9.263 -12.164 1.00 84.88 427 ARG A O 1
ATOM 3455 N N . SER A 1 428 ? 11.103 -7.143 -12.290 1.00 83.81 428 SER A N 1
ATOM 3456 C CA . SER A 1 428 ? 11.201 -6.966 -13.738 1.00 83.81 428 SER A CA 1
ATOM 3457 C C . SER A 1 428 ? 11.513 -5.516 -14.100 1.00 83.81 428 SER A C 1
ATOM 3459 O O . SER A 1 428 ? 11.302 -4.599 -13.297 1.00 83.81 428 SER A O 1
ATOM 3461 N N . ARG A 1 429 ? 11.963 -5.299 -15.338 1.00 83.75 429 ARG A N 1
ATOM 3462 C CA . ARG A 1 429 ? 12.135 -3.981 -15.954 1.00 83.75 429 ARG A CA 1
ATOM 3463 C C . ARG A 1 429 ? 10.846 -3.162 -15.900 1.00 83.75 429 ARG A C 1
ATOM 3465 O O . ARG A 1 429 ? 10.878 -2.000 -15.517 1.00 83.75 429 ARG A O 1
ATOM 3472 N N . GLN A 1 430 ? 9.707 -3.787 -16.202 1.00 82.50 430 GLN A N 1
ATOM 3473 C CA . GLN A 1 430 ? 8.398 -3.129 -16.144 1.00 82.50 430 GLN A CA 1
ATOM 3474 C C . GLN A 1 430 ? 8.078 -2.616 -14.732 1.00 82.50 430 GLN A C 1
ATOM 3476 O O . GLN A 1 430 ? 7.637 -1.481 -14.570 1.00 82.50 430 GLN A O 1
ATOM 3481 N N . GLU A 1 431 ? 8.331 -3.418 -13.691 1.00 86.31 431 GLU A N 1
ATOM 3482 C CA . GLU A 1 431 ? 8.103 -2.979 -12.310 1.00 86.31 431 GLU A CA 1
ATOM 3483 C C . GLU A 1 431 ? 9.068 -1.854 -11.910 1.00 86.31 431 GLU A C 1
ATOM 3485 O O . GLU A 1 431 ? 8.643 -0.885 -11.279 1.00 86.31 431 GLU A O 1
ATOM 3490 N N . ARG A 1 432 ? 10.344 -1.935 -12.312 1.00 90.12 432 ARG A N 1
ATOM 3491 C CA . ARG A 1 432 ? 11.313 -0.839 -12.146 1.00 90.12 432 ARG A CA 1
ATOM 3492 C C . ARG A 1 432 ? 10.790 0.452 -12.780 1.00 90.12 432 ARG A C 1
ATOM 3494 O O . ARG A 1 432 ? 10.851 1.495 -12.137 1.00 90.12 432 ARG A O 1
ATOM 3501 N N . ASP A 1 433 ? 10.269 0.394 -14.001 1.00 87.62 433 ASP A N 1
ATOM 3502 C CA . ASP A 1 433 ? 9.774 1.578 -14.715 1.00 87.62 433 ASP A CA 1
ATOM 3503 C C . ASP A 1 433 ? 8.568 2.200 -14.025 1.00 87.62 433 ASP A C 1
ATOM 3505 O O . ASP A 1 433 ? 8.502 3.420 -13.884 1.00 87.62 433 ASP A O 1
ATOM 3509 N N . LEU A 1 434 ? 7.658 1.372 -13.506 1.00 87.50 434 LEU A N 1
ATOM 3510 C CA . LEU A 1 434 ? 6.553 1.843 -12.673 1.00 87.50 434 LEU A CA 1
ATOM 3511 C C . LEU A 1 434 ? 7.060 2.540 -11.403 1.00 87.50 434 LEU A C 1
ATOM 3513 O O . LEU A 1 434 ? 6.543 3.599 -11.053 1.00 87.50 434 LEU A O 1
ATOM 3517 N N . TRP A 1 435 ? 8.093 2.004 -10.742 1.00 90.94 435 TRP A N 1
ATOM 3518 C CA . TRP A 1 435 ? 8.730 2.667 -9.599 1.00 90.94 435 TRP A CA 1
ATOM 3519 C C . TRP A 1 435 ? 9.333 4.020 -9.977 1.00 90.94 435 TRP A C 1
ATOM 3521 O O . TRP A 1 435 ? 9.080 5.009 -9.291 1.00 90.94 435 TRP A O 1
ATOM 3531 N N . VAL A 1 436 ? 10.110 4.078 -11.060 1.00 90.44 436 VAL A N 1
ATOM 3532 C CA . VAL A 1 436 ? 10.773 5.306 -11.520 1.00 90.44 436 VAL A CA 1
ATOM 3533 C C . VAL A 1 436 ? 9.744 6.365 -11.921 1.00 90.44 436 VAL A C 1
ATOM 3535 O O . VAL A 1 436 ? 9.871 7.514 -11.504 1.00 90.44 436 VAL A O 1
ATOM 3538 N N . LEU A 1 437 ? 8.692 5.985 -12.652 1.00 88.00 437 LEU A N 1
ATOM 3539 C CA . LEU A 1 437 ? 7.584 6.874 -13.016 1.00 88.00 437 LEU A CA 1
ATOM 3540 C C . LEU A 1 437 ? 6.841 7.398 -11.785 1.00 88.00 437 LEU A C 1
ATOM 3542 O O . LEU A 1 437 ? 6.566 8.595 -11.695 1.00 88.00 437 LEU A O 1
ATOM 3546 N N . ALA A 1 438 ? 6.538 6.521 -10.823 1.00 87.81 438 ALA A N 1
ATOM 3547 C CA . ALA A 1 438 ? 5.863 6.904 -9.588 1.00 87.81 438 ALA A CA 1
ATOM 3548 C C . ALA A 1 438 ? 6.692 7.906 -8.780 1.00 87.81 438 ALA A C 1
ATOM 3550 O O . ALA A 1 438 ? 6.165 8.920 -8.323 1.00 87.81 438 ALA A O 1
ATOM 3551 N N . LEU A 1 439 ? 7.990 7.627 -8.635 1.00 89.44 439 LEU A N 1
ATOM 3552 C CA . LEU A 1 439 ? 8.936 8.490 -7.938 1.00 89.44 439 LEU A CA 1
ATOM 3553 C C . LEU A 1 439 ? 9.066 9.842 -8.628 1.00 89.44 439 LEU A C 1
ATOM 3555 O O . LEU A 1 439 ? 8.935 10.865 -7.964 1.00 89.44 439 LEU A O 1
ATOM 3559 N N . ASN A 1 440 ? 9.288 9.849 -9.944 1.00 88.38 440 ASN A N 1
ATOM 3560 C CA . ASN A 1 440 ? 9.460 11.087 -10.692 1.00 88.38 440 ASN A CA 1
ATOM 3561 C C . ASN A 1 440 ? 8.211 11.969 -10.593 1.00 88.38 440 ASN A C 1
ATOM 3563 O O . ASN A 1 440 ? 8.319 13.149 -10.278 1.00 88.38 440 ASN A O 1
ATOM 3567 N N . SER A 1 441 ? 7.021 11.379 -10.749 1.00 85.81 441 SER A N 1
ATOM 3568 C CA . SER A 1 441 ? 5.768 12.128 -10.658 1.00 85.81 441 SER A CA 1
ATOM 3569 C C . SER A 1 441 ? 5.548 12.762 -9.281 1.00 85.81 441 SER A C 1
ATOM 3571 O O . SER A 1 441 ? 5.105 13.905 -9.200 1.00 85.81 441 SER A O 1
ATOM 3573 N N . GLU A 1 442 ? 5.854 12.058 -8.188 1.00 85.25 442 GLU A N 1
ATOM 3574 C CA . GLU A 1 442 ? 5.695 12.627 -6.843 1.00 85.25 442 GLU A CA 1
ATOM 3575 C C . GLU A 1 442 ? 6.784 13.659 -6.513 1.00 85.25 442 GLU A C 1
ATOM 3577 O O . GLU A 1 442 ? 6.496 14.664 -5.860 1.00 85.25 442 GLU A O 1
ATOM 3582 N N . ILE A 1 443 ? 8.015 13.469 -7.001 1.00 86.12 443 ILE A N 1
ATOM 3583 C CA . ILE A 1 443 ? 9.087 14.466 -6.875 1.00 86.12 443 ILE A CA 1
ATOM 3584 C C . ILE A 1 443 ? 8.694 15.756 -7.608 1.00 86.12 443 ILE A C 1
ATOM 3586 O O . ILE A 1 443 ? 8.746 16.827 -7.006 1.00 86.12 443 ILE A O 1
ATOM 3590 N N . GLU A 1 444 ? 8.259 15.664 -8.868 1.00 84.88 444 GLU A N 1
ATOM 3591 C CA . GLU A 1 444 ? 7.833 16.812 -9.680 1.00 84.88 444 GLU A CA 1
ATOM 3592 C C . GLU A 1 444 ? 6.689 17.580 -9.011 1.00 84.88 444 GLU A C 1
ATOM 3594 O O . GLU A 1 444 ? 6.834 18.772 -8.732 1.00 84.88 444 GLU A O 1
ATOM 3599 N N . LYS A 1 445 ? 5.612 16.879 -8.635 1.00 81.56 445 LYS A N 1
ATOM 3600 C CA . LYS A 1 445 ? 4.453 17.489 -7.966 1.00 81.56 445 LYS A CA 1
ATOM 3601 C C . LYS A 1 445 ? 4.827 18.221 -6.695 1.00 81.56 445 LYS A C 1
ATOM 3603 O O . LYS A 1 445 ? 4.341 19.318 -6.431 1.00 81.56 445 LYS A O 1
ATOM 3608 N N . THR A 1 446 ? 5.680 17.616 -5.877 1.00 77.25 446 THR A N 1
ATOM 3609 C CA . THR A 1 446 ? 6.027 18.226 -4.597 1.00 77.25 446 THR A CA 1
ATOM 3610 C C . THR A 1 446 ? 6.995 19.399 -4.785 1.00 77.25 446 THR A C 1
ATOM 3612 O O . THR A 1 446 ? 6.929 20.377 -4.042 1.00 77.25 446 THR A O 1
ATOM 3615 N N . ILE A 1 447 ? 7.855 19.368 -5.812 1.00 81.62 447 ILE A N 1
ATOM 3616 C CA . ILE A 1 447 ? 8.657 20.531 -6.220 1.00 81.62 447 ILE A CA 1
ATOM 3617 C C . ILE A 1 447 ? 7.749 21.681 -6.671 1.00 81.62 447 ILE A C 1
ATOM 3619 O O . ILE A 1 447 ? 7.993 22.826 -6.289 1.00 81.62 447 ILE A O 1
ATOM 3623 N N . GLU A 1 448 ? 6.722 21.408 -7.474 1.00 78.94 448 GLU A N 1
ATOM 3624 C CA . GLU A 1 448 ? 5.763 22.418 -7.942 1.00 78.94 448 GLU A CA 1
ATOM 3625 C C . GLU A 1 448 ? 4.954 23.010 -6.787 1.00 78.94 448 GLU A C 1
ATOM 3627 O O . GLU A 1 448 ? 4.871 24.236 -6.662 1.00 78.94 448 GLU A O 1
ATOM 3632 N N . PHE A 1 449 ? 4.480 22.155 -5.877 1.00 73.06 449 PHE A N 1
ATOM 3633 C CA . PHE A 1 449 ? 3.825 22.569 -4.639 1.00 73.06 449 PHE A CA 1
ATOM 3634 C C . PHE A 1 449 ? 4.727 23.489 -3.799 1.00 73.06 449 PHE A C 1
ATOM 3636 O O . PHE A 1 449 ? 4.308 24.573 -3.395 1.00 73.06 449 PHE A O 1
ATOM 3643 N N . ASN A 1 450 ? 6.000 23.122 -3.607 1.00 70.75 450 ASN A N 1
ATOM 3644 C CA . ASN A 1 450 ? 6.971 23.934 -2.862 1.00 70.75 450 ASN A CA 1
ATOM 3645 C C . ASN A 1 450 ? 7.315 25.263 -3.557 1.00 70.75 450 ASN A C 1
ATOM 3647 O O . ASN A 1 450 ? 7.658 26.238 -2.888 1.00 70.75 450 ASN A O 1
ATOM 3651 N N . LYS A 1 451 ? 7.218 25.328 -4.889 1.00 71.81 451 LYS A N 1
ATOM 3652 C CA . LYS A 1 451 ? 7.380 26.567 -5.669 1.00 71.81 451 LYS A CA 1
ATOM 3653 C C . LYS A 1 451 ? 6.138 27.467 -5.629 1.00 71.81 451 LYS A C 1
ATOM 3655 O O . LYS A 1 451 ? 6.178 28.557 -6.196 1.00 71.81 451 LYS A O 1
ATOM 3660 N N . GLY A 1 452 ? 5.052 27.040 -4.978 1.00 55.53 452 GLY A N 1
ATOM 3661 C CA . GLY A 1 452 ? 3.781 27.766 -4.944 1.00 55.53 452 GLY A CA 1
ATOM 3662 C C . GLY A 1 452 ? 3.021 27.728 -6.273 1.00 55.53 452 GLY A C 1
ATOM 3663 O O . GLY A 1 452 ? 2.111 28.531 -6.479 1.00 55.53 452 GLY A O 1
ATOM 3664 N N . ILE A 1 453 ? 3.386 26.818 -7.182 1.00 52.69 453 ILE A N 1
ATOM 3665 C CA . ILE A 1 453 ? 2.658 26.591 -8.429 1.00 52.69 453 ILE A CA 1
ATOM 3666 C C . ILE A 1 453 ? 1.553 25.592 -8.091 1.00 52.69 453 ILE A C 1
ATOM 3668 O O . ILE A 1 453 ? 1.746 24.382 -8.149 1.00 52.69 453 ILE A O 1
ATOM 3672 N N . ASN A 1 454 ? 0.398 26.105 -7.663 1.00 39.81 454 ASN A N 1
ATOM 3673 C CA . ASN A 1 454 ? -0.793 25.281 -7.493 1.00 39.81 454 ASN A CA 1
ATOM 3674 C C . ASN A 1 454 ? -1.218 24.765 -8.870 1.00 39.81 454 ASN A C 1
ATOM 3676 O O . ASN A 1 454 ? -1.766 25.525 -9.669 1.00 39.81 454 ASN A O 1
ATOM 3680 N N . ILE A 1 455 ? -0.972 23.486 -9.145 1.00 41.06 455 ILE A N 1
ATOM 3681 C CA . ILE A 1 455 ? -1.639 22.801 -10.248 1.00 41.06 455 ILE A CA 1
ATOM 3682 C C . ILE A 1 455 ? -3.058 22.518 -9.766 1.00 41.06 455 ILE A C 1
ATOM 3684 O O . ILE A 1 455 ? -3.275 21.648 -8.922 1.00 41.06 455 ILE A O 1
ATOM 3688 N N . THR A 1 456 ? -3.988 23.341 -10.237 1.00 34.38 456 THR A N 1
ATOM 3689 C CA . THR A 1 456 ? -5.434 23.107 -10.159 1.00 34.38 456 THR A CA 1
ATOM 3690 C C . THR A 1 456 ? -5.843 21.929 -11.019 1.00 34.38 456 THR A C 1
ATOM 3692 O O . THR A 1 456 ? -5.363 21.893 -12.177 1.00 34.38 456 THR A O 1
#

Foldseek 3Di:
DKKKAKWWWFDDLWPPLPDPDDPDNDSVQWGKTAIWIWTDFQQKTFIAHPVQADFDDDDPPVVLCRHMDDDALFDADPVPRHRPCPVPPPVVVVVSNVSSVVVLVNLLSCVLRTQWIFGLLQWPAKFQDDDDPPQDDDDDDDLVVVVVVVVVAPRDMGIHSDDDSLFKIKTWGAQPDDPPDDDPPPPDDIDIIIIGTSGNVSSVVCRVVSRVSSVVSNVVVVVLVVVVVVLVVVQCVQLVPPDPVSVLVCDPPHDCVSVVRRDDDCVNVPPLLQDSRGQFSDKDKKFKDKCDDPPPPLDLETDIWIWTQGLQLKIWTWDQDDDDPVPPPDIGRRITGTPDIDRPPVFPKDKDAAPVCVCVCVVSVLPPVDPPRHDDDQADSVRHGHPHDFRLQKMKIFTDDPDDDDDPDPDDPVPPDPTIMMMIGDNGSVVSVSVSSSSVSSVVVNVCVVVVNDPD